Protein AF-A0A935QZC4-F1 (afdb_monomer_lite)

Sequence (396 aa):
MTAPSANTSSRKEDEAFREIASFLRLVGHSTLFDYYDLAKDAAPEDTRASLDERRRWAQSQQSNPKFQEEARWLIRHHALIATVLLDRRELYLKRIEQHRLQKSLDMLTLFVRGALRGETLSAEAEAVVLDQARSLGVPEDIAQEHITRALKEKGATRGAPQALEPQRVHRASQTMITQLREVVSRGDLSTGELERILVEGRKREMSEQAILQAIDLAAQRSARRRAVEKTAAAAAPAATPPSAAPNAEPPPPQAAPTGNPLDEQLRSDAIRELVDTVRGAMLMGVLTMSTLSSLQRRGHQLGLDQRTVQLAVTEAKLAGEDMIAGKLDPYAVMQVAETVDQDSLRQAYQDQRRWALGLSNPTEGVRACVRIDMAWSLVKDPRSRARYDLRRRGPG

Radius of gyration: 28.12 Å; chains: 1; bounding box: 89×41×80 Å

pLDDT: mean 85.92, std 14.55, range [39.97, 98.5]

Secondary structure (DSSP, 8-state):
-PPPPTHHHHHHHHHHHHHHHHHHHHHT-SSHHHHTT--TT--HHHHHHHHHHHHHHHHHHTT-TTTHHHHHHHHHHHHHHHIIIIISHHHHHHHHHHHHHHHHHHHHHHHHHHH-BTTEE-HHHHHHHHHHHHHTT--HHHHHHHHHHHHHHTT-EEPP-----TTHHHHHHHHHHHHHHHHHHTTSS-HHHHHHHHHHHHHTT--HHHHHHHHHHHHHHHHHHHHHHHHHHHHS---PPPP--S-PPPPP-PPPP---HHHHHHHHHHHHHHHHHHHHHHHTT---HHHHHHHHHHHHHTT--HHHHHHHHHHHHHHHHHHHTTSS-HHHHTT--TT--HHHHHHHHHHHHHHHHT-SSHHHHHHHHHHHHHHHHHHSSHHHHHHHHHHHT---

Structure (mmCIF, N/CA/C/O backbone):
data_AF-A0A935QZC4-F1
#
_entry.id   AF-A0A935QZC4-F1
#
loop_
_atom_site.group_PDB
_atom_site.id
_atom_site.type_symbol
_atom_site.label_atom_id
_atom_site.label_alt_id
_atom_site.label_comp_id
_atom_site.label_asym_id
_atom_site.label_entity_id
_atom_site.label_seq_id
_atom_site.pdbx_PDB_ins_code
_atom_site.Cartn_x
_atom_site.Cartn_y
_atom_site.Cartn_z
_atom_site.occupancy
_atom_site.B_iso_or_equiv
_atom_site.auth_seq_id
_atom_site.auth_comp_id
_atom_site.auth_asym_id
_atom_site.auth_atom_id
_atom_site.pdbx_PDB_model_num
ATOM 1 N N . MET A 1 1 ? 46.443 -11.441 22.889 1.00 60.53 1 MET A N 1
ATOM 2 C CA . MET A 1 1 ? 45.483 -11.312 21.772 1.00 60.53 1 MET A CA 1
ATOM 3 C C . MET A 1 1 ? 44.105 -11.108 22.380 1.00 60.53 1 MET A C 1
ATOM 5 O O . MET A 1 1 ? 43.564 -12.039 22.958 1.00 60.53 1 MET A O 1
ATOM 9 N N . THR A 1 2 ? 43.601 -9.877 22.389 1.00 66.44 2 THR A N 1
ATOM 10 C CA . THR A 1 2 ? 42.314 -9.510 23.001 1.00 66.44 2 THR A CA 1
ATOM 11 C C . THR A 1 2 ? 41.192 -9.858 22.027 1.00 66.44 2 THR A C 1
ATOM 13 O O . THR A 1 2 ? 41.214 -9.389 20.890 1.00 66.44 2 THR A O 1
ATOM 16 N N . ALA A 1 3 ? 40.240 -10.699 22.435 1.00 62.09 3 ALA A N 1
ATOM 17 C CA . ALA A 1 3 ? 39.079 -11.007 21.606 1.00 62.09 3 ALA A CA 1
ATOM 18 C C . ALA A 1 3 ? 38.292 -9.710 21.326 1.00 62.09 3 ALA A C 1
ATOM 20 O O . ALA A 1 3 ? 38.062 -8.934 22.258 1.00 62.09 3 ALA A O 1
ATOM 21 N N . PRO A 1 4 ? 37.897 -9.433 20.072 1.00 67.94 4 PRO A N 1
ATOM 22 C CA . PRO A 1 4 ? 37.063 -8.279 19.772 1.00 67.94 4 PRO A CA 1
ATOM 23 C C . PRO A 1 4 ? 35.737 -8.400 20.534 1.00 67.94 4 PRO A C 1
ATOM 25 O O . PRO A 1 4 ? 35.014 -9.384 20.389 1.00 67.94 4 PRO A O 1
ATOM 28 N N . SER A 1 5 ? 35.428 -7.403 21.366 1.00 72.88 5 SER A N 1
ATOM 29 C CA . SER A 1 5 ? 34.193 -7.358 22.151 1.00 72.88 5 SER A CA 1
ATOM 30 C C . SER A 1 5 ? 32.966 -7.472 21.242 1.00 72.88 5 SER A C 1
ATOM 32 O O . SER A 1 5 ? 32.809 -6.674 20.316 1.00 72.88 5 SER A O 1
ATOM 34 N N . ALA A 1 6 ? 32.062 -8.410 21.551 1.00 78.88 6 ALA A N 1
ATOM 35 C CA . ALA A 1 6 ? 30.811 -8.667 20.821 1.00 78.88 6 ALA A CA 1
ATOM 36 C C . ALA A 1 6 ? 29.961 -7.403 20.555 1.00 78.88 6 ALA A C 1
ATOM 38 O O . ALA A 1 6 ? 29.203 -7.337 19.589 1.00 78.88 6 ALA A O 1
ATOM 39 N N . ASN A 1 7 ? 30.142 -6.362 21.370 1.00 81.12 7 ASN A N 1
ATOM 40 C CA . ASN A 1 7 ? 29.452 -5.081 21.252 1.00 81.12 7 ASN A CA 1
ATOM 41 C C . ASN A 1 7 ? 29.785 -4.309 19.954 1.00 81.12 7 ASN A C 1
ATOM 43 O O . ASN A 1 7 ? 28.957 -3.567 19.428 1.00 81.12 7 ASN A O 1
ATOM 47 N N . THR A 1 8 ? 30.985 -4.498 19.394 1.00 84.62 8 THR A N 1
ATOM 48 C CA . THR A 1 8 ? 31.407 -3.784 18.177 1.00 84.62 8 THR A CA 1
ATOM 49 C C . THR A 1 8 ? 30.692 -4.303 16.926 1.00 84.62 8 THR A C 1
ATOM 51 O O . THR A 1 8 ? 30.381 -3.515 16.032 1.00 84.62 8 THR A O 1
ATOM 54 N N . SER A 1 9 ? 30.395 -5.605 16.860 1.00 85.25 9 SER A N 1
ATOM 55 C CA . SER A 1 9 ? 29.714 -6.217 15.709 1.00 85.25 9 SER A CA 1
ATOM 56 C C . SER A 1 9 ? 28.248 -5.788 15.618 1.00 85.25 9 SER A C 1
ATOM 58 O O . SER A 1 9 ? 27.812 -5.362 14.550 1.00 85.25 9 SER A O 1
ATOM 60 N N . SER A 1 10 ? 27.529 -5.778 16.749 1.00 88.00 10 SER A N 1
ATOM 61 C CA . SER A 1 10 ? 26.128 -5.326 16.806 1.00 88.00 10 SER A CA 1
ATOM 62 C C . SER A 1 10 ? 25.977 -3.868 16.365 1.00 88.00 10 SER A C 1
ATOM 64 O O . SER A 1 10 ? 25.066 -3.529 15.615 1.00 88.00 10 SER A O 1
ATOM 66 N N . ARG A 1 11 ? 26.901 -2.988 16.774 1.00 91.94 11 ARG A N 1
ATOM 67 C CA . ARG A 1 11 ? 26.836 -1.566 16.405 1.00 91.94 11 ARG A CA 1
ATOM 68 C C . ARG A 1 11 ? 27.023 -1.342 14.903 1.00 91.94 11 ARG A C 1
ATOM 70 O O . ARG A 1 11 ? 26.307 -0.527 14.324 1.00 91.94 11 ARG A O 1
ATOM 77 N N . LYS A 1 12 ? 27.963 -2.061 14.278 1.00 92.56 12 LYS A N 1
ATOM 78 C CA . LYS A 1 12 ? 28.182 -2.004 12.821 1.00 92.56 12 LYS A CA 1
ATOM 79 C C . LYS A 1 12 ? 26.978 -2.546 12.048 1.00 92.56 12 LYS A C 1
ATOM 81 O O . LYS A 1 12 ? 26.631 -2.013 11.001 1.00 92.56 12 LYS A O 1
ATOM 86 N N . GLU A 1 13 ? 26.319 -3.574 12.573 1.00 92.44 13 GLU A N 1
ATOM 87 C CA . GLU A 1 13 ? 25.074 -4.110 12.008 1.00 92.44 13 GLU A CA 1
ATOM 88 C C . GLU A 1 13 ? 23.933 -3.097 12.039 1.00 92.44 13 GLU A C 1
ATOM 90 O O . GLU A 1 13 ? 23.272 -2.869 11.026 1.00 92.44 13 GLU A O 1
ATOM 95 N N . ASP A 1 14 ? 23.731 -2.439 13.178 1.00 92.75 14 ASP A N 1
ATOM 96 C CA . ASP A 1 14 ? 22.712 -1.400 13.312 1.00 92.75 14 ASP A CA 1
ATOM 97 C C . ASP A 1 14 ? 22.980 -0.188 12.417 1.00 92.75 14 ASP A C 1
ATOM 99 O O . ASP A 1 14 ? 22.049 0.465 11.944 1.00 92.75 14 ASP A O 1
ATOM 103 N N . GLU A 1 15 ? 24.247 0.144 12.185 1.00 95.50 15 GLU A N 1
ATOM 104 C CA . GLU A 1 15 ? 24.648 1.171 11.226 1.00 95.50 15 GLU A CA 1
ATOM 105 C C . GLU A 1 15 ? 24.309 0.758 9.790 1.00 95.50 15 GLU A C 1
ATOM 107 O O . GLU A 1 15 ? 23.580 1.489 9.118 1.00 95.50 15 GLU A O 1
ATOM 112 N N . ALA A 1 16 ? 24.685 -0.455 9.375 1.00 95.06 16 ALA A N 1
ATOM 113 C CA . ALA A 1 16 ? 24.372 -0.975 8.045 1.00 95.06 16 ALA A CA 1
ATOM 114 C C . ALA A 1 16 ? 22.861 -0.990 7.752 1.00 95.06 16 ALA A C 1
ATOM 116 O O . ALA A 1 16 ? 22.413 -0.553 6.690 1.00 95.06 16 ALA A O 1
ATOM 117 N N . PHE A 1 17 ? 22.040 -1.436 8.708 1.00 95.62 17 PHE A N 1
ATOM 118 C CA . PHE A 1 17 ? 20.587 -1.431 8.533 1.00 95.62 17 PHE A CA 1
ATOM 119 C C . PHE A 1 17 ? 19.991 -0.023 8.484 1.00 95.62 17 PHE A C 1
ATOM 121 O O . PHE A 1 17 ? 19.015 0.196 7.763 1.00 95.62 17 PHE A O 1
ATOM 128 N N . ARG A 1 18 ? 20.556 0.942 9.223 1.00 95.88 18 ARG A N 1
ATOM 129 C CA . ARG A 1 18 ? 20.125 2.346 9.150 1.00 95.88 18 ARG A CA 1
ATOM 130 C C . ARG A 1 18 ? 20.457 2.969 7.799 1.00 95.88 18 ARG A C 1
ATOM 132 O O . ARG A 1 18 ? 19.607 3.668 7.251 1.00 95.88 18 ARG A O 1
ATOM 139 N N . GLU A 1 19 ? 21.634 2.686 7.248 1.00 96.94 19 GLU A N 1
ATOM 140 C CA . GLU A 1 19 ? 22.017 3.139 5.907 1.00 96.94 19 GLU A CA 1
ATOM 141 C C . GLU A 1 19 ? 21.070 2.587 4.837 1.00 96.94 19 GLU A C 1
ATOM 143 O O . GLU A 1 19 ? 20.522 3.360 4.050 1.00 96.94 19 GLU A O 1
ATOM 148 N N . ILE A 1 20 ? 20.792 1.277 4.864 1.00 97.81 20 ILE A N 1
ATOM 149 C CA . ILE A 1 20 ? 19.827 0.638 3.955 1.00 97.81 20 ILE A CA 1
ATOM 150 C C . ILE A 1 20 ? 18.436 1.259 4.103 1.00 97.81 20 ILE A C 1
ATOM 152 O O . ILE A 1 20 ? 17.791 1.570 3.106 1.00 97.81 20 ILE A O 1
ATOM 156 N N . ALA A 1 21 ? 17.956 1.464 5.331 1.00 94.94 21 ALA A N 1
ATOM 157 C CA . ALA A 1 21 ? 16.635 2.045 5.563 1.00 94.94 21 ALA A CA 1
ATOM 158 C C . ALA A 1 21 ? 16.532 3.495 5.057 1.00 94.94 21 ALA A C 1
ATOM 160 O O . ALA A 1 21 ? 15.478 3.902 4.564 1.00 94.94 21 ALA A O 1
ATOM 161 N N . SER A 1 22 ? 17.614 4.272 5.172 1.00 95.56 22 SER A N 1
ATOM 162 C CA . SER A 1 22 ? 17.696 5.624 4.614 1.00 95.56 22 SER A CA 1
ATOM 163 C C . SER A 1 22 ? 17.621 5.595 3.086 1.00 95.56 22 SER A C 1
ATOM 165 O O . SER A 1 22 ? 16.816 6.313 2.495 1.00 95.56 22 SER A O 1
ATOM 167 N N . PHE A 1 23 ? 18.385 4.698 2.454 1.00 97.81 23 PHE A N 1
ATOM 168 C CA . PHE A 1 23 ? 18.354 4.497 1.008 1.00 97.81 23 PHE A CA 1
ATOM 169 C C . PHE A 1 23 ? 16.971 4.072 0.507 1.00 97.81 23 PHE A C 1
ATOM 171 O O . PHE A 1 23 ? 16.426 4.707 -0.388 1.00 97.81 23 PHE A O 1
ATOM 178 N N . LEU A 1 24 ? 16.355 3.061 1.122 1.00 96.81 24 LEU A N 1
ATOM 179 C CA . LEU A 1 24 ? 15.028 2.576 0.731 1.00 96.81 24 LEU A CA 1
ATOM 180 C C . LEU A 1 24 ? 13.959 3.674 0.803 1.00 96.81 24 LEU A C 1
ATOM 182 O O . LEU A 1 24 ? 13.090 3.751 -0.061 1.00 96.81 24 LEU A O 1
ATOM 186 N N . ARG A 1 25 ? 14.056 4.574 1.791 1.00 93.25 25 ARG A N 1
ATOM 187 C CA . ARG A 1 25 ? 13.175 5.744 1.893 1.00 93.25 25 ARG A CA 1
ATOM 188 C C . ARG A 1 25 ? 13.383 6.731 0.747 1.00 93.25 25 ARG A C 1
ATOM 190 O O . ARG A 1 25 ? 12.397 7.274 0.262 1.00 93.25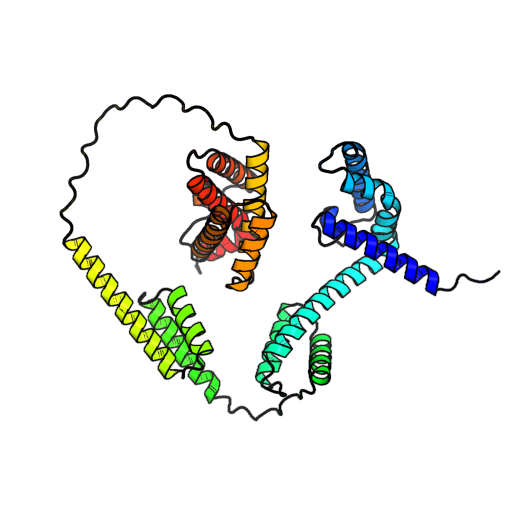 25 ARG A O 1
ATOM 197 N N . LEU A 1 26 ? 14.632 6.960 0.341 1.00 92.88 26 LEU A N 1
ATOM 198 C CA . LEU A 1 26 ? 14.972 7.832 -0.785 1.00 92.88 26 LEU A CA 1
ATOM 199 C C . LEU A 1 26 ? 14.359 7.313 -2.092 1.00 92.88 26 LEU A C 1
ATOM 201 O O . LEU A 1 26 ? 13.776 8.093 -2.836 1.00 92.88 26 LEU A O 1
ATOM 205 N N . VAL A 1 27 ? 14.444 6.003 -2.338 1.00 94.06 27 VAL A N 1
ATOM 206 C CA . VAL A 1 27 ? 13.923 5.380 -3.570 1.00 94.06 27 VAL A CA 1
ATOM 207 C C . VAL A 1 27 ? 12.440 4.993 -3.496 1.00 94.06 27 VAL A C 1
ATOM 209 O O . VAL A 1 27 ? 11.864 4.590 -4.498 1.00 94.06 27 VAL A O 1
ATOM 212 N N . GLY A 1 28 ? 11.797 5.115 -2.330 1.00 88.75 28 GLY A N 1
ATOM 213 C CA . GLY A 1 28 ? 10.367 4.835 -2.164 1.00 88.75 28 GLY A CA 1
ATOM 214 C C . GLY A 1 28 ? 9.996 3.352 -2.038 1.00 88.75 28 GLY A C 1
ATOM 215 O O . GLY A 1 28 ? 8.843 2.997 -2.271 1.00 88.75 28 GLY A O 1
ATOM 216 N N . HIS A 1 29 ? 10.931 2.488 -1.635 1.00 94.19 29 HIS A N 1
ATOM 217 C CA . HIS A 1 29 ? 10.685 1.056 -1.431 1.00 94.19 29 HIS A CA 1
ATOM 218 C C . HIS A 1 29 ? 10.617 0.692 0.056 1.00 94.19 29 HIS A C 1
ATOM 220 O O . HIS A 1 29 ? 11.176 1.376 0.914 1.00 94.19 29 HIS A O 1
ATOM 226 N N . SER A 1 30 ? 9.912 -0.397 0.382 1.00 91.00 30 SER A N 1
ATOM 227 C CA . SER A 1 30 ? 9.713 -0.805 1.779 1.00 91.00 30 SER A CA 1
ATOM 228 C C . SER A 1 30 ? 10.815 -1.739 2.291 1.00 91.00 30 SER A C 1
ATOM 230 O O . SER A 1 30 ? 11.201 -1.660 3.460 1.00 91.00 30 SER A O 1
ATOM 232 N N . THR A 1 31 ? 11.363 -2.579 1.410 1.00 97.00 31 THR A N 1
ATOM 233 C CA . THR A 1 31 ? 12.444 -3.530 1.695 1.00 97.00 31 THR A CA 1
ATOM 234 C C . THR A 1 31 ? 13.404 -3.648 0.508 1.00 97.00 31 THR A C 1
ATOM 236 O O . THR A 1 31 ? 13.055 -3.282 -0.613 1.00 97.00 31 THR A O 1
ATOM 239 N N . LEU A 1 32 ? 14.608 -4.196 0.732 1.00 98.00 32 LEU A N 1
ATOM 240 C CA . LEU A 1 32 ? 15.521 -4.536 -0.368 1.00 98.00 32 LEU A CA 1
ATOM 241 C C . LEU A 1 32 ? 14.903 -5.570 -1.324 1.00 98.00 32 LEU A C 1
ATOM 243 O O . LEU A 1 32 ? 15.135 -5.486 -2.521 1.00 98.00 32 LEU A O 1
ATOM 247 N N . PHE A 1 33 ? 14.077 -6.493 -0.823 1.00 97.88 33 PHE A N 1
ATOM 248 C CA . PHE A 1 33 ? 13.378 -7.470 -1.663 1.00 97.88 33 PHE A CA 1
ATOM 249 C C . PHE A 1 33 ? 12.446 -6.785 -2.670 1.00 97.88 33 PHE A C 1
ATOM 251 O O . PHE A 1 33 ? 12.518 -7.087 -3.853 1.00 97.88 33 PHE A O 1
ATOM 258 N N . ASP A 1 34 ? 11.663 -5.793 -2.233 1.00 94.31 34 ASP A N 1
ATOM 259 C CA . ASP A 1 34 ? 10.786 -5.032 -3.137 1.00 94.31 34 ASP A CA 1
ATOM 260 C C . ASP A 1 34 ? 11.577 -4.187 -4.144 1.00 94.31 34 ASP A C 1
ATOM 262 O O . ASP A 1 34 ? 11.107 -3.922 -5.244 1.00 94.31 34 ASP A O 1
ATOM 266 N N . TYR A 1 35 ? 12.750 -3.694 -3.743 1.00 97.38 35 TYR A N 1
ATOM 267 C CA . TYR A 1 35 ? 13.597 -2.861 -4.596 1.00 97.38 35 TYR A CA 1
ATOM 268 C C . TYR A 1 35 ? 14.282 -3.667 -5.709 1.00 97.38 35 TYR A C 1
ATOM 270 O O . TYR A 1 35 ? 14.389 -3.195 -6.838 1.00 97.38 35 TYR A O 1
ATOM 278 N N . TYR A 1 36 ? 14.728 -4.885 -5.395 1.00 97.62 36 TYR A N 1
ATOM 279 C CA . TYR A 1 36 ? 15.370 -5.801 -6.344 1.00 97.62 36 TYR A CA 1
ATOM 280 C C . TYR A 1 36 ? 14.386 -6.734 -7.068 1.00 97.62 36 TYR A C 1
ATOM 282 O O . TYR A 1 36 ? 14.830 -7.577 -7.843 1.00 97.62 36 TYR A O 1
ATOM 290 N N . ASP A 1 37 ? 13.082 -6.599 -6.802 1.00 95.44 37 ASP A N 1
ATOM 291 C CA . ASP A 1 37 ? 12.022 -7.492 -7.290 1.00 95.44 37 ASP A CA 1
ATOM 292 C C . ASP A 1 37 ? 12.308 -8.979 -6.993 1.00 95.44 37 ASP A C 1
ATOM 294 O O . ASP A 1 37 ? 12.177 -9.866 -7.833 1.00 95.44 37 ASP A O 1
ATOM 298 N N . LEU A 1 38 ? 12.764 -9.252 -5.767 1.00 96.69 38 LEU A N 1
ATOM 299 C CA . LEU A 1 38 ? 13.129 -10.588 -5.304 1.00 96.69 38 LEU A CA 1
ATOM 300 C C . LEU A 1 38 ? 12.069 -11.153 -4.362 1.00 96.69 38 LEU A C 1
ATOM 302 O O . LEU A 1 38 ? 11.608 -10.489 -3.431 1.00 96.69 38 LEU A O 1
ATOM 306 N N . ALA A 1 39 ? 11.760 -12.438 -4.526 1.00 96.12 39 ALA A N 1
ATOM 307 C CA . ALA A 1 39 ? 11.002 -13.175 -3.526 1.00 96.12 39 ALA A CA 1
ATOM 308 C C . ALA A 1 39 ? 11.800 -13.285 -2.209 1.00 96.12 39 ALA A C 1
ATOM 310 O O . ALA A 1 39 ? 13.031 -13.394 -2.199 1.00 96.12 39 ALA A O 1
ATOM 311 N N . LYS A 1 40 ? 11.103 -13.295 -1.066 1.00 95.62 40 LYS A N 1
ATOM 312 C CA . LYS A 1 40 ? 11.745 -13.390 0.262 1.00 95.62 40 LYS A CA 1
ATOM 313 C C . LYS A 1 40 ? 12.516 -14.688 0.471 1.00 95.62 40 LYS A C 1
ATOM 315 O O . LYS A 1 40 ? 13.411 -14.704 1.313 1.00 95.62 40 LYS A O 1
ATOM 320 N N . ASP A 1 41 ? 12.215 -15.714 -0.316 1.00 96.75 41 ASP A N 1
ATOM 321 C CA . ASP A 1 41 ? 12.814 -17.049 -0.377 1.00 96.75 41 ASP A CA 1
ATOM 322 C C . ASP A 1 41 ? 13.602 -17.313 -1.680 1.00 96.75 41 ASP A C 1
ATOM 324 O O . ASP A 1 41 ? 14.086 -18.423 -1.874 1.00 96.75 41 ASP A O 1
ATOM 328 N N . ALA A 1 42 ? 13.807 -16.296 -2.535 1.00 97.19 42 ALA A N 1
ATOM 329 C CA . ALA A 1 42 ? 14.613 -16.388 -3.761 1.00 97.19 42 ALA A CA 1
ATOM 330 C C . ALA A 1 42 ? 15.974 -17.066 -3.531 1.00 97.19 42 ALA A C 1
ATOM 332 O O . ALA A 1 42 ? 16.607 -16.844 -2.491 1.00 97.19 42 ALA A O 1
ATOM 333 N N . ALA A 1 43 ? 16.452 -17.855 -4.495 1.00 97.69 43 ALA A N 1
ATOM 334 C CA . ALA A 1 43 ? 17.710 -18.573 -4.345 1.00 97.69 43 ALA A CA 1
ATOM 335 C C . ALA A 1 43 ? 18.907 -17.601 -4.229 1.00 97.69 43 ALA A C 1
ATOM 337 O O . ALA A 1 43 ? 18.862 -16.479 -4.751 1.00 97.69 43 ALA A O 1
ATOM 338 N N . PRO A 1 44 ? 20.011 -18.002 -3.566 1.00 97.88 44 PRO A N 1
ATOM 339 C CA . PRO A 1 44 ? 21.210 -17.166 -3.476 1.00 97.88 44 PRO A CA 1
ATOM 340 C C . PRO A 1 44 ? 21.798 -16.791 -4.845 1.00 97.88 44 PRO A C 1
ATOM 342 O O . PRO A 1 44 ? 22.371 -15.714 -4.992 1.00 97.88 44 PRO A O 1
ATOM 345 N N . GLU A 1 45 ? 21.656 -17.664 -5.843 1.00 97.88 45 GLU A N 1
ATOM 346 C CA . GLU A 1 45 ? 22.126 -17.428 -7.213 1.00 97.88 45 GLU A CA 1
ATOM 347 C C . GLU A 1 45 ? 21.311 -16.332 -7.907 1.00 97.88 45 GLU A C 1
ATOM 349 O O . GLU A 1 45 ? 21.897 -15.364 -8.390 1.00 97.88 45 GLU A O 1
ATOM 354 N N . ASP A 1 46 ? 19.979 -16.406 -7.838 1.00 97.12 46 ASP A N 1
ATOM 355 C CA . ASP A 1 46 ? 19.078 -15.369 -8.364 1.00 97.12 46 ASP A CA 1
ATOM 356 C C . ASP A 1 46 ? 19.324 -14.018 -7.684 1.00 97.12 46 ASP A C 1
ATOM 358 O O . ASP A 1 46 ? 19.365 -12.966 -8.323 1.00 97.12 46 ASP A O 1
ATOM 362 N N . THR A 1 47 ? 19.561 -14.053 -6.370 1.00 97.81 47 THR A N 1
ATOM 363 C CA . THR A 1 47 ? 19.875 -12.858 -5.579 1.00 97.81 47 THR A CA 1
ATOM 364 C C . THR A 1 47 ? 21.178 -12.210 -6.060 1.00 97.81 47 THR A C 1
ATOM 366 O O . THR A 1 47 ? 21.229 -10.994 -6.235 1.00 97.81 47 THR A O 1
ATOM 369 N N . ARG A 1 48 ? 22.231 -13.001 -6.320 1.00 98.44 48 ARG A N 1
ATOM 370 C CA . ARG A 1 48 ? 23.500 -12.495 -6.881 1.00 98.44 48 ARG A CA 1
ATOM 371 C C . ARG A 1 48 ? 23.315 -11.931 -8.285 1.00 98.44 48 ARG A C 1
ATOM 373 O O . ARG A 1 48 ? 23.804 -10.839 -8.555 1.00 98.44 48 ARG A O 1
ATOM 380 N N . ALA A 1 49 ? 22.582 -12.635 -9.146 1.00 97.56 49 ALA A N 1
ATOM 381 C CA . ALA A 1 49 ? 22.313 -12.184 -10.507 1.00 97.56 49 ALA A CA 1
ATOM 382 C C . ALA A 1 49 ? 21.595 -10.822 -10.522 1.00 97.56 49 ALA A C 1
ATOM 384 O O . ALA A 1 49 ? 22.038 -9.908 -11.220 1.00 97.56 49 ALA A O 1
ATOM 385 N N . SER A 1 50 ? 20.561 -10.658 -9.687 1.00 97.50 50 SER A N 1
ATOM 386 C CA . SER A 1 50 ? 19.829 -9.392 -9.530 1.00 97.50 50 SER A CA 1
ATOM 387 C C . SER A 1 50 ? 20.723 -8.265 -8.983 1.00 97.50 50 SER A C 1
ATOM 389 O O . SER A 1 50 ? 20.697 -7.137 -9.488 1.00 97.50 50 SER A O 1
ATOM 391 N N . LEU A 1 51 ? 21.598 -8.561 -8.012 1.00 98.12 51 LEU A N 1
ATOM 392 C CA . LEU A 1 51 ? 22.580 -7.596 -7.500 1.00 98.12 51 LEU A CA 1
ATOM 393 C C . LEU A 1 51 ? 23.549 -7.118 -8.589 1.00 98.12 51 LEU A C 1
ATOM 395 O O . LEU A 1 51 ? 23.746 -5.909 -8.755 1.00 98.12 51 LEU A O 1
ATOM 399 N N . ASP A 1 52 ? 24.108 -8.047 -9.363 1.00 98.19 52 ASP A N 1
ATOM 400 C CA . ASP A 1 52 ? 25.063 -7.744 -10.430 1.00 98.19 52 ASP A CA 1
ATOM 401 C C . ASP A 1 52 ? 24.413 -6.996 -11.600 1.00 98.19 52 ASP A C 1
ATOM 403 O O . ASP A 1 52 ? 25.024 -6.102 -12.196 1.00 98.19 52 ASP A O 1
ATOM 407 N N . GLU A 1 53 ? 23.174 -7.337 -11.952 1.00 97.75 53 GLU A N 1
ATOM 408 C CA . GLU A 1 53 ? 22.385 -6.600 -12.938 1.00 97.75 53 GLU A CA 1
ATOM 409 C C . GLU A 1 53 ? 22.133 -5.161 -12.480 1.00 97.75 53 GLU A C 1
ATOM 411 O O . GLU A 1 53 ? 22.458 -4.210 -13.202 1.00 97.75 53 GLU A O 1
ATOM 416 N N . ARG A 1 54 ? 21.649 -4.971 -11.247 1.00 97.94 54 ARG A N 1
ATOM 417 C CA . ARG A 1 54 ? 21.382 -3.630 -10.715 1.00 97.94 54 ARG A CA 1
ATOM 418 C C . ARG A 1 54 ? 22.654 -2.802 -10.583 1.00 97.94 54 ARG A C 1
ATOM 420 O O . ARG A 1 54 ? 22.626 -1.594 -10.813 1.00 97.94 54 ARG A O 1
ATOM 427 N N . ARG A 1 55 ? 23.787 -3.427 -10.255 1.00 98.12 55 ARG A N 1
ATOM 428 C CA . ARG A 1 55 ? 25.086 -2.748 -10.216 1.00 98.12 55 ARG A CA 1
ATOM 429 C C . ARG A 1 55 ? 25.509 -2.259 -11.600 1.00 98.12 55 ARG A C 1
ATOM 431 O O . ARG A 1 55 ? 25.938 -1.111 -11.718 1.00 98.12 55 ARG A O 1
ATOM 438 N N . ARG A 1 56 ? 25.369 -3.089 -12.641 1.00 98.50 56 ARG A N 1
ATOM 439 C CA . ARG A 1 56 ? 25.650 -2.695 -14.035 1.00 98.50 56 ARG A CA 1
ATOM 440 C C . ARG A 1 56 ? 24.749 -1.544 -14.477 1.00 98.50 56 ARG A C 1
ATOM 442 O O . ARG A 1 56 ? 25.233 -0.568 -15.051 1.00 98.50 56 ARG A O 1
ATOM 449 N N . TRP A 1 57 ? 23.462 -1.606 -14.134 1.00 98.06 57 TRP A N 1
ATOM 450 C CA . TRP A 1 57 ? 22.538 -0.493 -14.342 1.00 98.06 57 TRP A CA 1
ATOM 451 C C . TRP A 1 57 ? 23.030 0.781 -13.641 1.00 98.06 57 TRP A C 1
ATOM 453 O O . TRP A 1 57 ? 23.192 1.809 -14.297 1.00 98.06 57 TRP A O 1
ATOM 463 N N . ALA A 1 58 ? 23.364 0.713 -12.351 1.00 98.00 58 ALA A N 1
ATOM 464 C CA . ALA A 1 58 ? 23.837 1.863 -11.584 1.00 98.00 58 ALA A CA 1
ATOM 465 C C . ALA A 1 58 ? 25.102 2.489 -12.199 1.00 98.00 58 ALA A C 1
ATOM 467 O O . ALA A 1 58 ? 25.202 3.708 -12.315 1.00 98.00 58 ALA A O 1
ATOM 468 N N . GLN A 1 59 ? 26.041 1.668 -12.676 1.00 98.44 59 GLN A N 1
ATOM 469 C CA . GLN A 1 59 ? 27.236 2.142 -13.381 1.00 98.44 59 GLN A CA 1
ATOM 470 C C . GLN A 1 59 ? 26.892 2.922 -14.656 1.00 98.44 59 GLN A C 1
ATOM 472 O O . GLN A 1 59 ? 27.506 3.956 -14.912 1.00 98.44 59 GLN A O 1
ATOM 477 N N . SER A 1 60 ? 25.885 2.484 -15.420 1.00 98.31 60 SER A N 1
ATOM 478 C CA . SER A 1 60 ? 25.409 3.222 -16.601 1.00 98.31 60 SER A CA 1
ATOM 479 C C . SER A 1 60 ? 24.715 4.544 -16.246 1.00 98.31 60 SER A C 1
ATOM 481 O O . SER A 1 60 ? 24.792 5.509 -17.004 1.00 98.31 60 SER A O 1
ATOM 483 N N . GLN A 1 61 ? 24.066 4.615 -15.079 1.00 98.25 61 GLN A N 1
ATOM 484 C CA . GLN A 1 61 ? 23.271 5.769 -14.654 1.00 98.25 61 GLN A CA 1
ATOM 485 C C . GLN A 1 61 ? 24.045 6.792 -13.808 1.00 98.25 61 GLN A C 1
ATOM 487 O O . GLN A 1 61 ? 23.498 7.842 -13.481 1.00 98.25 61 GLN A O 1
ATOM 492 N N . GLN A 1 62 ? 25.318 6.552 -13.476 1.00 97.88 62 GLN A N 1
ATOM 493 C CA . GLN A 1 62 ? 26.092 7.442 -12.592 1.00 97.88 62 GLN A CA 1
ATOM 494 C C . GLN A 1 62 ? 26.232 8.891 -13.109 1.00 97.88 62 GLN A C 1
ATOM 496 O O . GLN A 1 62 ? 26.400 9.827 -12.319 1.00 97.88 62 GLN A O 1
ATOM 501 N N . SER A 1 63 ? 26.153 9.078 -14.430 1.00 96.81 63 SER A N 1
ATOM 502 C CA . SER A 1 63 ? 26.212 10.387 -15.095 1.00 96.81 63 SER A CA 1
ATOM 503 C C . SER A 1 63 ? 24.831 10.993 -15.363 1.00 96.81 63 SER A C 1
ATOM 505 O O . SER A 1 63 ? 24.754 12.143 -15.780 1.00 96.81 63 SER A O 1
ATOM 507 N N . ASN A 1 64 ? 23.745 10.246 -15.137 1.00 95.69 64 ASN A N 1
ATOM 508 C CA . ASN A 1 64 ? 22.382 10.709 -15.368 1.00 95.69 64 ASN A CA 1
ATOM 509 C C . ASN A 1 64 ? 21.886 11.512 -14.151 1.00 95.69 64 ASN A C 1
ATOM 511 O O . ASN A 1 64 ? 21.702 10.910 -13.091 1.00 95.69 64 ASN A O 1
ATOM 515 N N . PRO A 1 65 ? 21.606 12.827 -14.272 1.00 95.69 65 PRO A N 1
ATOM 516 C CA . PRO A 1 65 ? 21.195 13.659 -13.138 1.00 95.69 65 PRO A CA 1
ATOM 517 C C . PRO A 1 65 ? 19.971 13.129 -12.384 1.00 95.69 65 PRO A C 1
ATOM 519 O O . PRO A 1 65 ? 19.887 13.300 -11.173 1.00 95.69 65 PRO A O 1
ATOM 522 N N . LYS A 1 66 ? 19.050 12.440 -13.073 1.00 94.44 66 LYS A N 1
ATOM 523 C CA . LYS A 1 66 ? 17.827 11.894 -12.467 1.00 94.44 66 LYS A CA 1
ATOM 524 C C . LYS A 1 66 ? 18.101 10.756 -11.477 1.00 94.44 66 LYS A C 1
ATOM 526 O O . LYS A 1 66 ? 17.396 10.636 -10.484 1.00 94.44 66 LYS A O 1
ATOM 531 N N . PHE A 1 67 ? 19.103 9.921 -11.752 1.00 96.56 67 PHE A N 1
ATOM 532 C CA . PHE A 1 67 ? 19.388 8.698 -10.984 1.00 96.56 67 PHE A CA 1
ATOM 533 C C . PHE A 1 67 ? 20.764 8.721 -10.312 1.00 96.56 67 PHE A C 1
ATOM 535 O O . PHE A 1 67 ? 21.190 7.726 -9.729 1.00 96.56 67 PHE A O 1
ATOM 542 N N . GLN A 1 68 ? 21.484 9.839 -10.400 1.00 96.88 68 GLN A N 1
ATOM 543 C CA . GLN A 1 68 ? 22.879 9.933 -9.986 1.00 96.88 68 GLN A CA 1
ATOM 544 C C . GLN A 1 68 ? 23.088 9.574 -8.508 1.00 96.88 68 GLN A C 1
ATOM 546 O O . GLN A 1 68 ? 24.056 8.886 -8.181 1.00 96.88 68 GLN A O 1
ATOM 551 N N . GLU A 1 69 ? 22.209 10.028 -7.612 1.00 96.88 69 GLU A N 1
ATOM 552 C CA . GLU A 1 69 ? 22.323 9.744 -6.176 1.00 96.88 69 GLU A CA 1
ATOM 553 C C . GLU A 1 69 ? 22.113 8.258 -5.869 1.00 96.88 69 GLU A C 1
ATOM 555 O O . GLU A 1 69 ? 22.948 7.645 -5.199 1.00 96.88 69 GLU A O 1
ATOM 560 N N . GLU A 1 70 ? 21.051 7.666 -6.423 1.00 97.75 70 GLU A N 1
ATOM 561 C CA . GLU A 1 70 ? 20.746 6.238 -6.301 1.00 97.75 70 GLU A CA 1
ATOM 562 C C . GLU A 1 70 ? 21.903 5.385 -6.841 1.00 97.75 70 GLU A C 1
ATOM 564 O O . GLU A 1 70 ? 22.426 4.514 -6.142 1.00 97.75 70 GLU A O 1
ATOM 569 N N . ALA A 1 71 ? 22.365 5.691 -8.055 1.00 98.12 71 ALA A N 1
ATOM 570 C CA . ALA A 1 71 ? 23.455 4.989 -8.713 1.00 98.12 71 ALA A CA 1
ATOM 571 C C . ALA A 1 71 ? 24.754 5.026 -7.893 1.00 98.12 71 ALA A C 1
ATOM 573 O O . ALA A 1 71 ? 25.370 3.987 -7.639 1.00 98.12 71 ALA A O 1
ATOM 574 N N . ARG A 1 72 ? 25.164 6.216 -7.430 1.00 98.19 72 ARG A N 1
ATOM 575 C CA . ARG A 1 72 ? 26.369 6.380 -6.600 1.00 98.19 72 ARG A CA 1
ATOM 576 C C . ARG A 1 72 ? 26.259 5.613 -5.286 1.00 98.19 72 ARG A C 1
ATOM 578 O O . ARG A 1 72 ? 27.254 5.030 -4.848 1.00 98.19 72 ARG A O 1
ATOM 585 N N . TRP A 1 73 ? 25.082 5.609 -4.659 1.00 98.31 73 TRP A N 1
ATOM 586 C CA . TRP A 1 73 ? 24.866 4.888 -3.410 1.00 98.31 73 TRP A CA 1
ATOM 587 C C . TRP A 1 73 ? 24.999 3.374 -3.603 1.00 98.31 73 TRP A C 1
ATOM 589 O O . TRP A 1 73 ? 25.760 2.745 -2.866 1.00 98.31 73 TRP A O 1
ATOM 599 N N . LEU A 1 74 ? 24.344 2.807 -4.623 1.00 98.12 74 LEU A N 1
ATOM 600 C CA . LEU A 1 74 ? 24.400 1.372 -4.930 1.00 98.12 74 LEU A CA 1
ATOM 601 C C . LEU A 1 74 ? 25.818 0.898 -5.237 1.00 98.12 74 LEU A C 1
ATOM 603 O O . LEU A 1 74 ? 26.251 -0.131 -4.723 1.00 98.12 74 LEU A O 1
ATOM 607 N N . ILE A 1 75 ? 26.561 1.657 -6.050 1.00 98.06 75 ILE A N 1
ATOM 608 C CA . ILE A 1 75 ? 27.946 1.314 -6.397 1.00 98.06 75 ILE A CA 1
ATOM 609 C C . ILE A 1 75 ? 28.813 1.284 -5.134 1.00 98.06 75 ILE A C 1
ATOM 611 O O . ILE A 1 75 ? 29.602 0.355 -4.959 1.00 98.06 75 ILE A O 1
ATOM 615 N N . ARG A 1 76 ? 28.655 2.275 -4.244 1.00 98.44 76 ARG A N 1
ATOM 616 C CA . ARG A 1 76 ? 29.434 2.381 -3.003 1.00 98.44 76 ARG A CA 1
ATOM 617 C C . ARG A 1 76 ? 29.103 1.273 -1.999 1.00 98.44 76 ARG A C 1
ATOM 619 O O . ARG A 1 76 ? 30.018 0.746 -1.377 1.00 98.44 76 ARG A O 1
ATOM 626 N N . HIS A 1 77 ? 27.828 0.917 -1.847 1.00 98.38 77 HIS A N 1
ATOM 627 C CA . HIS A 1 77 ? 27.361 -0.002 -0.798 1.00 98.38 77 HIS A CA 1
ATOM 628 C C . HIS A 1 77 ? 27.040 -1.411 -1.312 1.00 98.38 77 HIS A C 1
ATOM 630 O O . HIS A 1 77 ? 26.448 -2.204 -0.587 1.00 98.38 77 HIS A O 1
ATOM 636 N N . HIS A 1 78 ? 27.461 -1.772 -2.527 1.00 98.12 78 HIS A N 1
ATOM 637 C CA . HIS A 1 78 ? 27.175 -3.083 -3.118 1.00 98.12 78 HIS A CA 1
ATOM 638 C C . HIS A 1 78 ? 27.561 -4.261 -2.208 1.00 98.12 78 HIS A C 1
ATOM 640 O O . HIS A 1 78 ? 26.769 -5.178 -2.011 1.00 98.12 78 HIS A O 1
ATOM 646 N N . ALA A 1 79 ? 28.759 -4.221 -1.613 1.00 97.94 79 ALA A N 1
ATOM 647 C CA . ALA A 1 79 ? 29.220 -5.272 -0.703 1.00 97.94 79 ALA A CA 1
ATOM 648 C C . ALA A 1 79 ? 28.330 -5.386 0.546 1.00 97.94 79 ALA A C 1
ATOM 650 O O . ALA A 1 79 ? 28.007 -6.487 0.975 1.00 97.94 79 ALA A O 1
ATOM 651 N N . LEU A 1 80 ? 27.881 -4.251 1.087 1.00 97.62 80 LEU A N 1
ATOM 652 C CA . LEU A 1 80 ? 26.989 -4.205 2.243 1.00 97.62 80 LEU A CA 1
ATOM 653 C C . LEU A 1 80 ? 25.617 -4.809 1.917 1.00 97.62 80 LEU A C 1
ATOM 655 O O . LEU A 1 80 ? 25.104 -5.607 2.699 1.00 97.62 80 LEU A O 1
ATOM 659 N N . ILE A 1 81 ? 25.050 -4.486 0.751 1.00 98.00 81 ILE A N 1
ATOM 660 C CA . ILE A 1 81 ? 23.772 -5.054 0.296 1.00 98.00 81 ILE A CA 1
ATOM 661 C C . ILE A 1 81 ? 23.908 -6.566 0.090 1.00 98.00 81 ILE A C 1
ATOM 663 O O . ILE A 1 81 ? 23.064 -7.323 0.567 1.00 98.00 81 ILE A O 1
ATOM 667 N N . ALA A 1 82 ? 24.986 -7.008 -0.565 1.00 98.12 82 ALA A N 1
ATOM 668 C CA . ALA A 1 82 ? 25.255 -8.423 -0.790 1.00 98.12 82 ALA A CA 1
ATOM 669 C C . ALA A 1 82 ? 25.371 -9.187 0.537 1.00 98.12 82 ALA A C 1
ATOM 671 O O . ALA A 1 82 ? 24.702 -10.200 0.713 1.00 98.12 82 ALA A O 1
ATOM 672 N N . THR A 1 83 ? 26.125 -8.665 1.509 1.00 97.94 83 THR A N 1
ATOM 673 C CA . THR A 1 83 ? 26.227 -9.270 2.845 1.00 97.94 83 THR A CA 1
ATOM 674 C C . THR A 1 83 ? 24.877 -9.334 3.557 1.00 97.94 83 THR A C 1
ATOM 676 O O . THR A 1 83 ? 24.576 -10.325 4.217 1.00 97.94 83 THR A O 1
ATOM 679 N N . VAL A 1 84 ? 24.027 -8.312 3.427 1.00 97.81 84 VAL A N 1
ATOM 680 C CA . VAL A 1 84 ? 22.696 -8.317 4.052 1.00 97.81 84 VAL A CA 1
ATOM 681 C C . VAL A 1 84 ? 21.752 -9.330 3.403 1.00 97.81 84 VAL A C 1
ATOM 683 O O . VAL A 1 84 ? 21.060 -10.047 4.124 1.00 97.81 84 VAL A O 1
ATOM 686 N N . LEU A 1 85 ? 21.722 -9.412 2.072 1.00 97.81 85 LEU A N 1
ATOM 687 C CA . LEU A 1 85 ? 20.798 -10.295 1.351 1.00 97.81 85 LEU A CA 1
ATOM 688 C C . LEU A 1 85 ? 21.263 -11.752 1.270 1.00 97.81 85 LEU A C 1
ATOM 690 O O . LEU A 1 85 ? 20.417 -12.641 1.219 1.00 97.81 85 LEU A O 1
ATOM 694 N N . LEU A 1 86 ? 22.574 -12.004 1.259 1.00 97.56 86 LEU A N 1
ATOM 695 C CA . LEU A 1 86 ? 23.141 -13.347 1.113 1.00 97.56 86 LEU A CA 1
ATOM 696 C C . LEU A 1 86 ? 23.581 -13.918 2.461 1.00 97.56 86 LEU A C 1
ATOM 698 O O . LEU A 1 86 ? 23.090 -14.967 2.868 1.00 97.56 86 LEU A O 1
ATOM 702 N N . ASP A 1 87 ? 24.462 -13.216 3.175 1.00 97.44 87 ASP A N 1
ATOM 703 C CA . ASP A 1 87 ? 25.106 -13.765 4.375 1.00 97.44 87 ASP A CA 1
ATOM 704 C C . ASP A 1 87 ? 24.243 -13.589 5.635 1.00 97.44 87 ASP A C 1
ATOM 706 O O . ASP A 1 87 ? 24.325 -14.373 6.577 1.00 97.44 87 ASP A O 1
ATOM 710 N N . ARG A 1 88 ? 23.420 -12.532 5.680 1.00 96.75 88 ARG A N 1
ATOM 711 C CA . ARG A 1 88 ? 22.644 -12.115 6.867 1.00 96.75 88 ARG A CA 1
ATOM 712 C C . ARG A 1 88 ? 21.144 -12.021 6.602 1.00 96.75 88 ARG A C 1
ATOM 714 O O . ARG A 1 88 ? 20.431 -11.275 7.279 1.00 96.75 88 ARG A O 1
ATOM 721 N N . ARG A 1 89 ? 20.658 -12.801 5.637 1.00 96.94 89 ARG A N 1
ATOM 722 C CA . ARG A 1 89 ? 19.272 -12.759 5.159 1.00 96.94 89 ARG A CA 1
ATOM 723 C C . ARG A 1 89 ? 18.246 -12.929 6.276 1.00 96.94 89 ARG A C 1
ATOM 725 O O . ARG A 1 89 ? 17.320 -12.131 6.387 1.00 96.94 89 ARG A O 1
ATOM 732 N N . GLU A 1 90 ? 18.417 -13.950 7.112 1.00 97.06 90 GLU A N 1
ATOM 733 C CA . GLU A 1 90 ? 17.479 -14.271 8.196 1.00 97.06 90 GLU A CA 1
ATOM 734 C C . GLU A 1 90 ? 17.391 -13.140 9.223 1.00 97.06 90 GLU A C 1
ATOM 736 O O . GLU A 1 90 ? 16.301 -12.742 9.635 1.00 97.06 90 GLU A O 1
ATOM 741 N N . LEU A 1 91 ? 18.540 -12.561 9.584 1.00 96.31 91 LEU A N 1
ATOM 742 C CA . LEU A 1 91 ? 18.615 -11.414 10.485 1.00 96.31 91 LEU A CA 1
ATOM 743 C C . LEU A 1 91 ? 17.862 -10.211 9.901 1.00 96.31 91 LEU A C 1
ATOM 745 O O . LEU A 1 91 ? 17.117 -9.533 10.612 1.00 96.31 91 LEU A O 1
ATOM 749 N N . TYR A 1 92 ? 18.033 -9.957 8.603 1.00 96.69 92 TYR A N 1
ATOM 750 C CA . TYR A 1 92 ? 17.356 -8.864 7.916 1.00 96.69 92 TYR A CA 1
ATOM 751 C C . TYR A 1 92 ? 15.838 -9.074 7.832 1.00 96.69 92 TYR A C 1
ATOM 753 O O . TYR A 1 92 ? 15.082 -8.157 8.156 1.00 96.69 92 TYR A O 1
ATOM 761 N N . LEU A 1 93 ? 15.382 -10.283 7.484 1.00 96.31 93 LEU A N 1
ATOM 762 C CA . LEU A 1 93 ? 13.960 -10.645 7.471 1.00 96.31 93 LEU A CA 1
ATOM 763 C C . LEU A 1 93 ? 13.323 -10.468 8.852 1.00 96.31 93 LEU A C 1
ATOM 765 O O . LEU A 1 93 ? 12.310 -9.776 8.972 1.00 96.31 93 LEU A O 1
ATOM 769 N N . LYS A 1 94 ? 13.972 -10.981 9.902 1.00 96.12 94 LYS A N 1
ATOM 770 C CA . LYS A 1 94 ? 13.528 -10.801 11.289 1.00 96.12 94 LYS A CA 1
ATOM 771 C C . LYS A 1 94 ? 13.394 -9.322 11.650 1.00 96.12 94 LYS A C 1
ATOM 773 O O . LYS A 1 94 ? 12.431 -8.926 12.303 1.00 96.12 94 LYS A O 1
ATOM 778 N N . ARG A 1 95 ? 14.325 -8.476 11.201 1.00 95.12 95 ARG A N 1
ATOM 779 C CA . ARG A 1 95 ? 14.280 -7.030 11.462 1.00 95.12 95 ARG A CA 1
ATOM 780 C C . ARG A 1 95 ? 13.154 -6.326 10.702 1.00 95.12 95 ARG A C 1
ATOM 782 O O . ARG A 1 95 ? 12.519 -5.433 11.262 1.00 95.12 95 ARG A O 1
ATOM 789 N N . ILE A 1 96 ? 12.875 -6.727 9.460 1.00 93.94 96 ILE A N 1
ATOM 790 C CA . ILE A 1 96 ? 11.717 -6.237 8.693 1.00 93.94 96 ILE A CA 1
ATOM 791 C C . ILE A 1 96 ? 10.418 -6.580 9.428 1.00 93.94 96 ILE A C 1
ATOM 793 O O . ILE A 1 96 ? 9.556 -5.714 9.596 1.00 93.94 96 ILE A O 1
ATOM 797 N N . GLU A 1 97 ? 10.282 -7.822 9.890 1.00 93.31 97 GLU A N 1
ATOM 798 C CA . GLU A 1 97 ? 9.109 -8.285 10.634 1.00 93.31 97 GLU A CA 1
ATOM 799 C C . GLU A 1 97 ? 8.941 -7.536 11.952 1.00 93.31 97 GLU A C 1
ATOM 801 O O . GLU A 1 97 ? 7.858 -7.021 12.221 1.00 93.31 97 GLU A O 1
ATOM 806 N N . GLN A 1 98 ? 10.019 -7.373 12.724 1.00 93.75 98 GLN A N 1
ATOM 807 C CA . GLN A 1 98 ? 10.017 -6.569 13.947 1.00 93.75 98 GLN A CA 1
ATOM 808 C C . GLN A 1 98 ? 9.604 -5.121 13.679 1.00 93.75 98 GLN A C 1
ATOM 810 O O . GLN A 1 98 ? 8.781 -4.573 14.409 1.00 93.75 98 GLN A O 1
ATOM 815 N N . HIS A 1 99 ? 10.117 -4.494 12.617 1.00 90.81 99 HIS A N 1
ATOM 816 C CA . HIS A 1 99 ? 9.724 -3.130 12.270 1.00 90.81 99 HIS A CA 1
ATOM 817 C C . HIS A 1 99 ? 8.237 -3.055 11.885 1.00 90.81 99 HIS A C 1
ATOM 819 O O . HIS A 1 99 ? 7.530 -2.129 12.302 1.00 90.81 99 HIS A O 1
ATOM 825 N N . ARG A 1 100 ? 7.742 -4.006 11.088 1.00 90.50 100 ARG A N 1
ATOM 826 C CA . ARG A 1 100 ? 6.325 -4.075 10.709 1.00 90.50 100 ARG A CA 1
ATOM 827 C C . ARG A 1 100 ? 5.432 -4.276 11.933 1.00 90.50 100 ARG A C 1
ATOM 829 O O . ARG A 1 100 ? 4.416 -3.590 12.059 1.00 90.50 100 ARG A O 1
ATOM 836 N N . LEU A 1 101 ? 5.822 -5.181 12.826 1.00 94.00 101 LEU A N 1
ATOM 837 C CA . LEU A 1 101 ? 5.133 -5.426 14.085 1.00 94.00 101 LEU A CA 1
ATOM 838 C C . LEU A 1 101 ? 5.107 -4.150 14.928 1.00 94.00 101 LEU A C 1
ATOM 840 O O . LEU A 1 101 ? 4.032 -3.724 15.328 1.00 94.00 101 LEU A O 1
ATOM 844 N N . GLN A 1 102 ? 6.244 -3.467 15.092 1.00 94.12 102 GLN A N 1
ATOM 845 C CA . GLN A 1 102 ? 6.318 -2.218 15.850 1.00 94.12 102 GLN A CA 1
ATOM 846 C C . GLN A 1 102 ? 5.381 -1.140 15.292 1.00 94.12 102 GLN A C 1
ATOM 848 O O . GLN A 1 102 ? 4.609 -0.563 16.045 1.00 94.12 102 GLN A O 1
ATOM 853 N N . LYS A 1 103 ? 5.363 -0.923 13.969 1.00 89.31 103 LYS A N 1
ATOM 854 C CA . LYS A 1 103 ? 4.411 0.009 13.331 1.00 89.31 103 LYS A CA 1
ATOM 855 C C . LYS A 1 103 ? 2.955 -0.360 13.628 1.00 89.31 103 LYS A C 1
ATOM 857 O O . LYS A 1 103 ? 2.115 0.516 13.816 1.00 89.31 103 LYS A O 1
ATOM 862 N N . SER A 1 104 ? 2.657 -1.656 13.657 1.00 91.12 104 SER A N 1
ATOM 863 C CA . SER A 1 104 ? 1.321 -2.170 13.965 1.00 91.12 104 SER A CA 1
ATOM 864 C C . SER A 1 104 ? 0.950 -1.920 15.428 1.00 91.12 104 SER A C 1
ATOM 866 O O . SER A 1 104 ? -0.164 -1.484 15.707 1.00 91.12 104 SER A O 1
ATOM 868 N N . LEU A 1 105 ? 1.899 -2.095 16.349 1.00 95.44 105 LEU A N 1
ATOM 869 C CA . LEU A 1 105 ? 1.738 -1.767 17.767 1.00 95.44 105 LEU A CA 1
ATOM 870 C C . LEU A 1 105 ? 1.588 -0.257 18.003 1.00 95.44 105 LEU A C 1
ATOM 872 O O . LEU A 1 105 ? 0.759 0.162 18.811 1.00 95.44 105 LEU A O 1
ATOM 876 N N . ASP A 1 106 ? 2.316 0.581 17.267 1.00 91.62 106 ASP A N 1
ATOM 877 C CA . ASP A 1 106 ? 2.167 2.038 17.334 1.00 91.62 106 ASP A CA 1
ATOM 878 C C . ASP A 1 106 ? 0.751 2.462 16.906 1.00 91.62 106 ASP A C 1
ATOM 880 O O . ASP A 1 106 ? 0.104 3.259 17.588 1.00 91.62 106 ASP A O 1
ATOM 884 N N . MET A 1 107 ? 0.219 1.872 15.828 1.00 88.56 107 MET A N 1
ATOM 885 C CA . MET A 1 107 ? -1.173 2.085 15.413 1.00 88.56 107 MET A CA 1
ATOM 886 C C . MET A 1 107 ? -2.159 1.581 16.469 1.00 88.56 107 MET A C 1
ATOM 888 O O . MET A 1 107 ? -3.078 2.310 16.843 1.00 88.56 107 MET A O 1
ATOM 892 N N . LEU A 1 108 ? -1.949 0.375 17.002 1.00 94.19 108 LEU A N 1
ATOM 893 C CA . LEU A 1 108 ? -2.787 -0.199 18.056 1.00 94.19 108 LEU A CA 1
ATOM 894 C C . LEU A 1 108 ? -2.821 0.694 19.307 1.00 94.19 108 LEU A C 1
ATOM 896 O O . LEU A 1 108 ? -3.870 0.862 19.921 1.00 94.19 108 LEU A O 1
ATOM 900 N N . THR A 1 109 ? -1.706 1.348 19.640 1.00 95.94 109 THR A N 1
ATOM 901 C CA . THR A 1 109 ? -1.622 2.322 20.742 1.00 95.94 109 THR A CA 1
ATOM 902 C C . THR A 1 109 ? -2.592 3.488 20.547 1.00 95.94 109 THR A C 1
ATOM 904 O O . THR A 1 109 ? -3.222 3.939 21.505 1.00 95.94 109 THR A O 1
ATOM 907 N N . LEU A 1 110 ? -2.736 3.990 19.316 1.00 89.94 110 LEU A N 1
ATOM 908 C CA . LEU A 1 110 ? -3.700 5.049 18.997 1.00 89.94 110 LEU A CA 1
ATOM 909 C C . LEU A 1 110 ? -5.142 4.558 19.171 1.00 89.94 110 LEU A C 1
ATOM 911 O O . LEU A 1 110 ? -5.966 5.292 19.717 1.00 89.94 110 LEU A O 1
ATOM 915 N N . PHE A 1 111 ? -5.429 3.313 18.780 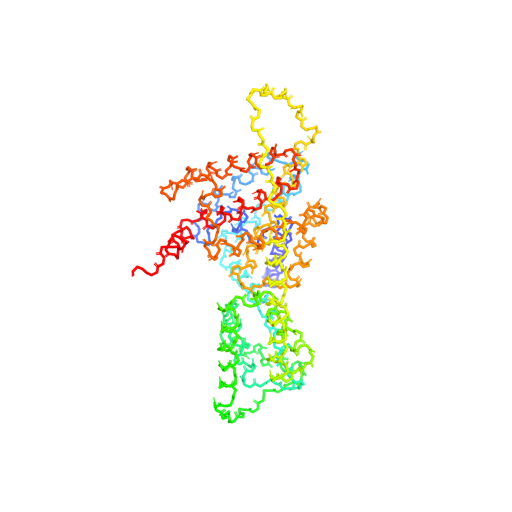1.00 90.50 111 PHE A N 1
ATOM 916 C CA . PHE A 1 111 ? -6.738 2.689 18.993 1.00 90.50 111 PHE A CA 1
ATOM 917 C C . PHE A 1 111 ? -7.066 2.519 20.475 1.00 90.50 111 PHE A C 1
ATOM 919 O O . PHE A 1 111 ? -8.140 2.941 20.891 1.00 90.50 111 PHE A O 1
ATOM 926 N N . VAL A 1 112 ? -6.141 1.990 21.285 1.00 94.12 112 VAL A N 1
ATOM 927 C CA . VAL A 1 112 ? -6.320 1.877 22.745 1.00 94.12 112 VAL A CA 1
ATOM 928 C C . VAL A 1 112 ? -6.651 3.243 23.342 1.00 94.12 112 VAL A C 1
ATOM 930 O O . VAL A 1 112 ? -7.615 3.371 24.089 1.00 94.12 112 VAL A O 1
ATOM 933 N N . ARG A 1 113 ? -5.908 4.289 22.959 1.00 92.19 113 ARG A N 1
ATOM 934 C CA . ARG A 1 113 ? -6.159 5.658 23.436 1.00 92.19 113 ARG A CA 1
ATOM 935 C C . ARG A 1 113 ? -7.538 6.183 23.044 1.00 92.19 113 ARG A C 1
ATOM 937 O O . ARG A 1 113 ? -8.156 6.863 23.851 1.00 92.19 113 ARG A O 1
ATOM 944 N N . GLY A 1 114 ? -8.010 5.886 21.835 1.00 89.31 114 GLY A N 1
ATOM 945 C CA . GLY A 1 114 ? -9.351 6.274 21.388 1.00 89.31 114 GLY A CA 1
ATOM 946 C C . GLY A 1 114 ? -10.477 5.449 22.020 1.00 89.31 114 GLY A C 1
ATOM 947 O O . GLY A 1 114 ? -11.599 5.932 22.135 1.00 89.31 114 GLY A O 1
ATOM 948 N N . ALA A 1 115 ? -10.183 4.214 22.424 1.00 92.31 115 ALA A N 1
ATOM 949 C CA . ALA A 1 115 ? -11.131 3.291 23.037 1.00 92.31 115 ALA A CA 1
ATOM 950 C C . ALA A 1 115 ? -11.338 3.551 24.541 1.00 92.31 115 ALA A C 1
ATOM 952 O O . ALA A 1 115 ? -12.368 3.166 25.099 1.00 92.31 115 ALA A O 1
ATOM 953 N N . LEU A 1 116 ? -10.379 4.215 25.193 1.00 92.56 116 LEU A N 1
ATOM 954 C CA . LEU A 1 116 ? -10.480 4.624 26.590 1.00 92.56 116 LEU A CA 1
ATOM 955 C C . LEU A 1 116 ? -11.628 5.619 26.806 1.00 92.56 116 LEU A C 1
ATOM 957 O O . LEU A 1 116 ? -11.720 6.650 26.140 1.00 92.56 116 LEU A O 1
ATOM 961 N N . ARG A 1 117 ? -12.477 5.333 27.799 1.00 85.25 117 ARG A N 1
ATOM 962 C CA . ARG A 1 117 ? -13.471 6.276 28.326 1.00 85.25 117 ARG A CA 1
ATOM 963 C C . ARG A 1 117 ? -13.036 6.684 29.731 1.00 85.25 117 ARG A C 1
ATOM 965 O O . ARG A 1 117 ? -13.202 5.926 30.686 1.00 85.25 117 ARG A O 1
ATOM 972 N N . GLY A 1 118 ? -12.421 7.863 29.839 1.00 90.00 118 GLY A N 1
ATOM 973 C CA . GLY A 1 118 ? -11.720 8.277 31.057 1.00 90.00 118 GLY A CA 1
ATOM 974 C C . GLY A 1 118 ? -10.485 7.405 31.300 1.00 90.00 118 GLY A C 1
ATOM 975 O O . GLY A 1 118 ? -9.669 7.223 30.399 1.00 90.00 118 GLY A O 1
ATOM 976 N N . GLU A 1 119 ? -10.373 6.833 32.497 1.00 94.06 119 GLU A N 1
ATOM 977 C CA . GLU A 1 119 ? -9.253 5.972 32.920 1.00 94.06 119 GLU A CA 1
ATOM 978 C C . GLU A 1 119 ? -9.590 4.474 32.839 1.00 94.06 119 GLU A C 1
ATOM 980 O O . GLU A 1 119 ? -8.927 3.640 33.454 1.00 94.06 119 GLU A O 1
ATOM 985 N N . THR A 1 120 ? -10.635 4.103 32.093 1.00 95.38 120 THR A N 1
ATOM 986 C CA . THR A 1 120 ? -11.082 2.707 31.998 1.00 95.38 120 THR A CA 1
ATOM 987 C C . THR A 1 120 ? -11.233 2.245 30.554 1.00 95.38 120 THR A C 1
ATOM 989 O O . THR A 1 120 ? -11.775 2.960 29.705 1.00 95.38 120 THR A O 1
ATOM 992 N N . LEU A 1 121 ? -10.753 1.031 30.275 1.00 96.00 121 LEU A N 1
ATOM 993 C CA . LEU A 1 121 ? -11.012 0.311 29.027 1.00 96.00 121 LEU A CA 1
ATOM 994 C C . LEU A 1 121 ? -12.079 -0.751 29.295 1.00 96.00 121 LEU A C 1
ATOM 996 O O . LEU A 1 121 ? -11.816 -1.707 30.019 1.00 96.00 121 LEU A O 1
ATOM 1000 N N . SER A 1 122 ? -13.290 -0.578 28.760 1.00 94.56 122 SER A N 1
ATOM 1001 C CA . SER A 1 122 ? -14.355 -1.573 28.939 1.00 94.56 122 SER A CA 1
ATOM 1002 C C . SER A 1 122 ? -14.028 -2.883 28.212 1.00 94.56 122 SER A C 1
ATOM 1004 O O . SER A 1 122 ? -13.301 -2.876 27.220 1.00 94.56 122 SER A O 1
ATOM 1006 N N . ALA A 1 123 ? -14.612 -4.001 28.657 1.00 93.62 123 ALA A N 1
ATOM 1007 C CA . ALA A 1 123 ? -14.422 -5.307 28.016 1.00 93.62 123 ALA A CA 1
ATOM 1008 C C . ALA A 1 123 ? -14.833 -5.309 26.528 1.00 93.62 123 ALA A C 1
ATOM 1010 O O . ALA A 1 123 ? -14.166 -5.918 25.696 1.00 93.62 123 ALA A O 1
ATOM 1011 N N . GLU A 1 124 ? -15.895 -4.578 26.169 1.00 88.31 124 GLU A N 1
ATOM 1012 C CA . GLU A 1 124 ? -16.312 -4.407 24.769 1.00 88.31 124 GLU A CA 1
ATOM 1013 C C . GLU A 1 124 ? -15.269 -3.637 23.952 1.00 88.31 124 GLU A C 1
ATOM 1015 O O . GLU A 1 124 ? -14.933 -4.024 22.835 1.00 88.31 124 GLU A O 1
ATOM 1020 N N . ALA A 1 125 ? -14.737 -2.549 24.514 1.00 91.75 125 ALA A N 1
ATOM 1021 C CA . ALA A 1 125 ? -13.716 -1.744 23.862 1.00 91.75 125 ALA A CA 1
ATOM 1022 C C . ALA A 1 125 ? -12.414 -2.539 23.689 1.00 91.75 125 ALA A C 1
ATOM 1024 O O . ALA A 1 125 ? -11.792 -2.475 22.632 1.00 91.75 125 ALA A O 1
ATOM 1025 N N . GLU A 1 126 ? -12.035 -3.338 24.688 1.00 95.94 126 GLU A N 1
ATOM 1026 C CA . GLU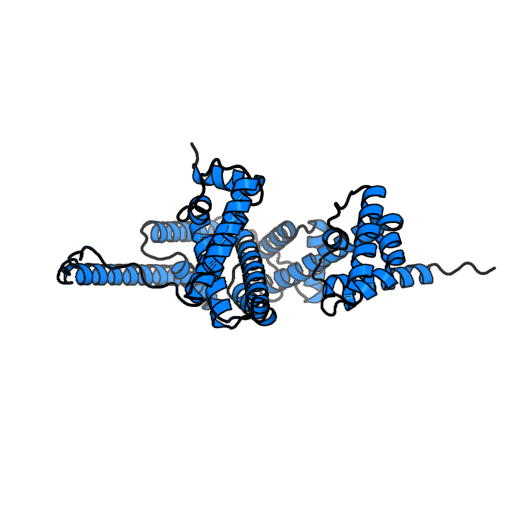 A 1 126 ? -10.900 -4.255 24.607 1.00 95.94 126 GLU A CA 1
ATOM 1027 C C . GLU A 1 126 ? -11.095 -5.307 23.509 1.00 95.94 126 GLU A C 1
ATOM 1029 O O . GLU A 1 126 ? -10.189 -5.507 22.703 1.00 95.94 126 GLU A O 1
ATOM 1034 N N . ALA A 1 127 ? -12.283 -5.911 23.400 1.00 93.38 127 ALA A N 1
ATOM 1035 C CA . ALA A 1 127 ? -12.592 -6.857 22.328 1.00 93.38 127 ALA A CA 1
ATOM 1036 C C . ALA A 1 127 ? -12.455 -6.219 20.933 1.00 93.38 127 ALA A C 1
ATOM 1038 O O . ALA A 1 127 ? -11.898 -6.837 20.027 1.00 93.38 127 ALA A O 1
ATOM 1039 N N . VAL A 1 128 ? -12.894 -4.965 20.767 1.00 90.94 128 VAL A N 1
ATOM 1040 C CA . VAL A 1 128 ? -12.714 -4.205 19.516 1.00 90.94 128 VAL A CA 1
ATOM 1041 C C . VAL A 1 128 ? -11.234 -3.924 19.239 1.00 90.94 128 VAL A C 1
ATOM 1043 O O . VAL A 1 128 ? -10.784 -4.055 18.102 1.00 90.94 128 VAL A O 1
ATOM 1046 N N . VAL A 1 129 ? -10.452 -3.565 20.261 1.00 93.62 129 VAL A N 1
ATOM 1047 C CA . VAL A 1 129 ? -9.003 -3.355 20.117 1.00 93.62 129 VAL A CA 1
ATOM 1048 C C . VAL A 1 129 ? -8.296 -4.656 19.728 1.00 93.62 129 VAL A C 1
ATOM 1050 O O . VAL A 1 129 ? -7.428 -4.630 18.858 1.00 93.62 129 VAL A O 1
ATOM 1053 N N . LEU A 1 130 ? -8.665 -5.792 20.321 1.00 96.31 130 LEU A N 1
ATOM 1054 C CA . LEU A 1 130 ? -8.107 -7.100 19.968 1.00 96.31 130 LEU A CA 1
ATOM 1055 C C . LEU A 1 130 ? -8.489 -7.515 18.544 1.00 96.31 130 LEU A C 1
ATOM 1057 O O . LEU A 1 130 ? -7.645 -8.022 17.806 1.00 96.31 130 LEU A O 1
ATOM 1061 N N . ASP A 1 131 ? -9.720 -7.241 18.112 1.00 91.00 131 ASP A N 1
ATOM 1062 C CA . ASP A 1 131 ? -10.127 -7.469 16.725 1.00 91.00 131 ASP A CA 1
ATOM 1063 C C . ASP A 1 131 ? -9.304 -6.620 15.742 1.00 91.00 131 ASP A C 1
ATOM 1065 O O . ASP A 1 131 ? -8.792 -7.121 14.737 1.00 91.00 131 ASP A O 1
ATOM 1069 N N . GLN A 1 132 ? -9.058 -5.356 16.096 1.00 91.69 132 GLN A N 1
ATOM 1070 C CA . GLN A 1 132 ? -8.173 -4.480 15.336 1.00 91.69 132 GLN A CA 1
ATOM 1071 C C . GLN A 1 132 ? -6.714 -4.967 15.346 1.00 91.69 132 GLN A C 1
ATOM 1073 O O . GLN A 1 132 ? -6.023 -4.856 14.337 1.00 91.69 132 GLN A O 1
ATOM 1078 N N . ALA A 1 133 ? -6.221 -5.531 16.450 1.00 95.06 133 ALA A N 1
ATOM 1079 C CA . ALA A 1 133 ? -4.882 -6.115 16.506 1.00 95.06 133 ALA A CA 1
ATOM 1080 C C . ALA A 1 133 ? -4.747 -7.302 15.537 1.00 95.06 133 ALA A C 1
ATOM 1082 O O . ALA A 1 133 ? -3.764 -7.381 14.794 1.00 95.06 133 ALA A O 1
ATOM 1083 N N . ARG A 1 134 ? -5.772 -8.165 15.468 1.00 94.88 134 ARG A N 1
ATOM 1084 C CA . ARG A 1 134 ? -5.828 -9.277 14.506 1.00 94.88 134 ARG A CA 1
ATOM 1085 C C . ARG A 1 134 ? -5.814 -8.783 13.063 1.00 94.88 134 ARG A C 1
ATOM 1087 O O . ARG A 1 134 ? -5.067 -9.328 12.253 1.00 94.88 134 ARG A O 1
ATOM 1094 N N . SER A 1 135 ? -6.566 -7.728 12.738 1.00 86.31 135 SER A N 1
ATOM 1095 C CA . SER A 1 135 ? -6.573 -7.163 11.377 1.00 86.31 135 SER A CA 1
ATOM 1096 C C . SER A 1 135 ? -5.229 -6.536 10.977 1.00 86.31 135 SER A C 1
ATOM 1098 O O . SER A 1 135 ? -4.867 -6.538 9.800 1.00 86.31 135 SER A O 1
ATOM 1100 N N . LEU A 1 136 ? -4.444 -6.069 11.954 1.00 87.25 136 LEU A N 1
ATOM 1101 C CA . LEU A 1 136 ? -3.072 -5.592 11.757 1.00 87.25 136 LEU A CA 1
ATOM 1102 C C . LEU A 1 136 ? -2.028 -6.725 11.684 1.00 87.25 136 LEU A C 1
ATOM 1104 O O . LEU A 1 136 ? -0.862 -6.461 11.382 1.00 87.25 136 LEU A O 1
ATOM 1108 N N . GLY A 1 137 ? -2.425 -7.978 11.926 1.00 92.81 137 GLY A N 1
ATOM 1109 C CA . GLY A 1 137 ? -1.525 -9.131 11.962 1.00 92.81 137 GLY A CA 1
ATOM 1110 C C . GLY A 1 137 ? -0.642 -9.179 13.211 1.00 92.81 137 GLY A C 1
ATOM 1111 O O . GLY A 1 137 ? 0.453 -9.736 13.161 1.00 92.81 137 GLY A O 1
ATOM 1112 N N . VAL A 1 138 ? -1.085 -8.567 14.311 1.00 96.19 138 VAL A N 1
ATOM 1113 C CA . VAL A 1 138 ? -0.406 -8.640 15.609 1.00 96.19 138 VAL A CA 1
ATOM 1114 C C . VAL A 1 138 ? -0.879 -9.908 16.334 1.00 96.19 138 VAL A C 1
ATOM 1116 O O . VAL A 1 138 ? -2.090 -10.078 16.493 1.00 96.19 138 VAL A O 1
ATOM 1119 N N . PRO A 1 139 ? 0.034 -10.792 16.781 1.00 96.75 139 PRO A N 1
ATOM 1120 C CA . PRO A 1 139 ? -0.317 -11.936 17.621 1.00 96.75 139 PRO A CA 1
ATOM 1121 C C . PRO A 1 139 ? -1.075 -11.513 18.886 1.00 96.75 139 PRO A C 1
ATOM 1123 O O . PRO A 1 139 ? -0.783 -10.466 19.466 1.00 96.75 139 PRO A O 1
ATOM 1126 N N . GLU A 1 140 ? -2.068 -12.301 19.300 1.00 96.94 140 GLU A N 1
ATOM 1127 C CA . GLU A 1 140 ? -2.990 -11.918 20.378 1.00 96.94 140 GLU A CA 1
ATOM 1128 C C . GLU A 1 140 ? -2.285 -11.729 21.728 1.00 96.94 140 GLU A C 1
ATOM 1130 O O . GLU A 1 140 ? -2.571 -10.772 22.441 1.00 96.94 140 GLU A O 1
ATOM 1135 N N . ASP A 1 141 ? -1.324 -12.586 22.053 1.00 97.75 141 ASP A N 1
ATOM 1136 C CA . ASP A 1 141 ? -0.478 -12.490 23.242 1.00 97.75 141 ASP A CA 1
ATOM 1137 C C . ASP A 1 141 ? 0.313 -11.171 23.278 1.00 97.75 141 ASP A C 1
ATOM 1139 O O . ASP A 1 141 ? 0.270 -10.440 24.272 1.00 97.75 141 ASP A O 1
ATOM 1143 N N . ILE A 1 142 ? 0.947 -10.806 22.157 1.00 97.38 142 ILE A N 1
ATOM 1144 C CA . ILE A 1 142 ? 1.672 -9.537 22.011 1.00 97.38 142 ILE A CA 1
ATOM 1145 C C . ILE A 1 142 ? 0.703 -8.353 22.111 1.00 97.38 142 ILE A C 1
ATOM 1147 O O . ILE A 1 142 ? 1.010 -7.348 22.754 1.00 97.38 142 ILE A O 1
ATOM 1151 N N . ALA A 1 143 ? -0.481 -8.457 21.502 1.00 97.56 143 ALA A N 1
ATOM 1152 C CA . ALA A 1 143 ? -1.503 -7.421 21.573 1.00 97.56 143 ALA A CA 1
ATOM 1153 C C . ALA A 1 143 ? -1.987 -7.204 23.014 1.00 97.56 143 ALA A C 1
ATOM 1155 O O . ALA A 1 143 ? -2.052 -6.062 23.466 1.00 97.56 143 ALA A O 1
ATOM 1156 N N . GLN A 1 144 ? -2.273 -8.274 23.759 1.00 97.81 144 GLN A N 1
ATOM 1157 C CA . GLN A 1 144 ? -2.696 -8.199 25.159 1.00 97.81 144 GLN A CA 1
ATOM 1158 C C . GLN A 1 144 ? -1.609 -7.602 26.060 1.00 97.81 144 GLN A C 1
ATOM 1160 O O . GLN A 1 144 ? -1.909 -6.759 26.917 1.00 97.81 144 GLN A O 1
ATOM 1165 N N . GLU A 1 145 ? -0.347 -7.996 25.870 1.00 97.94 145 GLU A N 1
ATOM 1166 C CA . GLU A 1 145 ? 0.780 -7.409 26.599 1.00 97.94 145 GLU A CA 1
ATOM 1167 C C . GLU A 1 145 ? 0.894 -5.908 26.296 1.00 97.94 145 GLU A C 1
ATOM 1169 O O . GLU A 1 145 ? 1.014 -5.080 27.206 1.00 97.94 145 GLU A O 1
ATOM 1174 N N . HIS A 1 146 ? 0.779 -5.540 25.019 1.00 97.75 146 HIS A N 1
ATOM 1175 C CA . HIS A 1 146 ? 0.877 -4.157 24.568 1.00 97.75 146 HIS A CA 1
ATOM 1176 C C . HIS A 1 146 ? -0.276 -3.284 25.078 1.00 97.75 146 HIS A C 1
ATOM 1178 O O . HIS A 1 146 ? -0.037 -2.169 25.539 1.00 97.75 146 HIS A O 1
ATOM 1184 N N . ILE A 1 147 ? -1.512 -3.797 25.086 1.00 97.56 147 ILE A N 1
ATOM 1185 C CA . ILE A 1 147 ? -2.672 -3.138 25.711 1.00 97.56 147 ILE A CA 1
ATOM 1186 C C . ILE A 1 147 ? -2.391 -2.896 27.194 1.00 97.56 147 ILE A C 1
ATOM 1188 O O . ILE A 1 147 ? -2.556 -1.782 27.682 1.00 97.56 147 ILE A O 1
ATOM 1192 N N . THR A 1 148 ? -1.910 -3.914 27.911 1.00 97.69 148 THR A N 1
ATOM 1193 C CA . THR A 1 148 ? -1.595 -3.805 29.344 1.00 97.69 148 THR A CA 1
ATOM 1194 C C . THR A 1 148 ? -0.549 -2.724 29.610 1.00 97.69 148 THR A C 1
ATOM 1196 O O . THR A 1 148 ? -0.716 -1.906 30.517 1.00 97.69 148 THR A O 1
ATOM 1199 N N . ARG A 1 149 ? 0.506 -2.674 28.790 1.00 97.75 149 ARG A N 1
ATOM 1200 C CA . ARG A 1 149 ? 1.543 -1.640 28.863 1.00 97.75 149 ARG A CA 1
ATOM 1201 C C . ARG A 1 149 ? 0.968 -0.247 28.599 1.00 97.75 149 ARG A C 1
ATOM 1203 O O . ARG A 1 149 ? 1.198 0.658 29.397 1.00 97.75 149 ARG A O 1
ATOM 1210 N N . ALA A 1 150 ? 0.166 -0.097 27.546 1.00 96.12 150 ALA A N 1
ATOM 1211 C CA . ALA A 1 150 ? -0.462 1.169 27.180 1.00 96.12 150 ALA A CA 1
ATOM 1212 C C . ALA A 1 150 ? -1.434 1.686 28.258 1.00 96.12 150 ALA A C 1
ATOM 1214 O O . ALA A 1 150 ? -1.473 2.889 28.517 1.00 96.12 150 ALA A O 1
ATOM 1215 N N . LEU A 1 151 ? -2.188 0.795 28.915 1.00 96.88 151 LEU A N 1
ATOM 1216 C CA . LEU A 1 151 ? -3.052 1.148 30.045 1.00 96.88 151 LEU A CA 1
ATOM 1217 C C . LEU A 1 151 ? -2.228 1.631 31.241 1.00 96.88 151 LEU A C 1
ATOM 1219 O O . LEU A 1 151 ? -2.495 2.706 31.775 1.00 96.88 151 LEU A O 1
ATOM 1223 N N . LYS A 1 152 ? -1.167 0.895 31.597 1.00 97.12 152 LYS A N 1
ATOM 1224 C CA . LYS A 1 152 ? -0.264 1.258 32.696 1.00 97.12 152 LYS A CA 1
ATOM 1225 C C . LYS A 1 152 ? 0.398 2.621 32.478 1.00 97.12 152 LYS A C 1
ATOM 1227 O O . LYS A 1 152 ? 0.429 3.431 33.397 1.00 97.12 152 LYS A O 1
ATOM 1232 N N . GLU A 1 153 ? 0.884 2.901 31.268 1.00 96.12 153 GLU A N 1
ATOM 1233 C CA . GLU A 1 153 ? 1.472 4.201 30.902 1.00 96.12 153 GLU A CA 1
ATOM 1234 C C . GLU A 1 153 ? 0.486 5.371 31.026 1.00 96.12 153 GLU A C 1
ATOM 1236 O O . GLU A 1 153 ? 0.898 6.517 31.205 1.00 96.12 153 GLU A O 1
ATOM 1241 N N . LYS A 1 154 ? -0.818 5.098 30.913 1.00 95.38 154 LYS A N 1
ATOM 1242 C CA . LYS A 1 154 ? -1.885 6.097 31.023 1.00 95.38 154 LYS A CA 1
ATOM 1243 C C . LYS A 1 154 ? -2.539 6.161 32.398 1.00 95.38 154 LYS A C 1
ATOM 1245 O O . LYS A 1 154 ? -3.447 6.966 32.564 1.00 95.38 154 LYS A O 1
ATOM 1250 N N . GLY A 1 155 ? -2.098 5.346 33.359 1.00 96.38 155 GLY A N 1
ATOM 1251 C CA . GLY A 1 155 ? -2.779 5.214 34.649 1.00 96.38 155 GLY A CA 1
ATOM 1252 C C . GLY A 1 155 ? -4.196 4.644 34.520 1.00 96.38 155 GLY A C 1
ATOM 1253 O O . GLY A 1 155 ? -5.004 4.808 35.423 1.00 96.38 155 GLY A O 1
ATOM 1254 N N . ALA A 1 156 ? -4.506 3.991 33.398 1.00 96.56 156 ALA A N 1
ATOM 1255 C CA . ALA A 1 156 ? -5.813 3.419 33.127 1.00 96.56 156 ALA A CA 1
ATOM 1256 C C . ALA A 1 156 ? -5.893 1.963 33.605 1.00 96.56 156 ALA A C 1
ATOM 1258 O O . ALA A 1 156 ? -4.889 1.253 33.694 1.00 96.56 156 ALA A O 1
ATOM 1259 N N . THR A 1 157 ? -7.109 1.493 33.870 1.00 96.12 157 THR A N 1
ATOM 1260 C CA . THR A 1 157 ? -7.390 0.117 34.295 1.00 96.12 157 THR A CA 1
ATOM 1261 C C . THR A 1 157 ? -8.311 -0.590 33.304 1.00 96.12 157 THR A C 1
ATOM 1263 O O . THR A 1 157 ? -9.085 0.041 32.577 1.00 96.12 157 THR A O 1
ATOM 1266 N N . ARG A 1 158 ? -8.226 -1.924 33.243 1.00 96.75 158 ARG A N 1
ATOM 1267 C CA . ARG A 1 158 ? -9.250 -2.716 32.552 1.00 96.75 158 ARG A CA 1
ATOM 1268 C C . ARG A 1 158 ? -10.527 -2.635 33.381 1.00 96.75 158 ARG A C 1
ATOM 1270 O O . ARG A 1 158 ? -10.498 -2.891 34.584 1.00 96.75 158 ARG A O 1
ATOM 1277 N N . GLY A 1 159 ? -11.626 -2.241 32.750 1.00 90.00 159 GLY A N 1
ATOM 1278 C CA . GLY A 1 159 ? -12.930 -2.232 33.393 1.00 90.00 159 GLY A CA 1
ATOM 1279 C C . GLY A 1 159 ? -13.287 -3.645 33.835 1.00 90.00 159 GLY A C 1
ATOM 1280 O O . GLY A 1 159 ? -12.995 -4.610 33.126 1.00 90.00 159 GLY A O 1
ATOM 1281 N N . ALA A 1 160 ? -13.921 -3.772 35.003 1.00 82.69 160 ALA A N 1
ATOM 1282 C CA . ALA A 1 160 ? -14.483 -5.049 35.414 1.00 82.69 160 ALA A CA 1
ATOM 1283 C C . ALA A 1 160 ? -15.376 -5.585 34.282 1.00 82.69 160 ALA A C 1
ATOM 1285 O O . ALA A 1 160 ? -16.057 -4.780 33.631 1.00 82.69 160 ALA A O 1
ATOM 1286 N N . PRO A 1 161 ? -15.396 -6.908 34.038 1.00 71.75 161 PRO A N 1
ATOM 1287 C CA . PRO A 1 161 ? -16.402 -7.507 33.184 1.00 71.75 161 PRO A CA 1
ATOM 1288 C C . PRO A 1 161 ? -17.750 -7.234 33.848 1.00 71.75 161 PRO A C 1
ATOM 1290 O O . PRO A 1 161 ? -18.198 -7.975 34.720 1.00 71.75 161 PRO A O 1
ATOM 1293 N N . GLN A 1 162 ? -18.377 -6.110 33.502 1.00 61.34 162 GLN A N 1
ATOM 1294 C CA . GLN A 1 162 ? -19.774 -5.907 33.815 1.00 61.34 162 GLN A CA 1
ATOM 1295 C C . GLN A 1 162 ? -20.476 -7.086 33.165 1.00 61.34 162 GLN A C 1
ATOM 1297 O O . GLN A 1 162 ? -20.261 -7.346 31.980 1.00 61.34 162 GLN A O 1
ATOM 1302 N N . ALA A 1 163 ? -21.227 -7.840 33.967 1.00 49.81 163 ALA A N 1
ATOM 1303 C CA . ALA A 1 163 ? -22.121 -8.863 33.468 1.00 49.81 163 ALA A CA 1
ATOM 1304 C C . ALA A 1 163 ? -23.058 -8.166 32.483 1.00 49.81 163 ALA A C 1
ATOM 1306 O O . ALA A 1 163 ? -24.019 -7.502 32.866 1.00 49.81 163 ALA A O 1
ATOM 1307 N N . LEU A 1 164 ? -22.678 -8.211 31.212 1.00 48.78 164 LEU A N 1
ATOM 1308 C CA . LEU A 1 164 ? -23.449 -7.674 30.119 1.00 48.78 164 LEU A CA 1
ATOM 1309 C C . LEU A 1 164 ? -24.768 -8.425 30.175 1.00 48.78 164 LEU A C 1
ATOM 1311 O O . LEU A 1 164 ? -24.763 -9.640 30.017 1.00 48.78 164 LEU A O 1
ATOM 1315 N N . GLU A 1 165 ? -25.886 -7.737 30.404 1.00 45.47 165 GLU A N 1
ATOM 1316 C CA . GLU A 1 165 ? -27.153 -8.248 29.900 1.00 45.47 165 GLU A CA 1
ATOM 1317 C C . GLU A 1 165 ? -27.027 -8.225 28.370 1.00 45.47 165 GLU A C 1
ATOM 1319 O O . GLU A 1 165 ? -27.090 -7.146 27.768 1.00 45.47 165 GLU A O 1
ATOM 1324 N N . PRO A 1 166 ? -26.850 -9.376 27.696 1.00 48.88 166 PRO A N 1
ATOM 1325 C CA . PRO A 1 166 ? -26.541 -9.411 26.266 1.00 48.88 166 PRO A CA 1
ATOM 1326 C C . PRO A 1 166 ? -27.707 -8.922 25.383 1.00 48.88 166 PRO A C 1
ATOM 1328 O O . PRO A 1 166 ? -27.582 -8.850 24.163 1.00 48.88 166 PRO A O 1
ATOM 1331 N N . GLN A 1 167 ? -28.858 -8.568 25.967 1.00 49.53 167 GLN A N 1
ATOM 1332 C CA . GLN A 1 167 ? -30.087 -8.281 25.229 1.00 49.53 167 GLN A CA 1
ATOM 1333 C C . GLN A 1 167 ? -30.315 -6.807 24.866 1.00 49.53 167 GLN A C 1
ATOM 1335 O O . GLN A 1 167 ? -31.039 -6.554 23.901 1.00 49.53 167 GLN A O 1
ATOM 1340 N N . ARG A 1 168 ? -29.728 -5.823 25.567 1.00 46.09 168 ARG A N 1
ATOM 1341 C CA . ARG A 1 168 ? -30.084 -4.404 25.332 1.00 46.09 168 ARG A CA 1
ATOM 1342 C C . ARG A 1 168 ? -29.277 -3.721 24.227 1.00 46.09 168 ARG A C 1
ATOM 1344 O O . ARG A 1 168 ? -29.864 -3.010 23.419 1.00 46.09 168 ARG A O 1
ATOM 1351 N N . VAL A 1 169 ? -27.972 -3.977 24.121 1.00 45.84 169 VAL A N 1
ATOM 1352 C CA . VAL A 1 169 ? -27.116 -3.307 23.117 1.00 45.84 169 VAL A CA 1
ATOM 1353 C C . VAL A 1 169 ? -27.296 -3.915 21.716 1.00 45.84 169 VAL A C 1
ATOM 1355 O O . VAL A 1 169 ? -27.308 -3.196 20.714 1.00 45.84 169 VAL A O 1
ATOM 1358 N N . HIS A 1 170 ? -27.528 -5.232 21.635 1.00 47.97 170 HIS A N 1
ATOM 1359 C CA . HIS A 1 170 ? -27.663 -5.941 20.359 1.00 47.97 170 HIS A CA 1
ATOM 1360 C C . HIS A 1 170 ? -29.027 -5.716 19.675 1.00 47.97 170 HIS A C 1
ATOM 1362 O O . HIS A 1 170 ? -29.075 -5.568 18.455 1.00 47.97 170 HIS A O 1
ATOM 1368 N N . ARG A 1 171 ? -30.133 -5.607 20.433 1.00 51.72 171 ARG A N 1
ATOM 1369 C CA . ARG A 1 171 ? -31.471 -5.335 19.860 1.00 51.72 171 ARG A CA 1
ATOM 1370 C C . ARG A 1 171 ? -31.636 -3.896 19.363 1.00 51.72 171 ARG A C 1
ATOM 1372 O O . ARG A 1 171 ? -32.214 -3.702 18.295 1.00 51.72 171 ARG A O 1
ATOM 1379 N N . ALA A 1 172 ? -31.109 -2.909 20.091 1.00 50.34 172 ALA A N 1
ATOM 1380 C CA . ALA A 1 172 ? -31.135 -1.506 19.663 1.00 50.34 172 ALA A CA 1
ATOM 1381 C C . ALA A 1 172 ? -30.367 -1.321 18.340 1.00 50.34 172 ALA A C 1
ATOM 1383 O O . ALA A 1 172 ? -30.929 -0.886 17.337 1.00 50.34 172 ALA A O 1
ATOM 1384 N N . SER A 1 173 ? -29.134 -1.841 18.272 1.00 58.62 173 SER A N 1
ATOM 1385 C CA . SER A 1 173 ? -28.308 -1.753 17.060 1.00 58.62 173 SER A CA 1
ATOM 1386 C C . SER A 1 173 ? -28.921 -2.487 15.857 1.00 58.62 173 SER A C 1
ATOM 1388 O O . SER A 1 173 ? -28.851 -1.991 14.736 1.00 58.62 173 SER A O 1
ATOM 1390 N N . GLN A 1 174 ? -29.570 -3.641 16.056 1.00 57.53 174 GLN A N 1
ATOM 1391 C CA . GLN A 1 174 ? -30.232 -4.366 14.962 1.00 57.53 174 GLN A CA 1
ATOM 1392 C C . GLN A 1 174 ? -31.494 -3.664 14.445 1.00 57.53 174 GLN A C 1
ATOM 1394 O O . GLN A 1 174 ? -31.738 -3.673 13.236 1.00 57.53 174 GLN A O 1
ATOM 1399 N N . THR A 1 175 ? -32.275 -3.030 15.324 1.00 65.44 175 THR A N 1
ATOM 1400 C CA . THR A 1 175 ? -33.478 -2.276 14.928 1.00 65.44 175 THR A CA 1
ATOM 1401 C C . THR A 1 175 ? -33.083 -1.062 14.088 1.00 65.44 175 THR A C 1
ATOM 1403 O O . THR A 1 175 ? -33.615 -0.871 12.993 1.00 65.44 175 THR A O 1
ATOM 1406 N N . MET A 1 176 ? -32.058 -0.326 14.529 1.00 70.44 176 MET A N 1
ATOM 1407 C CA . MET A 1 176 ? -31.487 0.794 13.785 1.00 70.44 176 MET A CA 1
ATOM 1408 C C . MET A 1 176 ? -30.924 0.344 12.428 1.00 70.44 176 MET A C 1
ATOM 1410 O O . MET A 1 176 ? -31.260 0.930 11.405 1.00 70.44 176 MET A O 1
ATOM 1414 N N . ILE A 1 177 ? -30.137 -0.739 12.371 1.00 67.25 177 ILE A N 1
ATOM 1415 C CA . ILE A 1 177 ? -29.594 -1.275 11.106 1.00 67.25 177 ILE A CA 1
ATOM 1416 C C . ILE A 1 177 ? -30.711 -1.696 10.137 1.00 67.25 177 ILE A C 1
ATOM 1418 O O . ILE A 1 177 ? -30.585 -1.487 8.929 1.00 67.25 177 ILE A O 1
ATOM 1422 N N . THR A 1 178 ? -31.806 -2.266 10.645 1.00 73.44 178 THR A N 1
ATOM 1423 C CA . THR A 1 178 ? -32.945 -2.693 9.817 1.00 73.44 178 THR A CA 1
ATOM 1424 C C . THR A 1 178 ? -33.674 -1.487 9.224 1.00 73.44 178 THR A C 1
ATOM 1426 O O . THR A 1 178 ? -33.887 -1.447 8.014 1.00 73.44 178 THR A O 1
ATOM 1429 N N . GLN A 1 179 ? -33.952 -0.460 10.033 1.00 71.38 179 GLN A N 1
ATOM 1430 C CA . GLN A 1 179 ? -34.560 0.792 9.566 1.00 71.38 179 GLN A CA 1
ATOM 1431 C C . GLN A 1 179 ? -33.653 1.534 8.571 1.00 71.38 179 GLN A C 1
ATOM 1433 O O . GLN A 1 179 ? -34.122 2.003 7.535 1.00 71.38 179 GLN A O 1
ATOM 1438 N N . LEU A 1 180 ? -32.337 1.563 8.819 1.00 71.31 180 LEU A N 1
ATOM 1439 C CA . LEU A 1 180 ? -31.353 2.145 7.899 1.00 71.31 180 LEU A CA 1
ATOM 1440 C C . LEU A 1 180 ? -31.350 1.432 6.538 1.00 71.31 180 LEU A C 1
ATOM 1442 O O . LEU A 1 180 ? -31.344 2.095 5.501 1.00 71.31 180 LEU A O 1
ATOM 1446 N N . ARG A 1 181 ? -31.394 0.091 6.518 1.00 69.06 181 ARG A N 1
ATOM 1447 C CA . ARG A 1 181 ? -31.498 -0.678 5.265 1.00 69.06 181 ARG A CA 1
ATOM 1448 C C . ARG A 1 181 ? -32.798 -0.396 4.527 1.00 69.06 181 ARG A C 1
ATOM 1450 O O . ARG A 1 181 ? -32.774 -0.284 3.306 1.00 69.06 181 ARG A O 1
ATOM 1457 N N . GLU A 1 182 ? -33.908 -0.257 5.242 1.00 75.56 182 GLU A N 1
ATOM 1458 C CA . GLU A 1 182 ? -35.209 0.009 4.633 1.00 75.56 182 GLU A CA 1
ATOM 1459 C C . GLU A 1 182 ? -35.240 1.384 3.941 1.00 75.56 182 GLU A C 1
ATOM 1461 O O . GLU A 1 182 ? -35.704 1.489 2.805 1.00 75.56 182 GLU A O 1
ATOM 1466 N N . VAL A 1 183 ? -34.674 2.419 4.571 1.00 71.94 183 VAL A N 1
ATOM 1467 C CA . VAL A 1 183 ? -34.573 3.775 3.998 1.00 71.94 183 VAL A CA 1
ATOM 1468 C C . VAL A 1 183 ? -33.653 3.809 2.771 1.00 71.94 183 VAL A C 1
ATOM 1470 O O . VAL A 1 183 ? -33.981 4.437 1.763 1.00 71.94 183 VAL A O 1
ATOM 1473 N N . VAL A 1 184 ? -32.529 3.084 2.811 1.00 69.81 184 VAL A N 1
ATOM 1474 C CA . VAL A 1 184 ? -31.631 2.950 1.651 1.00 69.81 184 VAL A CA 1
ATOM 1475 C C . VAL A 1 184 ? -32.301 2.158 0.521 1.00 69.81 184 VAL A C 1
ATOM 1477 O O . VAL A 1 184 ? -32.192 2.545 -0.639 1.00 69.81 184 VAL A O 1
ATOM 1480 N N . SER A 1 185 ? -33.042 1.090 0.837 1.00 70.56 185 SER A N 1
ATOM 1481 C CA . SER A 1 185 ? -33.713 0.243 -0.163 1.00 70.56 185 SER A CA 1
ATOM 1482 C C . SER A 1 185 ? -34.840 0.956 -0.913 1.00 70.56 185 SER A C 1
ATOM 1484 O O . SER A 1 185 ? -35.021 0.729 -2.107 1.00 70.56 185 SER A O 1
ATOM 1486 N N . ARG A 1 186 ? -35.548 1.879 -0.248 1.00 75.88 186 ARG A N 1
ATOM 1487 C CA . ARG A 1 186 ? -36.542 2.762 -0.881 1.00 75.88 186 ARG A CA 1
ATOM 1488 C C . ARG A 1 186 ? -35.903 3.827 -1.776 1.00 75.88 186 ARG A C 1
ATOM 1490 O O . ARG A 1 186 ? -36.593 4.512 -2.526 1.00 75.88 186 ARG A O 1
ATOM 1497 N N . GLY A 1 187 ? -34.578 3.957 -1.712 1.00 77.81 187 GLY A N 1
ATOM 1498 C CA . GLY A 1 187 ? -33.816 4.960 -2.434 1.00 77.81 187 GLY A CA 1
ATOM 1499 C C . GLY A 1 187 ? -34.068 6.370 -1.916 1.00 77.81 187 GLY A C 1
ATOM 1500 O O . GLY A 1 187 ? -33.758 7.315 -2.632 1.00 77.81 187 GLY A O 1
ATOM 1501 N N . ASP A 1 188 ? -34.641 6.552 -0.727 1.00 79.56 188 ASP A N 1
ATOM 1502 C CA . ASP A 1 188 ? -35.024 7.876 -0.222 1.00 79.56 188 ASP A CA 1
ATOM 1503 C C . ASP A 1 188 ? -33.806 8.720 0.174 1.00 79.56 188 ASP A C 1
ATOM 1505 O O . ASP A 1 188 ? -33.835 9.945 0.057 1.00 79.56 188 ASP A O 1
ATOM 1509 N N . LEU A 1 189 ? -32.704 8.075 0.562 1.00 82.12 189 LEU A N 1
ATOM 1510 C CA . LEU A 1 189 ? -31.431 8.718 0.879 1.00 82.12 189 LEU A CA 1
ATOM 1511 C C . LEU A 1 189 ? -30.275 8.042 0.152 1.00 82.12 189 LEU A C 1
ATOM 1513 O O . LEU A 1 189 ? -30.247 6.823 -0.015 1.00 82.12 189 LEU A O 1
ATOM 1517 N N . SER A 1 190 ? -29.286 8.843 -0.242 1.00 82.75 190 SER A N 1
ATOM 1518 C CA . SER A 1 190 ? -28.001 8.306 -0.684 1.00 82.75 190 SER A CA 1
ATOM 1519 C C . SER A 1 190 ? -27.199 7.761 0.506 1.00 82.75 190 SER A C 1
ATOM 1521 O O . SER A 1 190 ? -27.295 8.278 1.622 1.00 82.75 190 SER A O 1
ATOM 1523 N N . THR A 1 191 ? -26.345 6.759 0.267 1.00 73.12 191 THR A N 1
ATOM 1524 C CA . THR A 1 191 ? -25.442 6.201 1.293 1.00 73.12 191 THR A CA 1
ATOM 1525 C C . THR A 1 191 ? -24.608 7.293 1.974 1.00 73.12 191 THR A C 1
ATOM 1527 O O . THR A 1 191 ? -24.450 7.285 3.191 1.00 73.12 191 THR A O 1
ATOM 1530 N N . GLY A 1 192 ? -24.149 8.295 1.214 1.00 72.12 192 GLY A N 1
ATOM 1531 C CA . GLY A 1 192 ? -23.359 9.407 1.749 1.00 72.12 192 GLY A CA 1
ATOM 1532 C C . GLY A 1 192 ? -24.141 10.381 2.642 1.00 72.12 192 GLY A C 1
ATOM 1533 O O . GLY A 1 192 ? -23.576 10.931 3.587 1.00 72.12 192 GLY A O 1
ATOM 1534 N N . GLU A 1 193 ? -25.433 10.608 2.387 1.00 77.31 193 GLU A N 1
ATOM 1535 C CA . GLU A 1 193 ? -26.277 11.420 3.279 1.00 77.31 193 GLU A CA 1
ATOM 1536 C C . GLU A 1 193 ? -26.568 10.692 4.590 1.00 77.31 193 GLU A C 1
ATOM 1538 O O . GLU A 1 193 ? -26.515 11.305 5.657 1.00 77.31 193 GLU A O 1
ATOM 1543 N N . LEU A 1 194 ? -26.806 9.381 4.512 1.00 78.56 194 LEU A N 1
ATOM 1544 C CA . LEU A 1 194 ? -27.008 8.519 5.671 1.00 78.56 194 LEU A CA 1
ATOM 1545 C C . LEU A 1 194 ? -25.777 8.523 6.589 1.00 78.56 194 LEU A C 1
ATOM 1547 O O . LEU A 1 194 ? -25.889 8.798 7.783 1.00 78.56 194 LEU A O 1
ATOM 1551 N N . GLU A 1 195 ? -24.588 8.294 6.022 1.00 75.25 195 GLU A N 1
ATOM 1552 C CA . GLU A 1 195 ? -23.321 8.352 6.755 1.00 75.25 195 GLU A CA 1
ATOM 1553 C C . GLU A 1 195 ? -23.109 9.718 7.409 1.00 75.25 195 GLU A C 1
ATOM 1555 O O . GLU A 1 195 ? -22.730 9.790 8.578 1.00 75.25 195 GLU A O 1
ATOM 1560 N N . ARG A 1 196 ? -23.403 10.813 6.696 1.00 79.81 196 ARG A N 1
ATOM 1561 C CA . ARG A 1 196 ? -23.272 12.166 7.249 1.00 79.81 196 ARG A CA 1
ATOM 1562 C C . ARG A 1 196 ? -24.169 12.368 8.472 1.00 79.81 196 ARG A C 1
ATOM 1564 O O . ARG A 1 196 ? -23.704 12.938 9.457 1.00 79.81 196 ARG A O 1
ATOM 1571 N N . ILE A 1 197 ? -25.419 11.904 8.429 1.00 78.88 197 ILE A N 1
ATOM 1572 C CA . ILE A 1 197 ? -26.356 12.017 9.559 1.00 78.88 197 ILE A CA 1
ATOM 1573 C C . ILE A 1 197 ? -25.879 11.176 10.747 1.00 78.88 197 ILE A C 1
ATOM 1575 O O . ILE A 1 197 ? -25.895 11.661 11.876 1.00 78.88 197 ILE A O 1
ATOM 1579 N N . LEU A 1 198 ? -25.390 9.956 10.506 1.00 77.94 198 LEU A N 1
ATOM 1580 C CA . LEU A 1 198 ? -24.855 9.084 11.557 1.00 77.94 198 LEU A CA 1
ATOM 1581 C C . LEU A 1 198 ? -23.606 9.680 12.222 1.00 77.94 198 LEU A C 1
ATOM 1583 O O . LEU A 1 198 ? -23.498 9.691 13.450 1.00 77.94 198 LEU A O 1
ATOM 1587 N N . VAL A 1 199 ? -22.674 10.210 11.425 1.00 74.88 199 VAL A N 1
ATOM 1588 C CA . VAL A 1 199 ? -21.450 10.855 11.920 1.00 74.88 199 VAL A CA 1
ATOM 1589 C C . VAL A 1 199 ? -21.782 12.106 12.730 1.00 74.88 199 VAL A C 1
ATOM 1591 O O . VAL A 1 199 ? -21.263 12.276 13.834 1.00 74.88 199 VAL A O 1
ATOM 1594 N N . GLU A 1 200 ? -22.662 12.968 12.218 1.00 77.25 200 GLU A N 1
ATOM 1595 C CA . GLU A 1 200 ? -23.045 14.204 12.904 1.00 77.25 200 GLU A CA 1
ATOM 1596 C C . GLU A 1 200 ? -23.860 13.915 14.172 1.00 77.25 200 GLU A C 1
ATOM 1598 O O . GLU A 1 200 ? -23.638 14.550 15.202 1.00 77.25 200 GLU A O 1
ATOM 1603 N N . GLY A 1 201 ? -24.735 12.905 14.135 1.00 79.31 201 GLY A N 1
ATOM 1604 C CA . GLY A 1 201 ? -25.477 12.428 15.297 1.00 79.31 201 GLY A CA 1
ATOM 1605 C C . GLY A 1 201 ? -24.558 11.926 16.404 1.00 79.31 201 GLY A C 1
ATOM 1606 O O . GLY A 1 201 ? -24.702 12.330 17.556 1.00 79.31 201 GLY A O 1
ATOM 1607 N N . ARG A 1 202 ? -23.542 11.130 16.049 1.00 74.62 202 ARG A N 1
ATOM 1608 C CA . ARG A 1 202 ? -22.531 10.651 17.001 1.00 74.62 202 ARG A CA 1
ATOM 1609 C C . ARG A 1 202 ? -21.694 11.791 17.576 1.00 74.62 202 ARG A C 1
ATOM 1611 O O . ARG A 1 202 ? -21.430 11.807 18.771 1.00 74.62 202 ARG A O 1
ATOM 1618 N N . LYS A 1 203 ? -21.300 12.754 16.738 1.00 72.12 203 LYS A N 1
ATOM 1619 C CA . LYS A 1 203 ? -20.520 13.932 17.148 1.00 72.12 203 LYS A CA 1
ATOM 1620 C C . LYS A 1 203 ? -21.282 14.831 18.126 1.00 72.12 203 LYS A C 1
ATOM 1622 O O . LYS A 1 203 ? -20.660 15.469 18.967 1.00 72.12 203 LYS A O 1
ATOM 1627 N N . ARG A 1 204 ? -22.608 14.900 17.998 1.00 80.19 204 ARG A N 1
ATOM 1628 C CA . ARG A 1 204 ? -23.493 15.706 18.852 1.00 80.19 204 ARG A CA 1
ATOM 1629 C C . ARG A 1 204 ? -24.088 14.930 20.024 1.00 80.19 204 ARG A C 1
ATOM 1631 O O . ARG A 1 204 ? -24.980 15.459 20.677 1.00 80.19 204 ARG A O 1
ATOM 1638 N N . GLU A 1 205 ? -23.645 13.692 20.243 1.00 85.44 205 GLU A N 1
ATOM 1639 C CA . GLU A 1 205 ? -24.193 12.797 21.270 1.00 85.44 205 GLU A CA 1
ATOM 1640 C C . GLU A 1 205 ? -25.729 12.690 21.194 1.00 85.44 205 GLU A C 1
ATOM 1642 O O . GLU A 1 205 ? -26.429 12.608 22.202 1.00 85.44 205 GLU A O 1
ATOM 1647 N N . MET A 1 206 ? -26.275 12.715 19.972 1.00 84.62 206 MET A N 1
ATOM 1648 C CA . MET A 1 206 ? -27.712 12.605 19.751 1.00 84.62 206 MET A CA 1
ATOM 1649 C C . MET A 1 206 ? -28.209 11.242 20.226 1.00 84.62 206 MET A C 1
ATOM 1651 O O . MET A 1 206 ? -27.578 10.212 19.979 1.00 84.62 206 MET A O 1
ATOM 1655 N N . SER A 1 207 ? -29.379 11.233 20.866 1.00 86.88 207 SER A N 1
ATOM 1656 C CA . SER A 1 207 ? -30.064 9.982 21.172 1.00 86.88 207 SER A CA 1
ATOM 1657 C C . SER A 1 207 ? -30.388 9.229 19.880 1.00 86.88 207 SER A C 1
ATOM 1659 O O . SER A 1 207 ? -30.580 9.826 18.818 1.00 86.88 207 SER A O 1
ATOM 1661 N N . GLU A 1 208 ? -30.495 7.906 19.969 1.00 80.00 208 GLU A N 1
ATOM 1662 C CA . GLU A 1 208 ? -30.851 7.055 18.830 1.00 80.00 208 GLU A CA 1
ATOM 1663 C C . GLU A 1 208 ? -32.161 7.512 18.165 1.00 80.00 208 GLU A C 1
ATOM 1665 O O . GLU A 1 208 ? -32.229 7.639 16.945 1.00 80.00 208 GLU A O 1
ATOM 1670 N N . GLN A 1 209 ? -33.164 7.892 18.966 1.00 83.12 209 GLN A N 1
ATOM 1671 C CA . GLN A 1 209 ? -34.417 8.470 18.469 1.00 83.12 209 GLN A CA 1
ATOM 1672 C C . GLN A 1 209 ? -34.206 9.770 17.685 1.00 83.12 209 GLN A C 1
ATOM 1674 O O . GLN A 1 209 ? -34.845 9.971 16.656 1.00 83.12 209 GLN A O 1
ATOM 1679 N N . ALA A 1 210 ? -33.305 10.646 18.135 1.00 82.88 210 ALA A N 1
ATOM 1680 C CA . ALA A 1 210 ? -33.011 11.889 17.432 1.00 82.88 210 ALA A CA 1
ATOM 1681 C C . ALA A 1 210 ? -32.276 11.633 16.102 1.00 82.88 210 ALA A C 1
ATOM 1683 O O . ALA A 1 210 ? -32.515 12.339 15.122 1.00 82.88 210 ALA A O 1
ATOM 1684 N N . ILE A 1 211 ? -31.417 10.608 16.043 1.00 80.88 211 ILE A N 1
ATOM 1685 C CA . ILE A 1 211 ? -30.752 10.184 14.801 1.00 80.88 211 ILE A CA 1
ATOM 1686 C C . ILE A 1 211 ? -31.779 9.621 13.810 1.00 80.88 211 ILE A C 1
ATOM 1688 O O . ILE A 1 211 ? -31.775 10.015 12.644 1.00 80.88 211 ILE A O 1
ATOM 1692 N N . LEU A 1 212 ? -32.695 8.766 14.271 1.00 84.31 212 LEU A N 1
ATOM 1693 C CA . LEU A 1 212 ? -33.775 8.218 13.444 1.00 84.31 212 LEU A CA 1
ATOM 1694 C C . LEU A 1 212 ? -34.706 9.319 12.913 1.00 84.31 212 LEU A C 1
ATOM 1696 O O . LEU A 1 212 ? -34.984 9.359 11.717 1.00 84.31 212 LEU A O 1
ATOM 1700 N N . GLN A 1 213 ? -35.094 10.284 13.753 1.00 87.38 213 GLN A N 1
ATOM 1701 C CA . GLN A 1 213 ? -35.874 11.447 13.311 1.00 87.38 213 GLN A CA 1
ATOM 1702 C C . GLN A 1 213 ? -35.134 12.292 12.266 1.00 87.38 213 GLN A C 1
ATOM 1704 O O . GLN A 1 213 ? -35.750 12.785 11.321 1.00 87.38 213 GLN A O 1
ATOM 1709 N N . ALA A 1 214 ? -33.815 12.466 12.406 1.00 85.00 214 ALA A N 1
ATOM 1710 C CA . ALA A 1 214 ? -33.014 13.196 11.427 1.00 85.00 214 ALA A CA 1
ATOM 1711 C C . ALA A 1 214 ? -32.957 12.473 10.070 1.00 85.00 214 ALA A C 1
ATOM 1713 O O . ALA A 1 214 ? -33.009 13.132 9.028 1.00 85.00 214 ALA A O 1
ATOM 1714 N N . ILE A 1 215 ? -32.892 11.138 10.081 1.00 86.12 215 ILE A N 1
ATOM 1715 C CA . ILE A 1 215 ? -32.953 10.297 8.878 1.00 86.12 215 ILE A CA 1
ATOM 1716 C C . ILE A 1 215 ? -34.319 10.436 8.200 1.00 86.12 215 ILE A C 1
ATOM 1718 O O . ILE A 1 215 ? -34.363 10.755 7.012 1.00 86.12 215 ILE A O 1
ATOM 1722 N N . ASP A 1 216 ? -35.421 10.306 8.943 1.00 86.50 216 ASP A N 1
ATOM 1723 C CA . ASP A 1 216 ? -36.777 10.469 8.398 1.00 86.50 216 ASP A CA 1
ATOM 1724 C C . ASP A 1 216 ? -36.983 11.860 7.784 1.00 86.50 216 ASP A C 1
ATOM 1726 O O . ASP A 1 216 ? -37.508 12.000 6.676 1.00 86.50 216 ASP A O 1
ATOM 1730 N N . LEU A 1 217 ? -36.521 12.912 8.465 1.00 88.88 217 LEU A N 1
ATOM 1731 C CA . LEU A 1 217 ? -36.633 14.282 7.969 1.00 88.88 217 LEU A CA 1
ATOM 1732 C C . LEU A 1 217 ? -35.829 14.488 6.674 1.00 88.88 217 LEU A C 1
ATOM 1734 O O . LEU A 1 217 ? -36.262 15.209 5.771 1.00 88.88 217 LEU A O 1
ATOM 1738 N N . ALA A 1 218 ? -34.650 13.871 6.574 1.00 86.75 218 ALA A N 1
ATOM 1739 C CA . ALA A 1 218 ? -33.814 13.939 5.382 1.00 86.75 218 ALA A CA 1
ATOM 1740 C C . ALA A 1 218 ? -34.438 13.164 4.209 1.00 86.75 218 ALA A C 1
ATOM 1742 O O . ALA A 1 218 ? -34.500 13.697 3.098 1.00 86.75 218 ALA A O 1
ATOM 1743 N N . ALA A 1 219 ? -34.983 11.971 4.466 1.00 87.81 219 ALA A N 1
ATOM 1744 C CA . ALA A 1 219 ? -35.724 11.182 3.486 1.00 87.81 219 ALA A CA 1
ATOM 1745 C C . ALA A 1 219 ? -36.929 11.964 2.932 1.00 87.81 219 ALA A C 1
ATOM 1747 O O . ALA A 1 219 ? -37.090 12.092 1.717 1.00 87.81 219 ALA A O 1
ATOM 1748 N N . GLN A 1 220 ? -37.716 12.610 3.801 1.00 90.06 220 GLN A N 1
ATOM 1749 C CA . GLN A 1 220 ? -38.841 13.459 3.386 1.00 90.06 220 GLN A CA 1
ATOM 1750 C C . GLN A 1 220 ? -38.404 14.640 2.505 1.00 90.06 220 GLN A C 1
ATOM 1752 O O . GLN A 1 220 ? -39.090 14.989 1.540 1.00 90.06 220 GLN A O 1
ATOM 1757 N N . ARG A 1 221 ? -37.261 15.271 2.807 1.00 91.06 221 ARG A N 1
ATOM 1758 C CA . ARG A 1 221 ? -36.710 16.370 1.992 1.00 91.06 221 ARG A CA 1
ATOM 1759 C C . ARG A 1 221 ? -36.275 15.891 0.610 1.00 91.06 221 ARG A C 1
ATOM 1761 O O . ARG A 1 221 ? -36.587 16.553 -0.379 1.00 91.06 221 ARG A O 1
ATOM 1768 N N . SER A 1 222 ? -35.597 14.748 0.542 1.00 87.31 222 SER A N 1
ATOM 1769 C CA . SER A 1 222 ? -35.181 14.114 -0.713 1.00 87.31 222 SER A CA 1
ATOM 1770 C C . SER A 1 222 ? -36.391 13.749 -1.583 1.00 87.31 222 SER A C 1
ATOM 1772 O O . SER A 1 222 ? -36.454 14.131 -2.754 1.00 87.31 222 SER A O 1
ATOM 1774 N N . ALA A 1 223 ? -37.421 13.136 -0.989 1.00 87.38 223 ALA A N 1
ATOM 1775 C CA . ALA A 1 223 ? -38.672 12.818 -1.673 1.00 87.38 223 ALA A CA 1
ATOM 1776 C C . ALA A 1 223 ? -39.374 14.073 -2.227 1.00 87.38 223 ALA A C 1
ATOM 1778 O O . ALA A 1 223 ? -39.787 14.093 -3.389 1.00 87.38 223 ALA A O 1
ATOM 1779 N N . ARG A 1 224 ? -39.452 15.160 -1.441 1.00 90.69 224 ARG A N 1
ATOM 1780 C CA . ARG A 1 224 ? -40.001 16.447 -1.910 1.00 90.69 224 ARG A CA 1
ATOM 1781 C C . ARG A 1 224 ? -39.207 17.022 -3.076 1.00 90.69 224 ARG A C 1
ATOM 1783 O O . ARG A 1 224 ? -39.807 17.487 -4.040 1.00 90.69 224 ARG A O 1
ATOM 1790 N N . ARG A 1 225 ? -37.874 16.973 -3.015 1.00 87.62 225 ARG A N 1
ATOM 1791 C CA . ARG A 1 225 ? -37.011 17.458 -4.096 1.00 87.62 225 ARG A CA 1
ATOM 1792 C C . ARG A 1 225 ? -37.262 16.694 -5.397 1.00 87.62 225 ARG A C 1
ATOM 1794 O O . ARG A 1 225 ? -37.445 17.327 -6.430 1.00 87.62 225 ARG A O 1
ATOM 1801 N N . ARG A 1 226 ? -37.374 15.363 -5.337 1.00 84.94 226 ARG A N 1
ATOM 1802 C CA . ARG A 1 226 ? -37.714 14.537 -6.508 1.00 84.94 226 ARG A CA 1
ATOM 1803 C C . ARG A 1 226 ? -39.097 14.840 -7.065 1.00 84.94 226 ARG A C 1
ATOM 1805 O O . ARG A 1 226 ? -39.268 14.853 -8.278 1.00 84.94 226 ARG A O 1
ATOM 1812 N N . ALA A 1 227 ? -40.082 15.093 -6.203 1.00 88.06 227 ALA A N 1
ATOM 1813 C CA . ALA A 1 227 ? -41.414 15.488 -6.650 1.00 88.06 227 ALA A CA 1
ATOM 1814 C C . ALA A 1 227 ? -41.373 16.814 -7.428 1.00 88.06 227 ALA A C 1
ATOM 1816 O O . ALA A 1 227 ? -41.989 16.897 -8.486 1.00 88.06 227 ALA A O 1
ATOM 1817 N N . VAL A 1 228 ? -40.597 17.798 -6.951 1.00 90.00 228 VAL A N 1
ATOM 1818 C CA . VAL A 1 228 ? -40.380 19.088 -7.632 1.00 90.00 228 VAL A CA 1
ATOM 1819 C C . VAL A 1 228 ? -39.612 18.920 -8.945 1.00 90.00 228 VAL A C 1
ATOM 1821 O O . VAL A 1 228 ? -39.993 19.504 -9.952 1.00 90.00 228 VAL A O 1
ATOM 1824 N N . GLU A 1 229 ? -38.556 18.106 -8.969 1.00 85.50 229 GLU A N 1
ATOM 1825 C CA . GLU A 1 229 ? -37.800 17.818 -10.196 1.00 85.50 229 GLU A CA 1
ATOM 1826 C C . GLU A 1 229 ? -38.678 17.101 -11.235 1.00 85.50 229 GLU A C 1
ATOM 1828 O O . GLU A 1 229 ? -38.621 17.423 -12.419 1.00 85.50 229 GLU A O 1
ATOM 1833 N N . LYS A 1 230 ? -39.562 16.194 -10.798 1.00 86.38 230 LYS A N 1
ATOM 1834 C CA . LYS A 1 230 ? -40.516 15.502 -11.671 1.00 86.38 230 LYS A CA 1
ATOM 1835 C C . LYS A 1 230 ? -41.576 16.447 -12.244 1.00 86.38 230 LYS A C 1
ATOM 1837 O O . LYS A 1 230 ? -41.887 16.342 -13.428 1.00 86.38 230 LYS A O 1
ATOM 1842 N N . THR A 1 231 ? -42.124 17.371 -11.451 1.00 87.56 231 THR A N 1
ATOM 1843 C CA . THR A 1 231 ? -43.060 18.386 -11.969 1.00 87.56 231 THR A CA 1
ATOM 1844 C C . THR A 1 231 ? -42.365 19.410 -12.861 1.00 87.56 231 THR A C 1
ATOM 1846 O O . THR A 1 231 ? -42.936 19.787 -13.879 1.00 87.56 231 THR A O 1
ATOM 1849 N N . ALA A 1 232 ? -41.128 19.809 -12.552 1.00 81.19 232 ALA A N 1
ATOM 1850 C CA . ALA A 1 232 ? -40.336 20.691 -13.409 1.00 81.19 232 ALA A CA 1
ATOM 1851 C C . ALA A 1 232 ? -40.003 20.035 -14.760 1.00 81.19 232 ALA A C 1
ATOM 1853 O O . ALA A 1 232 ? -40.143 20.673 -15.799 1.00 81.19 232 ALA A O 1
ATOM 1854 N N . ALA A 1 233 ? -39.636 18.750 -14.761 1.00 75.50 233 ALA A N 1
ATOM 1855 C CA . ALA A 1 233 ? -39.399 17.988 -15.986 1.00 75.50 233 ALA A CA 1
ATOM 1856 C C . ALA A 1 233 ? -40.676 17.819 -16.827 1.00 75.50 233 ALA A C 1
ATOM 1858 O O . ALA A 1 233 ? -40.609 17.877 -18.050 1.00 75.50 233 ALA A O 1
ATOM 1859 N N . ALA A 1 234 ? -41.841 17.659 -16.188 1.00 76.94 234 ALA A N 1
ATOM 1860 C CA . ALA A 1 234 ? -43.129 17.584 -16.881 1.00 76.94 234 ALA A CA 1
ATOM 1861 C C . ALA A 1 234 ? -43.602 18.940 -17.442 1.00 76.94 234 ALA A C 1
ATOM 1863 O O . ALA A 1 234 ? -44.369 18.967 -18.400 1.00 76.94 234 ALA A O 1
ATOM 1864 N N . ALA A 1 235 ? -43.160 20.056 -16.853 1.00 75.69 235 ALA A N 1
ATOM 1865 C CA . ALA A 1 235 ? -43.499 21.410 -17.292 1.00 75.69 235 ALA A CA 1
ATOM 1866 C C . ALA A 1 235 ? -42.518 21.987 -18.331 1.00 75.69 235 ALA A C 1
ATOM 1868 O O . ALA A 1 235 ? -42.786 23.047 -18.898 1.00 75.69 235 ALA A O 1
ATOM 1869 N N . ALA A 1 236 ? -41.387 21.322 -18.586 1.00 69.50 236 ALA A N 1
ATOM 1870 C CA . ALA A 1 236 ? -40.440 21.751 -19.605 1.00 69.50 236 ALA A CA 1
ATOM 1871 C C . ALA A 1 236 ? -41.064 21.560 -21.005 1.00 69.50 236 ALA A C 1
ATOM 1873 O O . ALA A 1 236 ? -41.448 20.438 -21.346 1.00 69.50 236 ALA A O 1
ATOM 1874 N N . PRO A 1 237 ? -41.186 22.619 -21.831 1.00 61.84 237 PRO A N 1
ATOM 1875 C CA . PRO A 1 237 ? -41.697 22.481 -23.188 1.00 61.84 237 PRO A CA 1
ATOM 1876 C C . PRO A 1 237 ? -40.785 21.531 -23.966 1.00 61.84 237 PRO A C 1
ATOM 1878 O O . PRO A 1 237 ? -39.562 21.672 -23.918 1.00 61.84 237 PRO A O 1
ATOM 1881 N N . ALA A 1 238 ? -41.382 20.551 -24.650 1.00 54.25 238 ALA A N 1
ATOM 1882 C CA . ALA A 1 238 ? -40.664 19.573 -25.457 1.00 54.25 238 ALA A CA 1
ATOM 1883 C C . ALA A 1 238 ? -39.742 20.304 -26.441 1.00 54.25 238 ALA A C 1
ATOM 1885 O O . ALA A 1 238 ? -40.205 20.919 -27.402 1.00 54.25 238 ALA A O 1
ATOM 1886 N N . ALA A 1 239 ? -38.438 20.281 -26.164 1.00 48.91 239 ALA A N 1
ATOM 1887 C CA . ALA A 1 239 ? -37.444 20.863 -27.044 1.00 48.91 239 ALA A CA 1
ATOM 1888 C C . ALA A 1 239 ? -37.485 20.095 -28.366 1.00 48.91 239 ALA A C 1
ATOM 1890 O O . ALA A 1 239 ? -37.217 18.892 -28.406 1.00 48.91 239 ALA A O 1
ATOM 1891 N N . THR A 1 240 ? -37.866 20.790 -29.435 1.00 51.94 240 THR A N 1
ATOM 1892 C CA . THR A 1 240 ? -37.853 20.263 -30.796 1.00 51.94 240 THR A CA 1
ATOM 1893 C C . THR A 1 240 ? -36.453 19.713 -31.088 1.00 51.94 240 THR A C 1
ATOM 1895 O O . THR A 1 240 ? -35.479 20.456 -30.929 1.00 51.94 240 THR A O 1
ATOM 1898 N N . PRO A 1 241 ? -36.308 18.432 -31.469 1.00 43.75 241 PRO A N 1
ATOM 1899 C CA . PRO A 1 241 ? -35.000 17.865 -31.759 1.00 43.75 241 PRO A CA 1
ATOM 1900 C C . PRO A 1 241 ? -34.349 18.643 -32.914 1.00 43.75 241 PRO A C 1
ATOM 1902 O O . PRO A 1 241 ? -35.035 18.959 -33.892 1.00 43.75 241 PRO A O 1
ATOM 1905 N N . PRO A 1 242 ? -33.051 18.985 -32.823 1.00 43.81 242 PRO A N 1
ATOM 1906 C CA . PRO A 1 242 ? -32.369 19.688 -33.897 1.00 43.81 242 PRO A CA 1
ATOM 1907 C C . PRO A 1 242 ? -32.354 18.805 -35.147 1.00 43.81 242 PRO A C 1
ATOM 1909 O O . PRO A 1 242 ? -31.861 17.677 -35.131 1.00 43.81 242 PRO A O 1
ATOM 1912 N N . SER A 1 243 ? -32.936 19.334 -36.223 1.00 41.56 243 SER A N 1
ATOM 1913 C CA . SER A 1 243 ? -32.936 18.736 -37.555 1.00 41.56 243 SER A CA 1
ATOM 1914 C C . SER A 1 243 ? -31.498 18.449 -37.983 1.00 41.56 243 SER A C 1
ATOM 1916 O O . SER A 1 243 ? -30.688 19.369 -38.098 1.00 41.56 243 SER A O 1
ATOM 1918 N N . ALA A 1 244 ? -31.185 17.173 -38.208 1.00 45.66 244 ALA A N 1
ATOM 1919 C CA . ALA A 1 244 ? -29.884 16.726 -38.682 1.00 45.66 244 ALA A CA 1
ATOM 1920 C C . ALA A 1 244 ? -29.583 17.353 -40.053 1.00 45.66 244 ALA A C 1
ATOM 1922 O O . ALA A 1 244 ? -30.257 17.060 -41.040 1.00 45.66 244 ALA A O 1
ATOM 1923 N N . ALA A 1 245 ? -28.580 18.230 -40.108 1.00 41.47 245 ALA A N 1
ATOM 1924 C CA . ALA A 1 245 ? -28.021 18.712 -41.362 1.00 41.47 245 ALA A CA 1
ATOM 1925 C C . ALA A 1 245 ? -27.120 17.610 -41.956 1.00 41.47 245 ALA A C 1
ATOM 1927 O O . ALA A 1 245 ? -26.198 17.158 -41.272 1.00 41.47 245 ALA A O 1
ATOM 1928 N N . PRO A 1 246 ? -27.358 17.152 -43.197 1.00 46.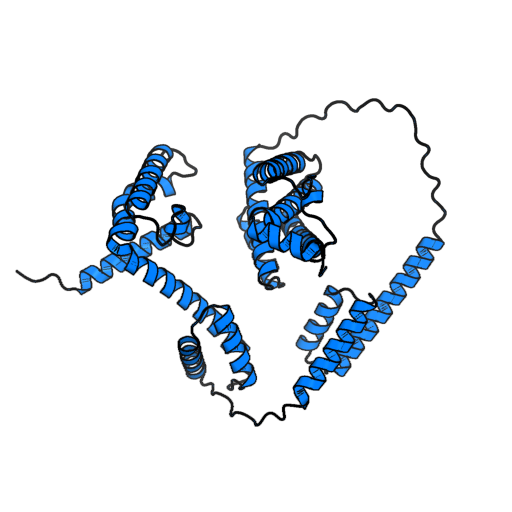81 246 PRO A N 1
ATOM 1929 C CA . PRO A 1 246 ? -26.449 16.244 -43.874 1.00 46.81 246 PRO A CA 1
ATOM 1930 C C . PRO A 1 246 ? -25.274 17.049 -44.450 1.00 46.81 246 PRO A C 1
ATOM 1932 O O . PRO A 1 246 ? -25.480 18.093 -45.063 1.00 46.81 246 PRO A O 1
ATOM 1935 N N . ASN A 1 247 ? -24.060 16.522 -44.286 1.00 50.84 247 ASN A N 1
ATOM 1936 C CA . ASN A 1 247 ? -22.787 17.018 -44.832 1.00 50.84 247 ASN A CA 1
ATOM 1937 C C . ASN A 1 247 ? -22.188 18.260 -44.149 1.00 50.84 247 ASN A C 1
ATOM 1939 O O . ASN A 1 247 ? -22.197 19.358 -44.698 1.00 50.84 247 ASN A O 1
ATOM 1943 N N . ALA A 1 248 ? -21.562 18.050 -42.988 1.00 39.97 248 ALA A N 1
ATOM 1944 C CA . ALA A 1 248 ? -20.473 18.906 -42.525 1.00 39.97 248 ALA A CA 1
ATOM 1945 C C . ALA A 1 248 ? -19.137 18.206 -42.821 1.00 39.97 248 ALA A C 1
ATOM 1947 O O . ALA A 1 248 ? -18.917 17.065 -42.412 1.00 39.97 248 ALA A O 1
ATOM 1948 N N . GLU A 1 249 ? -18.286 18.891 -43.578 1.00 42.16 249 GLU A N 1
ATOM 1949 C CA . GLU A 1 249 ? -16.918 18.501 -43.924 1.00 42.16 249 GLU A CA 1
ATOM 1950 C C . GLU A 1 249 ? -16.084 18.270 -42.643 1.00 42.16 249 GLU A C 1
ATOM 1952 O O . GLU A 1 249 ? -16.261 19.008 -41.665 1.00 42.16 249 GLU A O 1
ATOM 1957 N N . PRO A 1 250 ? -15.201 17.252 -42.594 1.00 42.75 250 PRO A N 1
ATOM 1958 C CA . PRO A 1 250 ? -14.389 16.985 -41.412 1.00 42.75 250 PRO A CA 1
ATOM 1959 C C . PRO A 1 250 ? -13.506 18.202 -41.082 1.00 42.75 250 PRO A C 1
ATOM 1961 O O . PRO A 1 250 ? -12.857 18.744 -41.980 1.00 42.75 250 PRO A O 1
ATOM 1964 N N . PRO A 1 251 ? -13.458 18.648 -39.813 1.00 45.16 251 PRO A N 1
ATOM 1965 C CA . PRO A 1 251 ? -12.632 19.782 -39.430 1.00 45.16 251 PRO A CA 1
ATOM 1966 C C . PRO A 1 251 ? -11.146 19.477 -39.690 1.00 45.16 251 PRO A C 1
ATOM 1968 O O . PRO A 1 251 ? -10.716 18.331 -39.522 1.00 45.16 251 PRO A O 1
ATOM 1971 N N . PRO A 1 252 ? -10.346 20.484 -40.085 1.00 45.44 252 PRO A N 1
ATOM 1972 C CA . PRO A 1 252 ? -8.921 20.304 -40.329 1.00 45.44 252 PRO A CA 1
ATOM 1973 C C . PRO A 1 252 ? -8.206 19.793 -39.067 1.00 45.44 252 PRO A C 1
ATOM 1975 O O . PRO A 1 252 ? -8.627 20.120 -37.950 1.00 45.44 252 PRO A O 1
ATOM 1978 N N . PRO A 1 253 ? -7.121 19.007 -39.221 1.00 44.19 253 PRO A N 1
ATOM 1979 C CA . PRO A 1 253 ? -6.371 18.460 -38.098 1.00 44.19 253 PRO A CA 1
ATOM 1980 C C . PRO A 1 253 ? -5.878 19.601 -37.206 1.00 44.19 253 PRO A C 1
ATOM 1982 O O . PRO A 1 253 ? -5.096 20.454 -37.627 1.00 44.19 253 PRO A O 1
ATOM 1985 N N . GLN A 1 254 ? -6.384 19.638 -35.974 1.00 43.84 254 GLN A N 1
ATOM 1986 C CA . GLN A 1 254 ? -5.984 20.632 -34.988 1.00 43.84 254 GLN A CA 1
ATOM 1987 C C . GLN A 1 254 ? -4.512 20.419 -34.622 1.00 43.84 254 GLN A C 1
ATOM 1989 O O . GLN A 1 254 ? -4.061 19.289 -34.433 1.00 43.84 254 GLN A O 1
ATOM 1994 N N . ALA A 1 255 ? -3.763 21.520 -34.547 1.00 41.81 255 ALA A N 1
ATOM 1995 C CA . ALA A 1 255 ? -2.358 21.516 -34.166 1.00 41.81 255 ALA A CA 1
ATOM 1996 C C . ALA A 1 255 ? -2.170 20.829 -32.802 1.00 41.81 255 ALA A C 1
ATOM 1998 O O . ALA A 1 255 ? -2.909 21.105 -31.855 1.00 41.81 255 ALA A O 1
ATOM 1999 N N . ALA A 1 256 ? -1.182 19.935 -32.718 1.00 48.72 256 ALA A N 1
ATOM 2000 C CA . ALA A 1 256 ? -0.863 19.209 -31.496 1.00 48.72 256 ALA A CA 1
ATOM 2001 C C . ALA A 1 256 ? -0.560 20.187 -30.339 1.00 48.72 256 ALA A C 1
ATOM 2003 O O . ALA A 1 256 ? 0.111 21.201 -30.562 1.00 48.72 256 ALA A O 1
ATOM 2004 N N . PRO A 1 257 ? -1.035 19.911 -29.110 1.00 50.66 257 PRO A N 1
ATOM 2005 C CA . PRO A 1 257 ? -0.753 20.753 -27.955 1.00 50.66 257 PRO A CA 1
ATOM 2006 C C . PRO A 1 257 ? 0.762 20.840 -27.718 1.00 50.66 257 PRO A C 1
ATOM 2008 O O . PRO A 1 257 ? 1.456 19.831 -27.649 1.00 50.66 257 PRO A O 1
ATOM 2011 N N . THR A 1 258 ? 1.284 22.058 -27.579 1.00 52.66 258 THR A N 1
ATOM 2012 C CA . THR A 1 258 ? 2.715 22.381 -27.416 1.00 52.66 258 THR A CA 1
ATOM 2013 C C . THR A 1 258 ? 3.252 22.128 -25.998 1.00 52.66 258 THR A C 1
ATOM 2015 O O . THR A 1 258 ? 4.207 22.772 -25.561 1.00 52.66 258 THR A O 1
ATOM 2018 N N . GLY A 1 259 ? 2.643 21.201 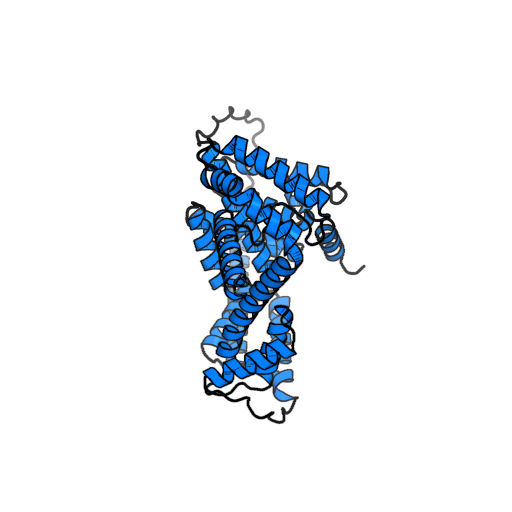-25.254 1.00 65.62 259 GLY A N 1
ATOM 2019 C CA . GLY A 1 259 ? 3.120 20.798 -23.933 1.00 65.62 259 GLY A CA 1
ATOM 2020 C C . GLY A 1 259 ? 4.457 20.063 -24.026 1.00 65.62 259 GLY A C 1
ATOM 2021 O O . GLY A 1 259 ? 4.694 19.296 -24.957 1.00 65.62 259 GLY A O 1
ATOM 2022 N N . ASN A 1 260 ? 5.348 20.288 -23.059 1.00 73.06 260 ASN A N 1
ATOM 2023 C CA . ASN A 1 260 ? 6.562 19.490 -22.927 1.00 73.06 260 ASN A CA 1
ATOM 2024 C C . ASN A 1 260 ? 6.159 18.032 -22.614 1.00 73.06 260 ASN A C 1
ATOM 2026 O O . ASN A 1 260 ? 5.568 17.791 -21.557 1.00 73.06 260 ASN A O 1
ATOM 2030 N N . PRO A 1 261 ? 6.477 17.052 -23.479 1.00 71.00 261 PRO A N 1
ATOM 2031 C CA . PRO A 1 261 ? 6.041 15.664 -23.302 1.00 71.00 261 PRO A CA 1
ATOM 2032 C C . PRO A 1 261 ? 6.552 15.045 -21.992 1.00 71.00 261 PRO A C 1
ATOM 2034 O O . PRO A 1 261 ? 5.924 14.142 -21.439 1.00 71.00 261 PRO A O 1
ATOM 2037 N N . LEU A 1 262 ? 7.669 15.556 -21.459 1.00 54.25 262 LEU A N 1
ATOM 2038 C CA . LEU A 1 262 ? 8.225 15.113 -20.183 1.00 54.25 262 LEU A CA 1
ATOM 2039 C C . LEU A 1 262 ? 7.329 15.495 -18.990 1.00 54.25 262 LEU A C 1
ATOM 2041 O O . LEU A 1 262 ? 7.158 14.692 -18.073 1.00 54.25 262 LEU A O 1
ATOM 2045 N N . ASP A 1 263 ? 6.727 16.686 -19.016 1.00 79.31 263 ASP A N 1
ATOM 2046 C CA . ASP A 1 263 ? 5.856 17.175 -17.939 1.00 79.31 263 ASP A CA 1
ATOM 2047 C C . ASP A 1 263 ? 4.513 16.436 -17.939 1.00 79.31 263 ASP A C 1
ATOM 2049 O O . ASP A 1 263 ? 3.948 16.136 -16.886 1.00 79.31 263 ASP A O 1
ATOM 2053 N N . GLU A 1 264 ? 4.026 16.069 -19.123 1.00 80.56 264 GLU A N 1
ATOM 2054 C CA . GLU A 1 264 ? 2.804 15.286 -19.285 1.00 80.56 264 GLU A CA 1
ATOM 2055 C C . GLU A 1 264 ? 2.971 13.847 -18.786 1.00 80.56 264 GLU A C 1
ATOM 2057 O O . GLU A 1 264 ? 2.094 13.324 -18.093 1.00 80.56 264 GLU A O 1
ATOM 2062 N N . GLN A 1 265 ? 4.129 13.231 -19.040 1.00 80.00 265 GLN A N 1
ATOM 2063 C CA . GLN A 1 265 ? 4.439 11.906 -18.513 1.00 80.00 265 GLN A CA 1
ATOM 2064 C C . GLN A 1 265 ? 4.576 11.913 -16.983 1.00 80.00 265 GLN A C 1
ATOM 2066 O O . GLN A 1 265 ? 3.970 11.074 -16.319 1.00 80.00 265 GLN A O 1
ATOM 2071 N N . LEU A 1 266 ? 5.281 12.896 -16.408 1.00 79.69 266 LEU A N 1
ATOM 2072 C CA . LEU A 1 266 ? 5.389 13.049 -14.950 1.00 79.69 266 LEU A CA 1
ATOM 2073 C C . LEU A 1 266 ? 4.020 13.265 -14.293 1.00 79.69 266 LEU A C 1
ATOM 2075 O O . LEU A 1 266 ? 3.703 12.633 -13.284 1.00 79.69 266 LEU A O 1
ATOM 2079 N N . ARG A 1 267 ? 3.171 14.109 -14.892 1.00 84.38 267 ARG A N 1
ATOM 2080 C CA . ARG A 1 267 ? 1.793 14.324 -14.433 1.00 84.38 267 ARG A CA 1
ATOM 2081 C C . ARG A 1 267 ? 0.970 13.037 -14.504 1.00 84.38 267 ARG A C 1
ATOM 2083 O O . ARG A 1 267 ? 0.194 12.747 -13.594 1.00 84.38 267 ARG A O 1
ATOM 2090 N N . SER A 1 268 ? 1.140 12.263 -15.572 1.00 83.81 268 SER A N 1
ATOM 2091 C CA . SER A 1 268 ? 0.462 10.984 -15.778 1.00 83.81 268 SER A CA 1
ATOM 2092 C C . SER A 1 268 ? 0.852 9.940 -14.728 1.00 83.81 268 SER A C 1
ATOM 2094 O O . SER A 1 268 ? -0.021 9.251 -14.195 1.00 83.81 268 SER A O 1
ATOM 2096 N N . ASP A 1 269 ? 2.141 9.841 -14.400 1.00 84.38 269 ASP A N 1
ATOM 2097 C CA . ASP A 1 269 ? 2.653 8.929 -13.373 1.00 84.38 269 ASP A CA 1
ATOM 2098 C C . ASP A 1 269 ? 2.162 9.338 -11.975 1.00 84.38 269 ASP A C 1
ATOM 2100 O O . ASP A 1 269 ? 1.711 8.493 -11.199 1.00 84.38 269 ASP A O 1
ATOM 2104 N N . ALA A 1 270 ? 2.135 10.643 -11.688 1.00 87.19 270 ALA A N 1
ATOM 2105 C CA . ALA A 1 270 ? 1.599 11.185 -10.443 1.00 87.19 270 ALA A CA 1
ATOM 2106 C C . ALA A 1 270 ? 0.103 10.874 -10.248 1.00 87.19 270 ALA A C 1
ATOM 2108 O O . ALA A 1 270 ? -0.324 10.508 -9.150 1.00 87.19 270 ALA A O 1
ATOM 2109 N N . ILE A 1 271 ? -0.706 10.994 -11.310 1.00 86.38 271 ILE A N 1
ATOM 2110 C CA . ILE A 1 271 ? -2.130 10.623 -11.272 1.00 86.38 271 ILE A CA 1
ATOM 2111 C C . ILE A 1 271 ? -2.276 9.126 -10.987 1.00 86.38 271 ILE A C 1
ATOM 2113 O O . ILE A 1 271 ? -3.090 8.747 -10.146 1.00 86.38 271 ILE A O 1
ATOM 2117 N N . ARG A 1 272 ? -1.462 8.282 -11.627 1.00 84.88 272 ARG A N 1
ATOM 2118 C CA . ARG A 1 272 ? -1.503 6.828 -11.438 1.00 84.88 272 ARG A CA 1
ATOM 2119 C C . ARG A 1 272 ? -1.202 6.422 -9.996 1.00 84.88 272 ARG A C 1
ATOM 2121 O O . ARG A 1 272 ? -1.958 5.650 -9.410 1.00 84.88 272 ARG A O 1
ATOM 2128 N N . GLU A 1 273 ? -0.143 6.979 -9.407 1.00 86.69 273 GLU A N 1
ATOM 2129 C CA . GLU A 1 273 ? 0.225 6.730 -8.005 1.00 86.69 273 GLU A CA 1
ATOM 2130 C C . GLU A 1 273 ? -0.909 7.134 -7.046 1.00 86.69 273 GLU A C 1
ATOM 2132 O O . GLU A 1 273 ? -1.248 6.413 -6.098 1.00 86.69 273 GLU A O 1
ATOM 2137 N N . LEU A 1 274 ? -1.545 8.277 -7.315 1.00 87.31 274 LEU A N 1
ATOM 2138 C CA . LEU A 1 274 ? -2.671 8.766 -6.528 1.00 87.31 274 LEU A CA 1
ATOM 2139 C C . LEU A 1 274 ? -3.884 7.824 -6.624 1.00 87.31 274 LEU A C 1
ATOM 2141 O O . LEU A 1 274 ? -4.482 7.502 -5.596 1.00 87.31 274 LEU A O 1
ATOM 2145 N N . VAL A 1 275 ? -4.215 7.343 -7.827 1.00 83.94 275 VAL A N 1
ATOM 2146 C CA . VAL A 1 275 ? -5.302 6.376 -8.066 1.00 83.94 275 VAL A CA 1
ATOM 2147 C C . VAL A 1 275 ? -5.029 5.047 -7.359 1.00 83.94 275 VAL A C 1
ATOM 2149 O O . VAL A 1 275 ? -5.913 4.524 -6.678 1.00 83.94 275 VAL A O 1
ATOM 2152 N N . ASP A 1 276 ? -3.802 4.525 -7.437 1.00 81.00 276 ASP A N 1
ATOM 2153 C CA . ASP A 1 276 ? -3.400 3.306 -6.727 1.00 81.00 276 ASP A CA 1
ATOM 2154 C C . ASP A 1 276 ? -3.564 3.453 -5.203 1.00 81.00 276 ASP A C 1
ATOM 2156 O O . ASP A 1 276 ? -4.046 2.532 -4.532 1.00 81.00 276 ASP A O 1
ATOM 2160 N N . THR A 1 277 ? -3.235 4.628 -4.659 1.00 81.06 277 THR A N 1
ATOM 2161 C CA . THR A 1 277 ? -3.393 4.923 -3.227 1.00 81.06 277 THR A CA 1
ATOM 2162 C C . THR A 1 277 ? -4.870 5.024 -2.828 1.00 81.06 277 THR A C 1
ATOM 2164 O O . THR A 1 277 ? -5.268 4.453 -1.808 1.00 81.06 277 THR A O 1
ATOM 2167 N N . VAL A 1 278 ? -5.706 5.694 -3.637 1.00 81.69 278 VAL A N 1
ATOM 2168 C CA . VAL A 1 278 ? -7.168 5.743 -3.437 1.00 81.69 278 VAL A CA 1
ATOM 2169 C C . VAL A 1 278 ? -7.742 4.328 -3.427 1.00 81.69 278 VAL A C 1
ATOM 2171 O O . VAL A 1 278 ? -8.442 3.965 -2.482 1.00 81.69 278 VAL A O 1
ATOM 2174 N N . ARG A 1 279 ? -7.389 3.492 -4.413 1.00 83.00 279 ARG A N 1
ATOM 2175 C CA . ARG A 1 279 ? -7.840 2.095 -4.476 1.00 83.00 279 ARG A CA 1
ATOM 2176 C C . ARG A 1 279 ? -7.448 1.318 -3.228 1.00 83.00 279 ARG A C 1
ATOM 2178 O O . ARG A 1 279 ? -8.288 0.623 -2.661 1.00 83.00 279 ARG A O 1
ATOM 2185 N N . GLY A 1 280 ? -6.183 1.407 -2.815 1.00 73.81 280 GLY A N 1
ATOM 2186 C CA . GLY A 1 280 ? -5.698 0.735 -1.610 1.00 73.81 280 GLY A CA 1
ATOM 2187 C C . GLY A 1 280 ? -6.538 1.106 -0.388 1.00 73.81 280 GLY A C 1
ATOM 2188 O O . GLY A 1 280 ? -6.995 0.227 0.340 1.00 73.81 280 GLY A O 1
ATOM 2189 N N . ALA A 1 281 ? -6.836 2.397 -0.223 1.00 76.69 281 ALA A N 1
ATOM 2190 C CA . ALA A 1 281 ? -7.697 2.875 0.850 1.00 76.69 281 ALA A CA 1
ATOM 2191 C C . ALA A 1 281 ? -9.154 2.382 0.736 1.00 76.69 281 ALA A C 1
ATOM 2193 O O . ALA A 1 281 ? -9.757 2.060 1.759 1.00 76.69 281 ALA A O 1
ATOM 2194 N N . MET A 1 282 ? -9.718 2.278 -0.475 1.00 78.44 282 MET A N 1
ATOM 2195 C CA . MET A 1 282 ? -11.067 1.728 -0.690 1.00 78.44 282 MET A CA 1
ATOM 2196 C C . MET A 1 282 ? -11.146 0.240 -0.352 1.00 78.44 282 MET A C 1
ATOM 2198 O O . MET A 1 282 ? -12.040 -0.172 0.379 1.00 78.44 282 MET A O 1
ATOM 2202 N N . LEU A 1 283 ? -10.201 -0.563 -0.850 1.00 72.25 283 LEU A N 1
ATOM 2203 C CA . LEU A 1 283 ? -10.171 -2.011 -0.616 1.00 72.25 283 LEU A CA 1
ATOM 2204 C C . LEU A 1 283 ? -10.002 -2.356 0.866 1.00 72.25 283 LEU A C 1
ATOM 2206 O O . LEU A 1 283 ? -10.522 -3.368 1.322 1.00 72.25 283 LEU A O 1
ATOM 2210 N N . MET A 1 284 ? -9.300 -1.502 1.610 1.00 72.19 284 MET A N 1
ATOM 2211 C CA . MET A 1 284 ? -9.116 -1.637 3.054 1.00 72.19 284 MET A CA 1
ATOM 2212 C C . MET A 1 284 ? -10.269 -1.029 3.873 1.00 72.19 284 MET A C 1
ATOM 2214 O O . MET A 1 284 ? -10.245 -1.121 5.095 1.00 72.19 284 MET A O 1
ATOM 2218 N N . GLY A 1 285 ? -11.256 -0.380 3.241 1.00 76.81 285 GLY A N 1
ATOM 2219 C CA . GLY A 1 285 ? -12.361 0.284 3.942 1.00 76.81 285 GLY A CA 1
ATOM 2220 C C . GLY A 1 285 ? -11.942 1.505 4.773 1.00 76.81 285 GLY A C 1
ATOM 2221 O O . GLY A 1 285 ? -12.647 1.892 5.699 1.00 76.81 285 GLY A O 1
ATOM 2222 N N . VAL A 1 286 ? -10.798 2.127 4.464 1.00 81.38 286 VAL A N 1
ATOM 2223 C CA . VAL A 1 286 ? -10.205 3.238 5.240 1.00 81.38 286 VAL A CA 1
ATOM 2224 C C . VAL A 1 286 ? -10.305 4.590 4.532 1.00 81.38 286 VAL A C 1
ATOM 2226 O O . VAL A 1 286 ? -9.569 5.527 4.855 1.00 81.38 286 VAL A O 1
ATOM 2229 N N . LEU A 1 287 ? -11.198 4.730 3.549 1.00 78.50 287 LEU A N 1
ATOM 2230 C CA . LEU A 1 287 ? -11.356 5.971 2.790 1.00 78.50 287 LEU A CA 1
ATOM 2231 C C . LEU A 1 287 ? -12.158 7.024 3.580 1.00 78.50 287 LEU A C 1
ATOM 2233 O O . LEU A 1 287 ? -13.310 7.325 3.285 1.00 78.50 287 LEU A O 1
ATOM 2237 N N . THR A 1 288 ? -11.536 7.576 4.619 1.00 80.38 288 THR A N 1
ATOM 2238 C CA . THR A 1 288 ? -12.106 8.622 5.479 1.00 80.38 288 THR A CA 1
ATOM 2239 C C . THR A 1 288 ? -11.750 10.028 4.979 1.00 80.38 288 THR A C 1
ATOM 2241 O O . THR A 1 288 ? -10.898 10.203 4.104 1.00 80.38 288 THR A O 1
ATOM 2244 N N . MET A 1 289 ? -12.342 11.067 5.582 1.00 73.31 289 MET A N 1
ATOM 2245 C CA . MET A 1 289 ? -11.975 12.464 5.295 1.00 73.31 289 MET A CA 1
ATOM 2246 C C . MET A 1 289 ? -10.487 12.754 5.558 1.00 73.31 289 MET A C 1
ATOM 2248 O O . MET A 1 289 ? -9.877 13.514 4.811 1.00 73.31 289 MET A O 1
ATOM 2252 N N . SER A 1 290 ? -9.867 12.125 6.565 1.00 70.88 290 SER A N 1
ATOM 2253 C CA . SER A 1 290 ? -8.434 12.310 6.840 1.00 70.88 290 SER A CA 1
ATOM 2254 C C . SER A 1 290 ? -7.547 11.616 5.800 1.00 70.88 290 SER A C 1
ATOM 2256 O O . SER A 1 290 ? -6.487 12.143 5.438 1.00 70.88 290 SER A O 1
ATOM 2258 N N . THR A 1 291 ? -7.999 10.481 5.260 1.00 74.88 291 THR A N 1
ATOM 2259 C CA . THR A 1 291 ? -7.357 9.797 4.131 1.00 74.88 291 THR A CA 1
ATOM 2260 C C . THR A 1 291 ? -7.430 10.660 2.873 1.00 74.88 291 THR A C 1
ATOM 2262 O O . THR A 1 291 ? -6.411 10.852 2.212 1.00 74.88 291 THR A O 1
ATOM 2265 N N . LEU A 1 292 ? -8.582 11.283 2.597 1.00 80.50 292 LEU A N 1
ATOM 2266 C CA . LEU A 1 292 ? -8.750 12.227 1.484 1.00 80.50 292 LEU A CA 1
ATOM 2267 C C . LEU A 1 292 ? -7.804 13.432 1.595 1.00 80.50 292 LEU A C 1
ATOM 2269 O O . LEU A 1 292 ? -7.129 13.768 0.625 1.00 80.50 292 LEU A O 1
ATOM 2273 N N . SER A 1 293 ? -7.674 14.045 2.776 1.00 81.19 293 SER A N 1
ATOM 2274 C CA . SER A 1 293 ? -6.719 15.147 2.981 1.00 81.19 293 SER A CA 1
ATOM 2275 C C . SER A 1 293 ? -5.258 14.706 2.827 1.00 81.19 293 SER A C 1
ATOM 2277 O O . SER A 1 293 ? -4.409 15.475 2.378 1.00 81.19 293 SER A O 1
ATOM 2279 N N . SER A 1 294 ? -4.936 13.462 3.186 1.00 81.38 294 SER A N 1
ATOM 2280 C CA . SER A 1 294 ? -3.586 12.910 3.012 1.00 81.38 294 SER A CA 1
ATOM 2281 C C . SER A 1 294 ? -3.269 12.622 1.544 1.00 81.38 294 SER A C 1
ATOM 2283 O O . SER A 1 294 ? -2.181 12.962 1.087 1.00 81.38 294 SER A O 1
ATOM 2285 N N . LEU A 1 295 ? -4.243 12.111 0.789 1.00 85.19 295 LEU A N 1
ATOM 2286 C CA . LEU A 1 295 ? -4.168 11.955 -0.666 1.00 85.19 295 LEU A CA 1
ATOM 2287 C C . LEU A 1 295 ? -4.000 13.304 -1.369 1.00 85.19 295 LEU A C 1
ATOM 2289 O O . LEU A 1 295 ? -3.176 13.430 -2.270 1.00 85.19 295 LEU A O 1
ATOM 2293 N N . GLN A 1 296 ? -4.710 14.337 -0.907 1.00 87.06 296 GLN A N 1
ATOM 2294 C CA . GLN A 1 296 ? -4.556 15.690 -1.437 1.00 87.06 296 GLN A CA 1
ATOM 2295 C C . GLN A 1 296 ? -3.136 16.229 -1.247 1.00 87.06 296 GLN A C 1
ATOM 2297 O O . GLN A 1 296 ? -2.520 16.723 -2.191 1.00 87.06 296 GLN A O 1
ATOM 2302 N N . ARG A 1 297 ? -2.580 16.074 -0.039 1.00 85.62 297 ARG A N 1
ATOM 2303 C CA . ARG A 1 297 ? -1.185 16.443 0.245 1.00 85.62 297 ARG A CA 1
ATOM 2304 C C . ARG A 1 297 ? -0.197 15.653 -0.607 1.00 85.62 297 ARG A C 1
ATOM 2306 O O . ARG A 1 297 ? 0.760 16.241 -1.100 1.00 85.62 297 ARG A O 1
ATOM 2313 N N . ARG A 1 298 ? -0.432 14.353 -0.810 1.00 86.69 298 ARG A N 1
ATOM 2314 C CA . ARG A 1 298 ? 0.429 13.519 -1.656 1.00 86.69 298 ARG A CA 1
ATOM 2315 C C . ARG A 1 298 ? 0.398 13.977 -3.113 1.00 86.69 298 ARG A C 1
ATOM 2317 O O . ARG A 1 298 ? 1.458 14.165 -3.689 1.00 86.69 298 ARG A O 1
ATOM 2324 N N . GLY A 1 299 ? -0.782 14.240 -3.675 1.00 85.88 299 GLY A N 1
ATOM 2325 C CA . GLY A 1 299 ? -0.909 14.761 -5.038 1.00 85.88 299 GLY A CA 1
ATOM 2326 C C . GLY A 1 299 ? -0.143 16.073 -5.241 1.00 85.88 299 GLY A C 1
ATOM 2327 O O . GLY A 1 299 ? 0.566 16.227 -6.231 1.00 85.88 299 GLY A O 1
ATOM 2328 N N . HIS A 1 300 ? -0.188 16.973 -4.256 1.00 87.25 300 HIS A N 1
ATOM 2329 C CA . HIS A 1 300 ? 0.616 18.197 -4.272 1.00 87.25 300 HIS A CA 1
ATOM 2330 C C . HIS A 1 300 ? 2.126 17.948 -4.210 1.00 87.25 300 HIS A C 1
ATOM 2332 O O . HIS A 1 300 ? 2.879 18.613 -4.914 1.00 87.25 300 HIS A O 1
ATOM 2338 N N . GLN A 1 301 ? 2.582 16.983 -3.405 1.00 84.62 301 GLN A N 1
ATOM 2339 C CA . GLN A 1 301 ? 3.997 16.585 -3.369 1.00 84.62 301 GLN A CA 1
ATOM 2340 C C . GLN A 1 301 ? 4.476 16.004 -4.705 1.00 84.62 301 GLN A C 1
ATOM 2342 O O . GLN A 1 301 ? 5.655 16.114 -5.022 1.00 84.62 301 GLN A O 1
ATOM 2347 N N . LEU A 1 302 ? 3.565 15.422 -5.486 1.00 83.75 302 LEU A N 1
ATOM 2348 C CA . LEU A 1 302 ? 3.827 14.919 -6.835 1.00 83.75 302 LEU A CA 1
ATOM 2349 C C . LEU A 1 302 ? 3.727 16.014 -7.916 1.00 83.75 302 LEU A C 1
ATOM 2351 O O . LEU A 1 302 ? 3.774 15.710 -9.104 1.00 83.75 302 LEU A O 1
ATOM 2355 N N . GLY A 1 303 ? 3.576 17.284 -7.525 1.00 89.25 303 GLY A N 1
ATOM 2356 C CA . GLY A 1 303 ? 3.542 18.425 -8.444 1.00 89.25 303 GLY A CA 1
ATOM 2357 C C . GLY A 1 303 ? 2.197 18.655 -9.138 1.00 89.25 303 GLY A C 1
ATOM 2358 O O . GLY A 1 303 ? 2.115 19.476 -10.048 1.00 89.25 303 GLY A O 1
ATOM 2359 N N . LEU A 1 304 ? 1.131 17.965 -8.724 1.00 90.00 304 LEU A N 1
ATOM 2360 C CA . LEU A 1 304 ? -0.208 18.195 -9.262 1.00 90.00 304 LEU A CA 1
ATOM 2361 C C . LEU A 1 304 ? -0.844 19.441 -8.627 1.00 90.00 304 LEU A C 1
ATOM 2363 O O . LEU A 1 304 ? -0.737 19.682 -7.418 1.00 90.00 304 LEU A O 1
ATOM 2367 N N . ASP A 1 305 ? -1.567 20.219 -9.432 1.00 93.50 305 ASP A N 1
ATOM 2368 C CA . ASP A 1 305 ? -2.375 21.325 -8.923 1.00 93.50 305 ASP A CA 1
ATOM 2369 C C . ASP A 1 305 ? -3.590 20.812 -8.126 1.00 93.50 305 ASP A C 1
ATOM 2371 O O . ASP A 1 305 ? -4.096 19.707 -8.346 1.00 93.50 305 ASP A O 1
ATOM 2375 N N . GLN A 1 306 ? -4.095 21.640 -7.208 1.00 91.50 306 GLN A N 1
ATOM 2376 C CA . GLN A 1 306 ? -5.154 21.257 -6.264 1.00 91.50 306 GLN A CA 1
ATOM 2377 C C . GLN A 1 306 ? -6.417 20.750 -6.966 1.00 91.50 306 GLN A C 1
ATOM 2379 O O . GLN A 1 306 ? -7.059 19.806 -6.497 1.00 91.50 306 GLN A O 1
ATOM 2384 N N . ARG A 1 307 ? -6.777 21.370 -8.096 1.00 92.44 307 ARG A N 1
ATOM 2385 C CA . ARG A 1 307 ? -7.992 21.046 -8.843 1.00 92.44 307 ARG A CA 1
ATOM 2386 C C . ARG A 1 307 ? -7.853 19.686 -9.516 1.00 92.44 307 ARG A C 1
ATOM 2388 O O . ARG A 1 307 ? -8.784 18.888 -9.426 1.00 92.44 307 ARG A O 1
ATOM 2395 N N . THR A 1 308 ? -6.699 19.394 -10.116 1.00 90.75 308 THR A N 1
ATOM 2396 C CA . THR A 1 308 ? -6.390 18.070 -10.681 1.00 90.75 308 THR A CA 1
ATOM 2397 C C . THR A 1 308 ? -6.412 16.988 -9.608 1.00 90.75 308 THR A C 1
ATOM 2399 O O . THR A 1 308 ? -7.034 15.948 -9.809 1.00 90.75 308 THR A O 1
ATOM 2402 N N . VAL A 1 309 ? -5.799 17.234 -8.447 1.00 90.50 309 VAL A N 1
ATOM 2403 C CA . VAL A 1 309 ? -5.781 16.267 -7.338 1.00 90.50 309 VAL A CA 1
ATOM 2404 C C . VAL A 1 309 ? -7.191 15.986 -6.826 1.00 90.50 309 VAL A C 1
ATOM 2406 O O . VAL A 1 309 ? -7.582 14.829 -6.679 1.00 90.50 309 VAL A O 1
ATOM 2409 N N . GLN A 1 310 ? -7.986 17.030 -6.585 1.00 91.38 310 GLN A N 1
ATOM 2410 C CA . GLN A 1 310 ? -9.358 16.873 -6.109 1.00 91.38 310 GLN A CA 1
ATOM 2411 C C . GLN A 1 310 ? -10.240 16.149 -7.130 1.00 91.38 310 GLN A C 1
ATOM 2413 O O . GLN A 1 310 ? -11.027 15.280 -6.747 1.00 91.38 310 GLN A O 1
ATOM 2418 N N . LEU A 1 311 ? -10.086 16.473 -8.415 1.00 92.81 311 LEU A N 1
ATOM 2419 C CA . LEU A 1 311 ? -10.769 15.787 -9.504 1.00 92.81 311 LEU A CA 1
ATOM 2420 C C . LEU A 1 311 ? -10.391 14.304 -9.546 1.00 92.81 311 LEU A C 1
ATOM 2422 O O . LEU A 1 311 ? -11.284 13.464 -9.533 1.00 92.81 311 LEU A O 1
ATOM 2426 N N . ALA A 1 312 ? -9.094 13.987 -9.538 1.00 90.56 312 ALA A N 1
ATOM 2427 C CA . ALA A 1 312 ? -8.607 12.616 -9.629 1.00 90.56 312 ALA A CA 1
ATOM 2428 C C . ALA A 1 312 ? -9.065 11.757 -8.444 1.00 90.56 312 ALA A C 1
ATOM 2430 O O . ALA A 1 312 ? -9.553 10.651 -8.644 1.00 90.56 312 ALA A O 1
ATOM 2431 N N . VAL A 1 313 ? -8.989 12.281 -7.216 1.00 89.00 313 VAL A N 1
ATOM 2432 C CA . VAL A 1 313 ? -9.454 11.566 -6.015 1.00 89.00 313 VAL A CA 1
ATOM 2433 C C . VAL A 1 313 ? -10.967 11.340 -6.044 1.00 89.00 313 VAL A C 1
ATOM 2435 O O . VAL A 1 313 ? -11.428 10.246 -5.721 1.00 89.00 313 VAL A O 1
ATOM 2438 N N . THR A 1 314 ? -11.744 12.357 -6.431 1.00 92.25 314 THR A N 1
ATOM 2439 C CA . THR A 1 314 ? -13.212 12.252 -6.496 1.00 92.25 314 THR A CA 1
ATOM 2440 C C . THR A 1 314 ? -13.636 11.248 -7.561 1.00 92.25 314 THR A C 1
ATOM 2442 O O . THR A 1 314 ? -14.459 10.379 -7.291 1.00 92.25 314 THR A O 1
ATOM 2445 N N . GLU A 1 315 ? -13.042 11.333 -8.751 1.00 94.81 315 GLU A N 1
ATOM 2446 C CA . GLU A 1 315 ? -13.344 10.428 -9.856 1.00 94.81 315 GLU A CA 1
ATOM 2447 C C . GLU A 1 315 ? -12.912 8.992 -9.539 1.00 94.81 315 GLU A C 1
ATOM 2449 O O . GLU A 1 315 ? -13.666 8.065 -9.809 1.00 94.81 315 GLU A O 1
ATOM 2454 N N . ALA A 1 316 ? -11.748 8.794 -8.909 1.00 91.25 316 ALA A N 1
ATOM 2455 C CA . ALA A 1 316 ? -11.264 7.468 -8.523 1.00 91.25 316 ALA A CA 1
ATOM 2456 C C . ALA A 1 316 ? -12.200 6.811 -7.504 1.00 91.25 316 ALA A C 1
ATOM 2458 O O . ALA A 1 316 ? -12.520 5.629 -7.633 1.00 91.25 316 ALA A O 1
ATOM 2459 N N . LYS A 1 317 ? -12.684 7.592 -6.528 1.00 90.31 317 LYS A N 1
ATOM 2460 C CA . LYS A 1 317 ? -13.683 7.136 -5.558 1.00 90.31 317 LYS A CA 1
ATOM 2461 C C . LYS A 1 317 ? -14.976 6.709 -6.257 1.00 90.31 317 LYS A C 1
ATOM 2463 O O . LYS A 1 317 ? -15.419 5.585 -6.051 1.00 90.31 317 LYS A O 1
ATOM 2468 N N . LEU A 1 318 ? -15.554 7.582 -7.087 1.00 93.94 318 LEU A N 1
ATOM 2469 C CA . LEU A 1 318 ? -16.814 7.305 -7.788 1.00 93.94 318 LEU A CA 1
ATOM 2470 C C . LEU A 1 318 ? -16.688 6.094 -8.720 1.00 93.94 318 LEU A C 1
ATOM 2472 O O . LEU A 1 318 ? -17.499 5.177 -8.647 1.00 93.94 318 LEU A O 1
ATOM 2476 N N . ALA A 1 319 ? -15.635 6.045 -9.540 1.00 93.31 319 ALA A N 1
ATOM 2477 C CA . ALA A 1 319 ? -15.388 4.932 -10.450 1.00 93.31 319 ALA A CA 1
ATOM 2478 C C . ALA A 1 319 ? -15.189 3.611 -9.692 1.00 93.31 319 ALA A C 1
ATOM 2480 O O . ALA A 1 319 ? -15.739 2.588 -10.091 1.00 93.31 319 ALA A O 1
ATOM 2481 N N . GLY A 1 320 ? -14.445 3.627 -8.582 1.00 90.50 320 GLY A N 1
ATOM 2482 C CA . GLY A 1 320 ? -14.273 2.454 -7.731 1.00 90.50 320 GLY A CA 1
ATOM 2483 C C . GLY A 1 320 ? -15.592 1.973 -7.119 1.00 90.50 320 GLY A C 1
ATOM 2484 O O . GLY A 1 320 ? -15.867 0.775 -7.143 1.00 90.50 320 GLY A O 1
ATOM 2485 N N . GLU A 1 321 ? -16.425 2.886 -6.609 1.00 91.19 321 GLU A N 1
ATOM 2486 C CA . GLU A 1 321 ? -17.745 2.567 -6.046 1.00 91.19 321 GLU A CA 1
ATOM 2487 C C . GLU A 1 321 ? -18.677 1.981 -7.112 1.00 91.19 321 GLU A C 1
ATOM 2489 O O . GLU A 1 321 ? -19.297 0.942 -6.880 1.00 91.19 321 GLU A O 1
ATOM 2494 N N . ASP A 1 322 ? -18.723 2.586 -8.299 1.00 94.81 322 ASP A N 1
ATOM 2495 C CA . ASP A 1 322 ? -19.548 2.113 -9.409 1.00 94.81 322 ASP A CA 1
ATOM 2496 C C . ASP A 1 322 ? -19.082 0.750 -9.939 1.00 94.81 322 ASP A C 1
ATOM 2498 O O . ASP A 1 322 ? -19.918 -0.104 -10.237 1.00 94.81 322 ASP A O 1
ATOM 2502 N N . MET A 1 323 ? -17.771 0.492 -10.005 1.00 94.25 323 MET A N 1
ATOM 2503 C CA . MET A 1 323 ? -17.239 -0.818 -10.404 1.00 94.25 323 MET A CA 1
ATOM 2504 C C . MET A 1 323 ? -17.536 -1.905 -9.370 1.00 94.25 323 MET A C 1
ATOM 2506 O O . MET A 1 323 ? -17.908 -3.020 -9.735 1.00 94.25 323 MET A O 1
ATOM 2510 N N . ILE A 1 324 ? -17.407 -1.591 -8.077 1.00 88.50 324 ILE A N 1
ATOM 2511 C CA . ILE A 1 324 ? -17.744 -2.518 -6.987 1.00 88.50 324 ILE A CA 1
ATOM 2512 C C . ILE A 1 324 ? -19.247 -2.821 -6.980 1.00 88.50 324 ILE A C 1
ATOM 2514 O O . ILE A 1 324 ? -19.636 -3.966 -6.764 1.00 88.50 324 ILE A O 1
ATOM 2518 N N . ALA A 1 325 ? -20.081 -1.815 -7.250 1.00 90.56 325 ALA A N 1
ATOM 2519 C CA . ALA A 1 325 ? -21.530 -1.957 -7.349 1.00 90.56 325 ALA A CA 1
ATOM 2520 C C . ALA A 1 325 ? -22.006 -2.586 -8.674 1.00 90.56 325 ALA A C 1
ATOM 2522 O O . ALA A 1 325 ? -23.209 -2.756 -8.858 1.00 90.56 325 ALA A O 1
ATOM 2523 N N . GLY A 1 326 ? -21.098 -2.895 -9.609 1.00 92.38 326 GLY A N 1
ATOM 2524 C CA . GLY A 1 326 ? -21.435 -3.454 -10.922 1.00 92.38 326 GLY A CA 1
ATOM 2525 C C . GLY A 1 326 ? -22.119 -2.474 -11.884 1.00 92.38 326 GLY A C 1
ATOM 2526 O O . GLY A 1 326 ? -22.635 -2.897 -12.913 1.00 92.38 326 GLY A O 1
ATOM 2527 N N . LYS A 1 327 ? -22.128 -1.171 -11.576 1.00 95.12 327 LYS A N 1
ATOM 2528 C CA . LYS A 1 327 ? -22.667 -0.109 -12.445 1.00 95.12 327 LYS A CA 1
ATOM 2529 C C . LYS A 1 327 ? -21.706 0.276 -13.566 1.00 95.12 327 LYS A C 1
ATOM 2531 O O . LYS A 1 327 ? -22.142 0.786 -14.594 1.00 95.12 327 LYS A O 1
ATOM 2536 N N . LEU A 1 328 ? -20.410 0.053 -13.354 1.00 96.56 328 LEU A N 1
ATOM 2537 C CA . LEU A 1 328 ? -19.362 0.319 -14.329 1.00 96.56 328 LEU A CA 1
ATOM 2538 C C . LEU A 1 328 ? -18.536 -0.949 -14.565 1.00 96.56 328 LEU A C 1
ATOM 2540 O O . LEU A 1 328 ? -17.923 -1.486 -13.644 1.00 96.56 328 LEU A O 1
ATOM 2544 N N . ASP A 1 329 ? -18.527 -1.431 -15.804 1.00 97.06 329 ASP A N 1
ATOM 2545 C CA . ASP A 1 329 ? -17.780 -2.625 -16.201 1.00 97.06 329 ASP A CA 1
ATOM 2546 C C . ASP A 1 329 ? -16.329 -2.247 -16.581 1.00 97.06 329 ASP A C 1
ATOM 2548 O O . ASP A 1 329 ? -16.140 -1.453 -17.510 1.00 97.06 329 ASP A O 1
ATOM 2552 N N . PRO A 1 330 ? -15.289 -2.786 -15.909 1.00 97.56 330 PRO A N 1
ATOM 2553 C CA . PRO A 1 330 ? -13.896 -2.491 -16.227 1.00 97.56 330 PRO A CA 1
ATOM 2554 C C . PRO A 1 330 ? -13.513 -2.921 -17.649 1.00 97.56 330 PRO A C 1
ATOM 2556 O O . PRO A 1 330 ? -12.678 -2.261 -18.267 1.00 97.56 330 PRO A O 1
ATOM 2559 N N . TYR A 1 331 ? -14.132 -3.972 -18.200 1.00 98.06 331 TYR A N 1
ATOM 2560 C CA . TYR A 1 331 ? -13.879 -4.398 -19.579 1.00 98.06 331 TYR A CA 1
ATOM 2561 C C . TYR A 1 331 ? -14.471 -3.407 -20.586 1.00 98.06 331 TYR A C 1
ATOM 2563 O O . TYR A 1 331 ? -13.817 -3.069 -21.571 1.00 98.06 331 TYR A O 1
ATOM 2571 N N . ALA A 1 332 ? -15.655 -2.857 -20.293 1.00 98.00 332 ALA A N 1
ATOM 2572 C CA . ALA A 1 332 ? -16.273 -1.816 -21.114 1.00 98.00 332 ALA A CA 1
ATOM 2573 C C . ALA A 1 332 ? -15.464 -0.509 -21.089 1.00 98.00 332 ALA A C 1
ATOM 2575 O O . ALA A 1 332 ? -15.282 0.113 -22.132 1.00 98.00 332 ALA A O 1
ATOM 2576 N N . VAL A 1 333 ? -14.918 -0.121 -19.928 1.00 97.56 333 VAL A N 1
ATOM 2577 C CA . VAL A 1 333 ? -14.023 1.049 -19.811 1.00 97.56 333 VAL A CA 1
ATOM 2578 C C . VAL A 1 333 ? -12.781 0.895 -20.693 1.00 97.56 333 VAL A C 1
ATOM 2580 O O . VAL A 1 333 ? -12.343 1.869 -21.298 1.00 97.56 333 VAL A O 1
ATOM 2583 N N . MET A 1 334 ? -12.230 -0.317 -20.791 1.00 97.88 334 MET A N 1
ATOM 2584 C CA . MET A 1 334 ? -11.067 -0.607 -21.638 1.00 97.88 334 MET A CA 1
ATOM 2585 C C . MET A 1 334 ? -11.429 -1.012 -23.078 1.00 97.88 334 MET A C 1
ATOM 2587 O O . MET A 1 334 ? -10.529 -1.266 -23.873 1.00 97.88 334 MET A O 1
ATOM 2591 N N . GLN A 1 335 ? -12.722 -1.037 -23.421 1.00 97.69 335 GLN A N 1
ATOM 2592 C CA . GLN A 1 335 ? -13.255 -1.403 -24.739 1.00 97.69 335 GLN A CA 1
ATOM 2593 C C . GLN A 1 335 ? -12.819 -2.798 -25.223 1.00 97.69 335 GLN A C 1
ATOM 2595 O O . GLN A 1 335 ? -12.467 -2.987 -26.385 1.00 97.69 335 GLN A O 1
ATOM 2600 N N . VAL A 1 336 ? -12.850 -3.791 -24.332 1.00 98.12 336 VAL A N 1
ATOM 2601 C CA . VAL A 1 336 ? -12.488 -5.185 -24.640 1.00 98.12 336 VAL A CA 1
ATOM 2602 C C . VAL A 1 336 ? -13.561 -6.172 -24.202 1.00 98.12 336 VAL A C 1
ATOM 2604 O O . VAL A 1 336 ? -14.367 -5.890 -23.317 1.00 98.12 336 VAL A O 1
ATOM 2607 N N . ALA A 1 337 ? -13.556 -7.357 -24.814 1.00 97.75 337 ALA A N 1
ATOM 2608 C CA . ALA A 1 337 ? -14.393 -8.468 -24.379 1.00 97.75 337 ALA A CA 1
ATOM 2609 C C . ALA A 1 337 ? -13.910 -9.037 -23.035 1.00 97.75 337 ALA A C 1
ATOM 2611 O O . ALA A 1 337 ? -12.714 -9.087 -22.754 1.00 97.75 337 ALA A O 1
ATOM 2612 N N . GLU A 1 338 ? -14.836 -9.555 -22.231 1.00 96.12 338 GLU A N 1
ATOM 2613 C CA . GLU A 1 338 ? -14.531 -10.192 -20.941 1.00 96.12 338 GLU A CA 1
ATOM 2614 C C . GLU A 1 338 ? -13.665 -11.458 -21.066 1.00 96.12 338 GLU A C 1
ATOM 2616 O O . GLU A 1 338 ? -12.963 -11.827 -20.127 1.00 96.12 338 GLU A O 1
ATOM 2621 N N . THR A 1 339 ? -13.672 -12.112 -22.231 1.00 96.81 339 THR A N 1
ATOM 2622 C CA . THR A 1 339 ? -12.909 -13.337 -22.519 1.00 96.81 339 THR A CA 1
ATOM 2623 C C . THR A 1 339 ? -11.488 -13.069 -23.012 1.00 96.81 339 THR A C 1
ATOM 2625 O O . THR A 1 339 ? -10.779 -14.011 -23.357 1.00 96.81 339 THR A O 1
ATOM 2628 N N . VAL A 1 340 ? -11.071 -11.803 -23.089 1.00 97.62 340 VAL A N 1
ATOM 2629 C CA . VAL A 1 340 ? -9.767 -11.419 -23.638 1.00 97.62 340 VAL A CA 1
ATOM 2630 C C . VAL A 1 340 ? -8.616 -11.967 -22.781 1.00 97.62 340 VAL A C 1
ATOM 2632 O O . VAL A 1 340 ? -8.707 -11.995 -21.550 1.00 97.62 340 VAL A O 1
ATOM 2635 N N . ASP A 1 341 ? -7.525 -12.412 -23.398 1.00 97.62 341 ASP A N 1
ATOM 2636 C CA . ASP A 1 341 ? -6.339 -12.857 -22.664 1.00 97.62 341 ASP A CA 1
ATOM 2637 C C . ASP A 1 341 ? -5.633 -11.682 -21.949 1.00 97.62 341 ASP A C 1
ATOM 2639 O O . ASP A 1 341 ? -5.961 -10.508 -22.145 1.00 97.62 341 ASP A O 1
ATOM 2643 N N . GLN A 1 342 ? -4.683 -11.992 -21.063 1.00 96.38 342 GLN A N 1
ATOM 2644 C CA . GLN A 1 342 ? -4.056 -10.985 -20.202 1.00 96.38 342 GLN A CA 1
ATOM 2645 C C . GLN A 1 342 ? -3.157 -9.999 -20.962 1.00 96.38 342 GLN A C 1
ATOM 2647 O O . GLN A 1 342 ? -3.042 -8.842 -20.545 1.00 96.38 342 GLN A O 1
ATOM 2652 N N . ASP A 1 343 ? -2.532 -10.430 -22.056 1.00 96.00 343 ASP A N 1
ATOM 2653 C CA . ASP A 1 343 ? -1.633 -9.584 -22.838 1.00 96.00 343 ASP A CA 1
ATOM 2654 C C . ASP A 1 343 ? -2.440 -8.610 -23.694 1.00 96.00 343 ASP A C 1
ATOM 2656 O O . ASP A 1 343 ? -2.184 -7.404 -23.672 1.00 96.00 343 ASP A O 1
ATOM 2660 N N . SER A 1 344 ? -3.501 -9.098 -24.333 1.00 96.88 344 SER A N 1
ATOM 2661 C CA . SER A 1 344 ? -4.473 -8.268 -25.044 1.00 96.88 344 SER A CA 1
ATOM 2662 C C . SER A 1 344 ? -5.170 -7.260 -24.111 1.00 96.88 344 SER A C 1
ATOM 2664 O O . SER A 1 344 ? -5.344 -6.095 -24.473 1.00 96.88 344 SER A O 1
ATOM 2666 N N . LEU A 1 345 ? -5.499 -7.652 -22.871 1.00 96.94 345 LEU A N 1
ATOM 2667 C CA . LEU A 1 345 ? -6.041 -6.739 -21.853 1.00 96.94 345 LEU A CA 1
ATOM 2668 C C . LEU A 1 345 ? -5.042 -5.634 -21.477 1.00 96.94 345 LEU A C 1
ATOM 2670 O O . LEU A 1 345 ? -5.414 -4.467 -21.343 1.00 96.94 345 LEU A O 1
ATOM 2674 N N . ARG A 1 346 ? -3.761 -5.993 -21.315 1.00 97.12 346 ARG A N 1
ATOM 2675 C CA . ARG A 1 346 ? -2.680 -5.038 -21.033 1.00 97.12 346 ARG A CA 1
ATOM 2676 C C . ARG A 1 346 ? -2.492 -4.060 -22.190 1.00 97.12 346 ARG A C 1
ATOM 2678 O O . ARG A 1 346 ? -2.313 -2.869 -21.937 1.00 97.12 346 ARG A O 1
ATOM 2685 N N . GLN A 1 347 ? -2.535 -4.548 -23.427 1.00 95.88 347 GLN A N 1
ATOM 2686 C CA . GLN A 1 347 ? -2.420 -3.719 -24.622 1.00 95.88 347 GLN A CA 1
ATOM 2687 C C . GLN A 1 347 ? -3.581 -2.720 -24.710 1.00 95.88 347 GLN A C 1
ATOM 2689 O O . GLN A 1 347 ? -3.345 -1.520 -24.833 1.00 95.88 347 GLN A O 1
ATOM 2694 N N . ALA A 1 348 ? -4.820 -3.182 -24.516 1.00 97.25 348 ALA A N 1
ATOM 2695 C CA . ALA A 1 348 ? -5.995 -2.314 -24.501 1.00 97.25 348 ALA A CA 1
ATOM 2696 C C . ALA A 1 348 ? -5.916 -1.231 -23.416 1.00 97.25 348 ALA A C 1
ATOM 2698 O O . ALA A 1 348 ? -6.205 -0.066 -23.684 1.00 97.25 348 ALA A O 1
ATOM 2699 N N . TYR A 1 349 ? -5.450 -1.578 -22.211 1.00 97.12 349 TYR A N 1
ATOM 2700 C CA . TYR A 1 349 ? -5.173 -0.593 -21.165 1.00 97.12 349 TYR A CA 1
ATOM 2701 C C . TYR A 1 349 ? -4.185 0.487 -21.639 1.00 97.12 349 TYR A C 1
ATOM 2703 O O . TYR A 1 349 ? -4.438 1.677 -21.452 1.00 97.12 349 TYR A O 1
ATOM 2711 N N . GLN A 1 350 ? -3.070 0.094 -22.265 1.00 95.00 350 GLN A N 1
ATOM 2712 C CA . GLN A 1 350 ? -2.066 1.044 -22.753 1.00 95.00 350 GLN A CA 1
ATOM 2713 C C . GLN A 1 350 ? -2.622 1.960 -23.846 1.00 95.00 350 GLN A C 1
ATOM 2715 O O . GLN A 1 350 ? -2.370 3.166 -23.810 1.00 95.00 350 GLN A O 1
ATOM 2720 N N . ASP A 1 351 ? -3.394 1.413 -24.784 1.00 95.56 351 ASP A N 1
ATOM 2721 C CA . ASP A 1 351 ? -3.961 2.173 -25.899 1.00 95.56 351 ASP A CA 1
ATOM 2722 C C . ASP A 1 351 ? -5.048 3.145 -25.430 1.00 95.56 351 ASP A C 1
ATOM 2724 O O . ASP A 1 351 ? -4.999 4.327 -25.777 1.00 95.56 351 ASP A O 1
ATOM 2728 N N . GLN A 1 352 ? -5.960 2.704 -24.558 1.00 97.19 352 GLN A N 1
ATOM 2729 C CA . GLN A 1 352 ? -6.977 3.578 -23.962 1.00 97.19 352 GLN A CA 1
ATOM 2730 C C . GLN A 1 352 ? -6.344 4.681 -23.116 1.00 97.19 352 GLN A C 1
ATOM 2732 O O . GLN A 1 352 ? -6.775 5.834 -23.153 1.00 97.19 352 GLN A O 1
ATOM 2737 N N . ARG A 1 353 ? -5.277 4.365 -22.378 1.00 93.56 353 ARG A N 1
ATOM 2738 C CA . ARG A 1 353 ? -4.560 5.364 -21.586 1.00 93.56 353 ARG A CA 1
ATOM 2739 C C . ARG A 1 353 ? -3.835 6.378 -22.469 1.00 93.56 353 ARG A C 1
ATOM 2741 O O . ARG A 1 353 ? -3.870 7.567 -22.168 1.00 93.56 353 ARG A O 1
ATOM 2748 N N . ARG A 1 354 ? -3.218 5.937 -23.572 1.00 91.56 354 ARG A N 1
ATOM 2749 C CA . ARG A 1 354 ? -2.606 6.832 -24.568 1.00 91.56 354 ARG A CA 1
ATOM 2750 C C . ARG A 1 354 ? -3.656 7.751 -25.198 1.00 91.56 354 ARG A C 1
ATOM 2752 O O . ARG A 1 354 ? -3.408 8.945 -25.316 1.00 91.56 354 ARG A O 1
ATOM 2759 N N . TRP A 1 355 ? -4.829 7.214 -25.540 1.00 96.00 355 TRP A N 1
ATOM 2760 C CA . TRP A 1 355 ? -5.964 7.999 -26.032 1.00 96.00 355 TRP A CA 1
ATOM 2761 C C . TRP A 1 355 ? -6.416 9.056 -25.016 1.00 96.00 355 TRP A C 1
ATOM 2763 O O . TRP A 1 355 ? -6.542 10.223 -25.374 1.00 96.00 355 TRP A O 1
ATOM 2773 N N . ALA A 1 356 ? -6.593 8.675 -23.748 1.00 94.00 356 ALA A N 1
ATOM 2774 C CA . ALA A 1 356 ? -7.033 9.586 -22.694 1.00 94.00 356 ALA A CA 1
ATOM 2775 C C . ALA A 1 356 ? -6.058 10.753 -22.469 1.00 94.00 356 ALA A C 1
ATOM 2777 O O . ALA A 1 356 ? -6.494 11.878 -22.229 1.00 94.00 356 ALA A O 1
ATOM 2778 N N . LEU A 1 357 ? -4.749 10.503 -22.578 1.00 88.81 357 LEU A N 1
ATOM 2779 C CA . LEU A 1 357 ? -3.722 11.549 -22.513 1.00 88.81 357 LEU A CA 1
ATOM 2780 C C . LEU A 1 357 ? -3.741 12.470 -23.742 1.00 88.81 357 LEU A C 1
ATOM 2782 O O . LEU A 1 357 ? -3.406 13.638 -23.625 1.00 88.81 357 LEU A O 1
ATOM 2786 N N . GLY A 1 358 ? -4.180 11.976 -24.902 1.00 89.38 358 GLY A N 1
ATOM 2787 C CA . GLY A 1 358 ? -4.316 12.771 -26.125 1.00 89.38 358 GLY A CA 1
ATOM 2788 C C . GLY A 1 358 ? -5.584 13.630 -26.206 1.00 89.38 358 GLY A C 1
ATOM 2789 O O . GLY A 1 358 ? -5.790 14.300 -27.218 1.00 89.38 358 GLY A O 1
ATOM 2790 N N . LEU A 1 359 ? -6.459 13.607 -25.192 1.00 91.38 359 LEU A N 1
ATOM 2791 C CA . LEU A 1 359 ? -7.694 14.393 -25.198 1.00 91.38 359 LEU A CA 1
ATOM 2792 C C . LEU A 1 359 ? -7.404 15.894 -25.079 1.00 91.38 359 LEU A C 1
ATOM 2794 O O . LEU A 1 359 ? -6.739 16.347 -24.151 1.00 91.38 359 LEU A O 1
ATOM 2798 N N . SER A 1 360 ? -7.998 16.686 -25.976 1.00 89.31 360 SER A N 1
ATOM 2799 C CA . SER A 1 360 ? -7.824 18.145 -26.014 1.00 89.31 360 SER A CA 1
ATOM 2800 C C . SER A 1 360 ? -8.309 18.841 -24.739 1.00 89.31 360 SER A C 1
ATOM 2802 O O . SER A 1 360 ? -7.800 19.900 -24.374 1.00 89.31 360 SER A O 1
ATOM 2804 N N . ASN A 1 361 ? -9.300 18.261 -24.052 1.00 91.81 361 ASN A N 1
ATOM 2805 C CA . ASN A 1 361 ? -9.769 18.748 -22.762 1.00 91.81 361 ASN A CA 1
ATOM 2806 C C . ASN A 1 361 ? -9.008 18.040 -21.623 1.00 91.81 361 ASN A C 1
ATOM 2808 O O . ASN A 1 361 ? -9.298 16.878 -21.326 1.00 91.81 361 ASN A O 1
ATOM 2812 N N . PRO A 1 362 ? -8.110 18.735 -20.897 1.00 86.25 362 PRO A N 1
ATOM 2813 C CA . PRO A 1 362 ? -7.289 18.108 -19.861 1.00 86.25 362 PRO A CA 1
ATOM 2814 C C . PRO A 1 362 ? -8.116 17.582 -18.681 1.00 86.25 362 PRO A C 1
ATOM 2816 O O . PRO A 1 362 ? -7.722 16.624 -18.023 1.00 86.25 362 PRO A O 1
ATOM 2819 N N . THR A 1 363 ? -9.282 18.175 -18.402 1.00 91.75 363 THR A N 1
ATOM 2820 C CA . THR A 1 363 ? -10.177 17.696 -17.333 1.00 91.75 363 THR A CA 1
ATOM 2821 C C . THR A 1 363 ? -10.789 16.346 -17.704 1.00 91.75 363 THR A C 1
ATOM 2823 O O . THR A 1 363 ? -10.876 15.451 -16.863 1.00 91.75 363 THR A O 1
ATOM 2826 N N . GLU A 1 364 ? -11.201 16.187 -18.962 1.00 94.31 364 GLU A N 1
ATOM 2827 C CA . GLU A 1 364 ? -11.714 14.916 -19.481 1.00 94.31 364 GLU A CA 1
ATOM 2828 C C . GLU A 1 364 ? -10.604 13.871 -19.582 1.00 94.31 364 GLU A C 1
ATOM 2830 O O . GLU A 1 364 ? -10.824 12.737 -19.162 1.00 94.31 364 GLU A O 1
ATOM 2835 N N . GLY A 1 365 ? -9.402 14.271 -20.013 1.00 90.56 365 GLY A N 1
ATOM 2836 C CA . GLY A 1 365 ? -8.212 13.418 -20.019 1.00 90.56 365 GLY A CA 1
ATOM 2837 C C . GLY A 1 365 ? -7.903 12.822 -18.648 1.00 90.56 365 GLY A C 1
ATOM 2838 O O . GLY A 1 365 ? -7.753 11.606 -18.517 1.00 90.56 365 GLY A O 1
ATOM 2839 N N . VAL A 1 366 ? -7.910 13.647 -17.594 1.00 91.12 366 VAL A N 1
ATOM 2840 C CA . VAL A 1 366 ? -7.725 13.178 -16.209 1.00 91.12 366 VAL A CA 1
ATOM 2841 C C . VAL A 1 366 ? -8.835 12.209 -15.795 1.00 91.12 366 VAL A C 1
ATOM 2843 O O . VAL A 1 366 ? -8.533 11.144 -15.259 1.00 91.12 366 VAL A O 1
ATOM 2846 N N . ARG A 1 367 ? -10.113 12.532 -16.055 1.00 95.69 367 ARG A N 1
ATOM 2847 C CA . ARG A 1 367 ? -11.237 11.641 -15.703 1.00 95.69 367 ARG A CA 1
ATOM 2848 C C . ARG A 1 367 ? -11.134 10.286 -16.401 1.00 95.69 367 ARG A C 1
ATOM 2850 O O . ARG A 1 367 ? -11.318 9.254 -15.759 1.00 95.69 367 ARG A O 1
ATOM 2857 N N . ALA A 1 368 ? -10.825 10.291 -17.695 1.00 95.75 368 ALA A N 1
ATOM 2858 C CA . ALA A 1 368 ? -10.643 9.082 -18.484 1.00 95.75 368 ALA A CA 1
ATOM 2859 C C . ALA A 1 368 ? -9.465 8.249 -17.957 1.00 95.75 368 ALA A C 1
ATOM 2861 O O . ALA A 1 368 ? -9.655 7.070 -17.665 1.00 95.75 368 ALA A O 1
ATOM 2862 N N . CYS A 1 369 ? -8.295 8.863 -17.729 1.00 92.62 369 CYS A N 1
ATOM 2863 C CA . CYS A 1 369 ? -7.127 8.181 -17.157 1.00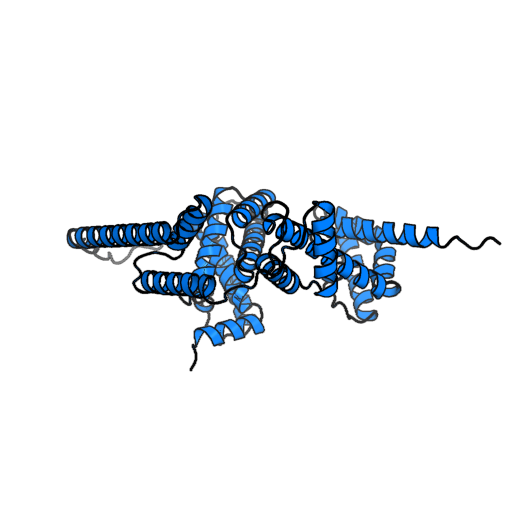 92.62 369 CYS A CA 1
ATOM 2864 C C . CYS A 1 369 ? -7.457 7.518 -15.818 1.00 92.62 369 CYS A C 1
ATOM 2866 O O . CYS A 1 369 ? -7.137 6.353 -15.616 1.00 92.62 369 CYS A O 1
ATOM 2868 N N . VAL A 1 370 ? -8.149 8.228 -14.925 1.00 93.56 370 VAL A N 1
ATOM 2869 C CA . VAL A 1 370 ? -8.526 7.704 -13.607 1.00 93.56 370 VAL A CA 1
ATOM 2870 C C . VAL A 1 370 ? -9.459 6.499 -13.718 1.00 93.56 370 VAL A C 1
ATOM 2872 O O . VAL A 1 370 ? -9.239 5.496 -13.040 1.00 93.56 370 VAL A O 1
ATOM 2875 N N . ARG A 1 371 ? -10.476 6.554 -14.588 1.00 96.81 371 ARG A N 1
ATOM 2876 C CA . ARG A 1 371 ? -11.381 5.416 -14.825 1.00 96.81 371 ARG A CA 1
ATOM 2877 C C . ARG A 1 371 ? -10.642 4.215 -15.407 1.00 96.81 371 ARG A C 1
ATOM 2879 O O . ARG A 1 371 ? -10.885 3.096 -14.966 1.00 96.81 371 ARG A O 1
ATOM 2886 N N . ILE A 1 372 ? -9.739 4.444 -16.361 1.00 96.44 372 ILE A N 1
ATOM 2887 C CA . ILE A 1 372 ? -8.930 3.398 -17.001 1.00 96.44 372 ILE A CA 1
ATOM 2888 C C . ILE A 1 372 ? -7.971 2.760 -15.989 1.00 96.44 372 ILE A C 1
ATOM 2890 O O . ILE A 1 372 ? -7.926 1.536 -15.881 1.00 96.44 372 ILE A O 1
ATOM 2894 N N . ASP A 1 373 ? -7.255 3.567 -15.202 1.00 94.00 373 ASP A N 1
ATOM 2895 C CA . ASP A 1 373 ? -6.338 3.091 -14.161 1.00 94.00 373 ASP A CA 1
ATOM 2896 C C . ASP A 1 373 ? -7.105 2.303 -13.079 1.00 94.00 373 ASP A C 1
ATOM 2898 O O . ASP A 1 373 ? -6.652 1.238 -12.640 1.00 94.00 373 ASP A O 1
ATOM 2902 N N . MET A 1 374 ? -8.311 2.756 -12.708 1.00 94.19 374 MET A N 1
ATOM 2903 C CA . MET A 1 374 ? -9.193 2.013 -11.807 1.00 94.19 374 MET A CA 1
ATOM 2904 C C . MET A 1 374 ? -9.677 0.691 -12.406 1.00 94.19 374 MET A C 1
ATOM 2906 O O . MET A 1 374 ? -9.585 -0.337 -11.732 1.00 94.19 374 MET A O 1
ATOM 2910 N N . ALA A 1 375 ? -10.124 0.679 -13.661 1.00 96.12 375 ALA A N 1
ATOM 2911 C CA . ALA A 1 375 ? -10.552 -0.539 -14.343 1.00 96.12 375 ALA A CA 1
ATOM 2912 C C . ALA A 1 375 ? -9.410 -1.560 -14.390 1.00 96.12 375 ALA A C 1
ATOM 2914 O O . ALA A 1 375 ? -9.559 -2.683 -13.906 1.00 96.12 375 ALA A O 1
ATOM 2915 N N . TRP A 1 376 ? -8.239 -1.137 -14.876 1.00 96.56 376 TRP A N 1
ATOM 2916 C CA . TRP A 1 376 ? -7.037 -1.963 -14.948 1.00 96.56 376 TRP A CA 1
ATOM 2917 C C . TRP A 1 376 ? -6.667 -2.534 -13.589 1.00 96.56 376 TRP A C 1
ATOM 2919 O O . TRP A 1 376 ? -6.373 -3.718 -13.467 1.00 96.56 376 TRP A O 1
ATOM 2929 N N . SER A 1 377 ? -6.736 -1.734 -12.530 1.00 92.25 377 SER A N 1
ATOM 2930 C CA . SER A 1 377 ? -6.371 -2.203 -11.200 1.00 92.25 377 SER A CA 1
ATOM 2931 C C . SER A 1 377 ? -7.191 -3.384 -10.670 1.00 92.25 377 SER A C 1
ATOM 2933 O O . SER A 1 377 ? -6.669 -4.155 -9.862 1.00 92.25 377 SER A O 1
ATOM 2935 N N . LEU A 1 378 ? -8.441 -3.535 -11.119 1.00 92.81 378 LEU A N 1
ATOM 2936 C CA . LEU A 1 378 ? -9.319 -4.637 -10.725 1.00 92.81 378 LEU A CA 1
ATOM 2937 C C . LEU A 1 378 ? -9.008 -5.930 -11.481 1.00 92.81 378 LEU A C 1
ATOM 2939 O O . LEU A 1 378 ? -9.161 -7.012 -10.915 1.00 92.81 378 LEU A O 1
ATOM 2943 N N . VAL A 1 379 ? -8.553 -5.822 -12.733 1.00 96.31 379 VAL A N 1
ATOM 2944 C CA . VAL A 1 379 ? -8.394 -6.970 -13.643 1.00 96.31 379 VAL A CA 1
ATOM 2945 C C . VAL A 1 379 ? -6.942 -7.254 -14.062 1.00 96.31 379 VAL A C 1
ATOM 2947 O O . VAL A 1 379 ? -6.679 -8.253 -14.728 1.00 96.31 379 VAL A O 1
ATOM 2950 N N . LYS A 1 380 ? -5.967 -6.435 -13.636 1.00 94.44 380 LYS A N 1
ATOM 2951 C CA . LYS A 1 380 ? -4.535 -6.626 -13.946 1.00 94.44 380 LYS A CA 1
ATOM 2952 C C . LYS A 1 380 ? -3.936 -7.898 -13.354 1.00 94.44 380 LYS A C 1
ATOM 2954 O O . LYS A 1 380 ? -2.962 -8.422 -13.884 1.00 94.44 380 LYS A O 1
ATOM 2959 N N . ASP A 1 381 ? -4.474 -8.340 -12.222 1.00 91.62 381 ASP A N 1
ATOM 2960 C CA . ASP A 1 381 ? -4.059 -9.549 -11.521 1.00 91.62 381 ASP A CA 1
ATOM 2961 C C . ASP A 1 381 ? -5.084 -10.656 -11.809 1.00 91.62 381 ASP A C 1
ATOM 2963 O O . ASP A 1 381 ? -6.269 -10.448 -11.523 1.00 91.62 381 ASP A O 1
ATOM 2967 N N . PRO A 1 382 ? -4.670 -11.830 -12.321 1.00 94.44 382 PRO A N 1
ATOM 2968 C CA . PRO A 1 382 ? -5.594 -12.904 -12.688 1.00 94.44 382 PRO A CA 1
ATOM 2969 C C . PRO A 1 382 ? -6.529 -13.336 -11.553 1.00 94.44 382 PRO A C 1
ATOM 2971 O O . PRO A 1 382 ? -7.701 -13.629 -11.784 1.00 94.44 382 PRO A O 1
ATOM 2974 N N . ARG A 1 383 ? -6.051 -13.332 -10.300 1.00 92.56 383 ARG A N 1
ATOM 2975 C CA . ARG A 1 383 ? -6.879 -13.699 -9.136 1.00 92.56 383 ARG A CA 1
ATOM 2976 C C . ARG A 1 383 ? -7.923 -12.633 -8.819 1.00 92.56 383 ARG A C 1
ATOM 2978 O O . ARG A 1 383 ? -9.035 -12.946 -8.396 1.00 92.56 383 ARG A O 1
ATOM 2985 N N . SER A 1 384 ? -7.566 -11.363 -8.959 1.00 89.31 384 SER A N 1
ATOM 2986 C CA . SER A 1 384 ? -8.476 -10.232 -8.757 1.00 89.31 384 SER A CA 1
ATOM 2987 C C . SER A 1 384 ? -9.526 -10.159 -9.864 1.00 89.31 384 SER A C 1
ATOM 2989 O O . SER A 1 384 ? -10.707 -10.008 -9.551 1.00 89.31 384 SER A O 1
ATOM 2991 N N . ARG A 1 385 ? -9.116 -10.416 -11.112 1.00 95.69 385 ARG A N 1
ATOM 2992 C CA . ARG A 1 385 ? -9.997 -10.586 -12.271 1.00 95.69 385 ARG A CA 1
ATOM 2993 C C . ARG A 1 385 ? -11.022 -11.700 -12.045 1.00 95.69 385 ARG A C 1
ATOM 2995 O O . ARG A 1 385 ? -12.215 -11.430 -12.053 1.00 95.69 385 ARG A O 1
ATOM 3002 N N . ALA A 1 386 ? -10.571 -12.906 -11.687 1.00 94.31 386 ALA A N 1
ATOM 3003 C CA . ALA A 1 386 ? -11.466 -14.033 -11.405 1.00 94.31 386 ALA A CA 1
ATOM 3004 C C . ALA A 1 386 ? -12.482 -13.726 -10.284 1.00 94.31 386 ALA A C 1
ATOM 3006 O O . ALA A 1 386 ? -13.654 -14.084 -10.382 1.00 94.31 386 ALA A O 1
ATOM 3007 N N . ARG A 1 387 ? -12.061 -13.017 -9.224 1.00 92.38 387 ARG A N 1
ATOM 3008 C CA . ARG A 1 387 ? -12.960 -12.561 -8.146 1.00 92.38 387 ARG A CA 1
ATOM 3009 C C . ARG A 1 387 ? -13.959 -11.499 -8.606 1.00 92.38 387 ARG A C 1
ATOM 3011 O O . ARG A 1 387 ? -15.059 -11.426 -8.060 1.00 92.38 387 ARG A O 1
ATOM 3018 N N . TYR A 1 388 ? -13.570 -10.626 -9.531 1.00 93.56 388 TYR A N 1
ATOM 3019 C CA . TYR A 1 388 ? -14.481 -9.659 -10.137 1.00 93.56 388 TYR A CA 1
ATOM 3020 C C . TYR A 1 388 ? -15.536 -10.379 -10.986 1.00 93.56 388 TYR A C 1
ATOM 3022 O O . TYR A 1 388 ? -16.729 -10.204 -10.737 1.00 93.56 388 TYR A O 1
ATOM 3030 N N . ASP A 1 389 ? -15.103 -11.265 -11.883 1.00 94.81 389 ASP A N 1
ATOM 3031 C CA . ASP A 1 389 ? -15.981 -12.016 -12.786 1.00 94.81 389 ASP A CA 1
ATOM 3032 C C . ASP A 1 389 ? -16.988 -12.881 -12.010 1.00 94.81 389 ASP A C 1
ATOM 3034 O O . ASP A 1 389 ? -18.178 -12.900 -12.328 1.00 94.81 389 ASP A O 1
ATOM 3038 N N . LEU A 1 390 ? -16.538 -13.537 -10.933 1.00 93.38 390 LEU A N 1
ATOM 3039 C CA . LEU A 1 390 ? -17.400 -14.349 -10.073 1.00 93.38 390 LEU A CA 1
ATOM 3040 C C . LEU A 1 390 ? -18.460 -13.512 -9.341 1.00 93.38 390 LEU A C 1
ATOM 3042 O O . LEU A 1 390 ? -19.609 -13.931 -9.248 1.00 93.38 390 LEU A O 1
ATOM 3046 N N . ARG A 1 391 ? -18.109 -12.315 -8.851 1.00 91.50 391 ARG A N 1
ATOM 3047 C CA . ARG A 1 391 ? -19.079 -11.412 -8.203 1.00 91.50 391 ARG A CA 1
ATOM 3048 C C . ARG A 1 391 ? -20.108 -10.873 -9.188 1.00 91.50 391 ARG A C 1
ATOM 3050 O O . ARG A 1 391 ? -21.285 -10.797 -8.850 1.00 91.50 391 ARG A O 1
ATOM 3057 N N . ARG A 1 392 ? -19.668 -10.509 -10.393 1.00 90.50 392 ARG A N 1
ATOM 3058 C CA . ARG A 1 392 ? -20.526 -9.943 -11.438 1.00 90.50 392 ARG A CA 1
ATOM 3059 C C . ARG A 1 392 ? -21.595 -10.926 -11.917 1.00 90.50 392 ARG A C 1
ATOM 3061 O O . ARG A 1 392 ? -22.718 -10.504 -12.164 1.00 90.50 392 ARG A O 1
ATOM 3068 N N . ARG A 1 393 ? -21.261 -12.216 -12.048 1.00 90.62 393 ARG A N 1
ATOM 3069 C CA . ARG A 1 393 ? -22.210 -13.257 -12.490 1.00 90.62 393 ARG A CA 1
ATOM 3070 C C . ARG A 1 393 ? -23.342 -13.515 -11.485 1.00 90.62 393 ARG A C 1
ATOM 3072 O O . ARG A 1 393 ? -24.341 -14.116 -11.864 1.00 90.62 393 ARG A O 1
ATOM 3079 N N . GLY A 1 394 ? -23.214 -13.018 -10.251 1.00 82.81 394 GLY A N 1
ATOM 3080 C CA . GLY A 1 394 ? -24.151 -13.289 -9.164 1.00 82.81 394 GLY A CA 1
ATOM 3081 C C . GLY A 1 394 ? -24.060 -14.739 -8.664 1.00 82.81 394 GLY A C 1
ATOM 3082 O O . GLY A 1 394 ? -23.360 -15.561 -9.260 1.00 82.81 394 GLY A O 1
ATOM 3083 N N . PRO A 1 395 ? -24.721 -15.072 -7.541 1.00 72.69 395 PRO A N 1
ATOM 3084 C CA . PRO A 1 395 ? -24.955 -16.465 -7.181 1.00 72.69 395 PRO A CA 1
ATOM 3085 C C . PRO A 1 395 ? -25.866 -17.079 -8.252 1.00 72.69 395 PRO A C 1
ATOM 3087 O O . PRO A 1 395 ? -27.013 -16.653 -8.397 1.00 72.69 395 PRO A O 1
ATOM 3090 N N . GLY A 1 396 ? -25.304 -17.991 -9.047 1.00 52.25 396 GLY A N 1
ATOM 3091 C CA . GLY A 1 396 ? -26.037 -18.753 -10.060 1.00 52.25 396 GLY A CA 1
ATOM 3092 C C . GLY A 1 396 ? -26.999 -19.770 -9.470 1.00 52.25 396 GLY A C 1
ATOM 3093 O O . GLY A 1 396 ? -26.828 -20.130 -8.280 1.00 52.25 396 GLY A O 1
#

Foldseek 3Di:
DDDPPPVVVVVVVVVLVVLQCVLCVVVVHLDPCRVLVHDLPHDLVVVVVSLVVVLVVLVVCCPPPVCVVVSVSSVVCSVSVNCCVRVVSVVRVVVSVVVLLVVLLVVLLVLLVVQDDDQEREPVSLVVSLVSSVVSVHDSVRSVVSSVVSSVVVVHDYDDHDPDPVPPPVVLVVVLVVLLVVLVVVVLDDPVVLVVLVVVCVVVVHDPVRSSVVSVVSSVVSVVVVVVVVVVVVPDPPDDPPDDDPDDDDDPDDDADPDDVVVLVLLLVLLLVLLVQLVVCVVVVNPDPVSLVVSQVSSVVSVHDNVLSNLSSVLSVVLLVCLVVVVDALCVLLVHDLPDDLVVSVVSLVVQLVVLSRDPDVSSSSSSSSNSSSSCVQPNDPVSSVVSVVVNVPDD